Protein AF-0000000067864141 (afdb_homodimer)

Radius of gyration: 25.54 Å; Cα contacts (8 Å, |Δi|>4): 585; chains: 2; bounding box: 69×70×51 Å

pLDDT: mean 91.95, std 7.21, range [36.87, 97.5]

Structure (mmCIF, N/CA/C/O backbone):
data_AF-0000000067864141-model_v1
#
loop_
_entity.id
_entity.type
_entity.pdbx_description
1 polymer 'Transcriptional regulator'
#
loop_
_atom_site.group_PDB
_atom_site.id
_atom_site.type_symbol
_atom_site.label_atom_id
_atom_site.label_alt_id
_atom_site.label_comp_id
_atom_site.label_asym_id
_atom_site.label_entity_id
_atom_site.label_seq_id
_atom_site.pdbx_PDB_ins_code
_atom_site.Cartn_x
_atom_site.Cartn_y
_atom_site.Cartn_z
_atom_site.occupancy
_atom_site.B_iso_or_equiv
_atom_site.auth_seq_id
_atom_site.auth_comp_id
_atom_site.auth_asym_id
_atom_site.auth_atom_id
_atom_site.pdbx_PDB_model_num
ATOM 1 N N . MET A 1 1 ? -22.601 12.638 -3.749 1 38.71 1 MET A N 1
ATOM 2 C CA . MET A 1 1 ? -23.491 11.561 -3.324 1 38.71 1 MET A CA 1
ATOM 3 C C . MET A 1 1 ? -23.445 10.397 -4.309 1 38.71 1 MET A C 1
ATOM 5 O O . MET A 1 1 ? -23.486 10.603 -5.523 1 38.71 1 MET A O 1
ATOM 9 N N . ILE A 1 2 ? -22.704 9.333 -4.087 1 49.33 2 ILE A N 1
ATOM 10 C CA . ILE A 1 2 ? -22.825 8.188 -4.983 1 49.33 2 ILE A CA 1
ATOM 11 C C . ILE A 1 2 ? -24.277 8.032 -5.428 1 49.33 2 ILE A C 1
ATOM 13 O O . ILE A 1 2 ? -25.166 7.808 -4.603 1 49.33 2 ILE A O 1
ATOM 17 N N . GLU A 1 3 ? -24.736 8.878 -6.159 1 47.17 3 GLU A N 1
ATOM 18 C CA . GLU A 1 3 ? -26.092 8.505 -6.552 1 47.17 3 GLU A CA 1
ATOM 19 C C . GLU A 1 3 ? -26.287 6.993 -6.495 1 47.17 3 GLU A C 1
ATOM 21 O O . GLU A 1 3 ? -25.386 6.231 -6.853 1 47.17 3 GLU A O 1
ATOM 26 N N . LYS A 1 4 ? -27.144 6.444 -5.425 1 48.17 4 LYS A N 1
ATOM 27 C CA . LYS A 1 4 ? -27.688 5.119 -5.141 1 48.17 4 LYS A CA 1
ATOM 28 C C . LYS A 1 4 ? -27.603 4.216 -6.368 1 48.17 4 LYS A C 1
ATOM 30 O O . LYS A 1 4 ? -27.31 3.024 -6.249 1 48.17 4 LYS A O 1
ATOM 35 N N . MET A 1 5 ? -28.077 4.921 -7.458 1 53.7 5 MET A N 1
ATOM 36 C CA . MET A 1 5 ? -28.591 4.186 -8.61 1 53.7 5 MET A CA 1
ATOM 37 C C . MET A 1 5 ? -27.475 3.413 -9.305 1 53.7 5 MET A C 1
ATOM 39 O O . MET A 1 5 ? -27.725 2.384 -9.935 1 53.7 5 MET A O 1
ATOM 43 N N . GLU A 1 6 ? -26.044 3.659 -8.731 1 83.62 6 GLU A N 1
ATOM 44 C CA . GLU A 1 6 ? -25.127 2.974 -9.638 1 83.62 6 GLU A CA 1
ATOM 45 C C . GLU A 1 6 ? -24.267 1.96 -8.89 1 83.62 6 GLU A C 1
ATOM 47 O O . GLU A 1 6 ? -23.38 1.337 -9.478 1 83.62 6 GLU A O 1
ATOM 52 N N . LEU A 1 7 ? -24.836 1.722 -7.592 1 92.95 7 LEU A N 1
ATOM 53 C CA . LEU A 1 7 ? -24.023 0.782 -6.827 1 92.95 7 LEU A CA 1
ATOM 54 C C . LEU A 1 7 ? -24.214 -0.642 -7.337 1 92.95 7 LEU A C 1
ATOM 56 O O . LEU A 1 7 ? -23.245 -1.391 -7.477 1 92.95 7 LEU A O 1
ATOM 60 N N . GLY A 1 8 ? -25.467 -0.916 -7.547 1 94.63 8 GLY A N 1
ATOM 61 C CA . GLY A 1 8 ? -25.758 -2.233 -8.09 1 94.63 8 GLY A CA 1
ATOM 62 C C . GLY A 1 8 ? -25.067 -2.498 -9.415 1 94.63 8 GLY A C 1
ATOM 63 O O . GLY A 1 8 ? -24.555 -3.595 -9.645 1 94.63 8 GLY A O 1
ATOM 64 N N . GLU A 1 9 ? -25.129 -1.482 -10.209 1 93.21 9 GLU A N 1
ATOM 65 C CA . GLU A 1 9 ? -24.482 -1.597 -11.513 1 93.21 9 GLU A CA 1
ATOM 66 C C . GLU A 1 9 ? -22.971 -1.752 -11.367 1 93.21 9 GLU A C 1
ATOM 68 O O . GLU A 1 9 ? -22.354 -2.559 -12.066 1 93.21 9 GLU A O 1
ATOM 73 N N . PHE A 1 10 ? -22.471 -1.002 -10.493 1 91.97 10 PHE A N 1
ATOM 74 C CA . PHE A 1 10 ? -21.041 -1.068 -10.217 1 91.97 10 PHE A CA 1
ATOM 75 C C . PHE A 1 10 ? -20.647 -2.458 -9.732 1 91.97 10 PHE A C 1
ATOM 77 O O . PHE A 1 10 ? -19.649 -3.02 -10.188 1 91.97 10 PHE A O 1
ATOM 84 N N . TYR A 1 11 ? -21.415 -2.93 -8.879 1 94.89 11 TYR A N 1
ATOM 85 C CA . TYR A 1 11 ? -21.136 -4.256 -8.339 1 94.89 11 TYR A CA 1
ATOM 86 C C . TYR A 1 11 ? -21.224 -5.318 -9.429 1 94.89 11 TYR A C 1
ATOM 88 O O . TYR A 1 11 ? -20.381 -6.215 -9.499 1 94.89 11 TYR A O 1
ATOM 96 N N . LYS A 1 12 ? -22.254 -5.163 -10.191 1 94.86 12 LYS A N 1
ATOM 97 C CA . LYS A 1 12 ? -22.449 -6.107 -11.288 1 94.86 12 LYS A CA 1
ATOM 98 C C . LYS A 1 12 ? -21.228 -6.15 -12.201 1 94.86 12 LYS A C 1
ATOM 100 O O . LYS A 1 12 ? -20.781 -7.228 -12.599 1 94.86 12 LYS A O 1
ATOM 105 N N . GLU A 1 13 ? -20.719 -5.045 -12.466 1 93.2 13 GLU A N 1
ATOM 106 C CA . GLU A 1 13 ? -19.538 -4.961 -13.319 1 93.2 13 GLU A CA 1
ATOM 107 C C . GLU A 1 13 ? -18.356 -5.702 -12.7 1 93.2 13 GLU A C 1
ATOM 109 O O . GLU A 1 13 ? -17.646 -6.436 -13.39 1 93.2 13 GLU A O 1
ATOM 114 N N . LEU A 1 14 ? -18.17 -5.524 -11.446 1 93.21 14 LEU A N 1
ATOM 115 C CA . LEU A 1 14 ? -17.083 -6.202 -10.748 1 93.21 14 LEU A CA 1
ATOM 116 C C . LEU A 1 14 ? -17.281 -7.714 -10.771 1 93.21 14 LEU A C 1
ATOM 118 O O . LEU A 1 14 ? -16.335 -8.464 -11.02 1 93.21 14 LEU A O 1
ATOM 122 N N . ARG A 1 15 ? -18.511 -8.111 -10.507 1 93.54 15 ARG A N 1
ATOM 123 C CA . ARG A 1 15 ? -18.81 -9.539 -10.465 1 93.54 15 ARG A CA 1
ATOM 124 C C . ARG A 1 15 ? -18.593 -10.183 -11.83 1 93.54 15 ARG A C 1
ATOM 126 O O . ARG A 1 15 ? -17.937 -11.222 -11.935 1 93.54 15 ARG A O 1
ATOM 133 N N . LEU A 1 16 ? -19.077 -9.49 -12.875 1 93.77 16 LEU A N 1
ATOM 134 C CA . LEU A 1 16 ? -18.99 -10.025 -14.23 1 93.77 16 LEU A CA 1
ATOM 135 C C . LEU A 1 16 ? -17.545 -10.036 -14.718 1 93.77 16 LEU A C 1
ATOM 137 O O . LEU A 1 16 ? -17.146 -10.929 -15.47 1 93.77 16 LEU A O 1
ATOM 141 N N . ALA A 1 17 ? -16.826 -9.073 -14.318 1 90.99 17 ALA A N 1
ATOM 142 C CA . ALA A 1 17 ? -15.412 -9.024 -14.683 1 90.99 17 ALA A CA 1
ATOM 143 C C . ALA A 1 17 ? -14.663 -10.236 -14.139 1 90.99 17 ALA A C 1
ATOM 145 O O . ALA A 1 17 ? -13.599 -10.597 -14.649 1 90.99 17 ALA A O 1
ATOM 146 N N . ARG A 1 18 ? -15.242 -10.891 -13.176 1 90.54 18 ARG A N 1
ATOM 147 C CA . ARG A 1 18 ? -14.629 -12.059 -12.552 1 90.54 18 ARG A CA 1
ATOM 148 C C . ARG A 1 18 ? -15.326 -13.343 -12.99 1 90.54 18 ARG A C 1
ATOM 150 O O . ARG A 1 18 ? -15.072 -14.413 -12.435 1 90.54 18 ARG A O 1
ATOM 157 N N . LYS A 1 19 ? -16.244 -13.171 -13.863 1 90.36 19 LYS A N 1
ATOM 158 C CA . LYS A 1 19 ? -16.941 -14.282 -14.504 1 90.36 19 LYS A CA 1
ATOM 159 C C . LYS A 1 19 ? -17.739 -15.091 -13.485 1 90.36 19 LYS A C 1
ATOM 161 O O . LYS A 1 19 ? -17.783 -16.321 -13.558 1 90.36 19 LYS A O 1
ATOM 166 N N . LEU A 1 20 ? -18.265 -14.402 -12.581 1 91.72 20 LEU A N 1
ATOM 167 C CA . LEU A 1 20 ? -19.092 -15.068 -11.58 1 91.72 20 LEU A CA 1
ATOM 168 C C . LEU A 1 20 ? -20.574 -14.849 -11.867 1 91.72 20 LEU A C 1
ATOM 170 O O . LEU A 1 20 ? -20.977 -13.759 -12.277 1 91.72 20 LEU A O 1
ATOM 174 N N . LYS A 1 21 ? -21.226 -15.945 -11.706 1 93.18 21 LYS A N 1
ATOM 175 C CA . LYS A 1 21 ? -22.682 -15.837 -11.728 1 93.18 21 LYS A CA 1
ATOM 176 C C . LYS A 1 21 ? -23.223 -15.41 -10.367 1 93.18 21 LYS A C 1
ATOM 178 O O . LYS A 1 21 ? -22.506 -15.459 -9.365 1 93.18 21 LYS A O 1
ATOM 183 N N . GLN A 1 22 ? -24.389 -14.922 -10.364 1 95.43 22 GLN A N 1
ATOM 184 C CA . GLN A 1 22 ? -25.014 -14.527 -9.106 1 95.43 22 GLN A CA 1
ATOM 185 C C . GLN A 1 22 ? -25.107 -15.708 -8.144 1 95.43 22 GLN A C 1
ATOM 187 O O . GLN A 1 22 ? -24.936 -15.545 -6.934 1 95.43 22 GLN A O 1
ATOM 192 N N . THR A 1 23 ? -25.298 -16.912 -8.677 1 93.71 23 THR A N 1
ATOM 193 C CA . THR A 1 23 ? -25.439 -18.118 -7.869 1 93.71 23 THR A CA 1
ATOM 194 C C . THR A 1 23 ? -24.108 -18.497 -7.226 1 93.71 23 THR A C 1
ATOM 196 O O . THR A 1 23 ? -24.081 -19.147 -6.179 1 93.71 23 THR A O 1
ATOM 199 N N . ASP A 1 24 ? -23.024 -18.06 -7.883 1 90.59 24 ASP A N 1
ATOM 200 C CA . ASP A 1 24 ? -21.7 -18.346 -7.338 1 90.59 24 ASP A CA 1
ATOM 201 C C . ASP A 1 24 ? -21.442 -17.537 -6.069 1 90.59 24 ASP A C 1
ATOM 203 O O . ASP A 1 24 ? -20.626 -17.928 -5.233 1 90.59 24 ASP A O 1
ATOM 207 N N . VAL A 1 25 ? -22.162 -16.427 -5.958 1 92.52 25 VAL A N 1
ATOM 208 C CA . VAL A 1 25 ? -21.933 -15.495 -4.858 1 92.52 25 VAL A CA 1
ATOM 209 C C . VAL A 1 25 ? -22.953 -15.743 -3.75 1 92.52 25 VAL A C 1
ATOM 211 O O . VAL A 1 25 ? -22.707 -15.416 -2.586 1 92.52 25 VAL A O 1
ATOM 214 N N . ALA A 1 26 ? -24.057 -16.329 -4.109 1 93.45 26 ALA A N 1
ATOM 215 C CA . ALA A 1 26 ? -25.13 -16.581 -3.15 1 93.45 26 ALA A CA 1
ATOM 216 C C . ALA A 1 26 ? -24.635 -17.432 -1.984 1 93.45 26 ALA A C 1
ATOM 218 O O . ALA A 1 26 ? -23.854 -18.367 -2.177 1 93.45 26 ALA A O 1
ATOM 219 N N . CYS A 1 27 ? -25 -17.076 -0.822 1 89.97 27 CYS A N 1
ATOM 220 C CA . CYS A 1 27 ? -24.645 -17.762 0.415 1 89.97 27 CYS A CA 1
ATOM 221 C C . CYS A 1 27 ? -25.698 -17.525 1.492 1 89.97 27 CYS A C 1
ATOM 223 O O . CYS A 1 27 ? -26.789 -17.032 1.201 1 89.97 27 CYS A O 1
ATOM 225 N N . GLU A 1 28 ? -25.321 -18.041 2.646 1 89.22 28 GLU 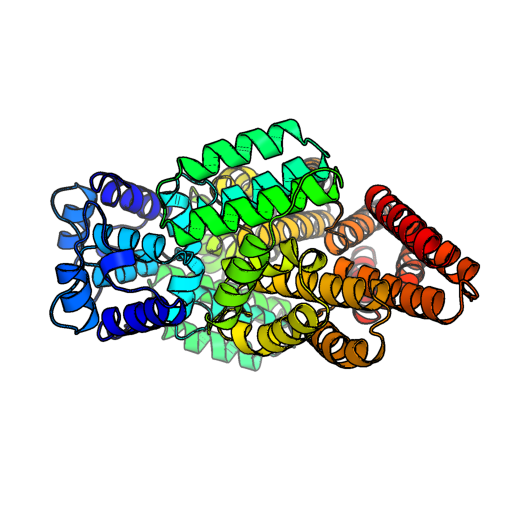A N 1
ATOM 226 C CA . GLU A 1 28 ? -26.231 -17.769 3.754 1 89.22 28 GLU A CA 1
ATOM 227 C C . GLU A 1 28 ? -26.308 -16.274 4.051 1 89.22 28 GLU A C 1
ATOM 229 O O . GLU A 1 28 ? -25.29 -15.64 4.338 1 89.22 28 GLU A O 1
ATOM 234 N N . GLY A 1 29 ? -27.421 -15.64 3.782 1 91.36 29 GLY A N 1
ATOM 235 C CA . GLY A 1 29 ? -27.616 -14.232 4.088 1 91.36 29 GLY A CA 1
ATOM 236 C C . GLY A 1 29 ? -27.748 -13.365 2.85 1 91.36 29 GLY A C 1
ATOM 237 O O . GLY A 1 29 ? -28.076 -12.181 2.947 1 91.36 29 GLY A O 1
ATOM 238 N N . LEU A 1 30 ? -27.507 -13.987 1.778 1 95.4 30 LEU A N 1
ATOM 239 C CA . LEU A 1 30 ? -27.591 -13.267 0.512 1 95.4 30 LEU A CA 1
ATOM 240 C C . LEU A 1 30 ? -27.995 -14.204 -0.621 1 95.4 30 LEU A C 1
ATOM 242 O O . LEU A 1 30 ? -27.183 -15.005 -1.089 1 95.4 30 LEU A O 1
ATOM 246 N N . THR A 1 31 ? -29.191 -14.042 -1.064 1 96.24 31 THR A N 1
ATOM 247 C CA . THR A 1 31 ? -29.69 -14.933 -2.105 1 96.24 31 THR A CA 1
ATOM 248 C C . THR A 1 31 ? -29.377 -14.375 -3.491 1 96.24 31 THR A C 1
ATOM 250 O O . THR A 1 31 ? -29.155 -13.173 -3.646 1 96.24 31 THR A O 1
ATOM 253 N N . ALA A 1 32 ? -29.437 -15.26 -4.452 1 96.52 32 ALA A N 1
ATOM 254 C CA . ALA A 1 32 ? -29.229 -14.838 -5.835 1 96.52 32 ALA A CA 1
ATOM 255 C C . ALA A 1 32 ? -30.31 -13.856 -6.277 1 96.52 32 ALA A C 1
ATOM 257 O O . ALA A 1 32 ? -30.039 -12.93 -7.046 1 96.52 32 ALA A O 1
ATOM 258 N N . SER A 1 33 ? -31.429 -14.041 -5.81 1 96.89 33 SER A N 1
ATOM 259 C CA . SER A 1 33 ? -32.544 -13.166 -6.158 1 96.89 33 SER A CA 1
ATOM 260 C C . SER A 1 33 ? -32.329 -11.756 -5.619 1 96.89 33 SER A C 1
ATOM 262 O O . SER A 1 33 ? -32.571 -10.773 -6.323 1 96.89 33 SER A O 1
ATOM 264 N N . GLN A 1 34 ? -31.955 -11.657 -4.379 1 96.49 34 GLN A N 1
ATOM 265 C CA . GLN A 1 34 ? -31.65 -10.359 -3.787 1 96.49 34 GLN A CA 1
ATOM 266 C C . GLN A 1 34 ? -30.554 -9.642 -4.57 1 96.49 34 GLN A C 1
ATOM 268 O O . GLN A 1 34 ? -30.641 -8.435 -4.805 1 96.49 34 GLN A O 1
ATOM 273 N N . LEU A 1 35 ? -29.616 -10.383 -4.915 1 96.35 35 LEU A N 1
ATOM 274 C CA . LEU A 1 35 ? -28.49 -9.835 -5.664 1 96.35 35 LEU A CA 1
ATOM 275 C C . LEU A 1 35 ? -28.938 -9.338 -7.034 1 96.35 35 LEU A C 1
ATOM 277 O O . LEU A 1 35 ? -28.51 -8.273 -7.483 1 96.35 35 LEU A O 1
ATOM 281 N N . SER A 1 36 ? -29.753 -10.1 -7.692 1 96.21 36 SER A N 1
ATOM 282 C CA . SER A 1 36 ? -30.269 -9.724 -9.004 1 96.21 36 SER A CA 1
ATOM 283 C C . SER A 1 36 ? -31.049 -8.415 -8.936 1 96.21 36 SER A C 1
ATOM 285 O O . SER A 1 36 ? -30.837 -7.517 -9.755 1 96.21 36 SER A O 1
ATOM 287 N N . LYS A 1 37 ? -31.914 -8.281 -7.966 1 96.44 37 LYS A N 1
ATOM 288 C CA . LYS A 1 37 ? -32.706 -7.067 -7.791 1 96.44 37 LYS A CA 1
ATOM 289 C C . LYS A 1 37 ? -31.812 -5.865 -7.499 1 96.44 37 LYS A C 1
ATOM 291 O O . LYS A 1 37 ? -32.073 -4.76 -7.979 1 96.44 37 LYS A O 1
ATOM 296 N N . PHE A 1 38 ? -30.826 -6.101 -6.721 1 96.27 38 PHE A N 1
ATOM 297 C CA . PHE A 1 38 ? -29.849 -5.069 -6.392 1 96.27 38 PHE A CA 1
ATOM 298 C C . PHE A 1 38 ? -29.108 -4.607 -7.641 1 96.27 38 PHE A C 1
ATOM 300 O O . PHE A 1 38 ? -29.005 -3.406 -7.899 1 96.27 38 PHE A O 1
ATOM 307 N N . GLU A 1 39 ? -28.698 -5.536 -8.463 1 96.06 39 GLU A N 1
ATOM 308 C CA . GLU A 1 39 ? -27.898 -5.233 -9.645 1 96.06 39 GLU A CA 1
ATOM 309 C C . GLU A 1 39 ? -28.728 -4.511 -10.703 1 96.06 39 GLU A C 1
ATOM 311 O O . GLU A 1 39 ? -28.189 -3.75 -11.51 1 96.06 39 GLU A O 1
ATOM 316 N N . LEU A 1 40 ? -30.036 -4.732 -10.646 1 93.45 40 LEU A N 1
ATOM 317 C CA . LEU A 1 40 ? -30.937 -4.119 -11.616 1 93.45 40 LEU A CA 1
ATOM 318 C C . LEU A 1 40 ? -31.462 -2.783 -11.103 1 93.45 40 LEU A C 1
ATOM 320 O O . LEU A 1 40 ? -32.226 -2.104 -11.793 1 93.45 40 LEU A O 1
ATOM 324 N N . GLY A 1 41 ? -31.096 -2.442 -9.961 1 92.27 41 GLY A N 1
ATOM 325 C CA . GLY A 1 41 ? -31.515 -1.172 -9.391 1 92.27 41 GLY A CA 1
ATOM 326 C C . GLY A 1 41 ? -32.915 -1.213 -8.808 1 92.27 41 GLY A C 1
ATOM 327 O O . GLY A 1 41 ? -33.5 -0.169 -8.512 1 92.27 41 GLY A O 1
ATOM 328 N N . GLN A 1 42 ? -33.462 -2.358 -8.55 1 93.96 42 GLN A N 1
ATOM 329 C CA . GLN A 1 42 ? -34.832 -2.496 -8.068 1 93.96 42 GLN A CA 1
ATOM 330 C C . GLN A 1 42 ? -34.89 -2.413 -6.545 1 93.96 42 GLN A C 1
ATOM 332 O O . GLN A 1 42 ? -35.912 -2.021 -5.978 1 93.96 42 GLN A O 1
ATOM 337 N N . SER A 1 43 ? -33.853 -2.864 -5.92 1 93.97 43 SER A N 1
ATOM 338 C CA . SER A 1 43 ? -33.763 -2.783 -4.465 1 93.97 43 SER A CA 1
ATOM 339 C C . SER A 1 43 ? -32.328 -2.533 -4.013 1 93.97 43 SER A C 1
ATOM 341 O O . SER A 1 43 ? -31.383 -2.785 -4.763 1 93.97 43 SER A O 1
ATOM 343 N N . MET A 1 44 ? -32.288 -2.015 -2.888 1 94.73 44 MET A N 1
ATOM 344 C CA . MET A 1 44 ? -30.975 -1.823 -2.278 1 94.73 44 MET A CA 1
ATOM 345 C C . MET A 1 44 ? -30.667 -2.94 -1.287 1 94.73 44 MET A C 1
ATOM 347 O O . MET A 1 44 ? -31.548 -3.38 -0.546 1 94.73 44 MET A O 1
ATOM 351 N N . LEU A 1 45 ? -29.408 -3.335 -1.293 1 95.29 45 LEU A N 1
ATOM 352 C CA . LEU A 1 45 ? -28.988 -4.311 -0.292 1 95.29 45 LEU A CA 1
ATOM 353 C C . LEU A 1 45 ? -28.799 -3.647 1.068 1 95.29 45 LEU A C 1
ATOM 355 O O . LEU A 1 45 ? -28.504 -2.452 1.144 1 95.29 45 LEU A O 1
ATOM 359 N N . SER A 1 46 ? -29.011 -4.45 2.028 1 94.99 46 SER A N 1
ATOM 360 C CA . SER A 1 46 ? -28.572 -3.989 3.341 1 94.99 46 SER A CA 1
ATOM 361 C C . SER A 1 46 ? -27.051 -4.015 3.455 1 94.99 46 SER A C 1
ATOM 363 O O . SER A 1 46 ? -26.375 -4.672 2.661 1 94.99 46 SER A O 1
ATOM 365 N N . ALA A 1 47 ? -26.564 -3.339 4.383 1 94.86 47 ALA A N 1
ATOM 366 C CA . ALA A 1 47 ? -25.123 -3.184 4.561 1 94.86 47 ALA A CA 1
ATOM 367 C C . ALA A 1 47 ? -24.445 -4.537 4.758 1 94.86 47 ALA A C 1
ATOM 369 O O . ALA A 1 47 ? -23.409 -4.814 4.149 1 94.86 47 ALA A O 1
ATOM 370 N N . ASP A 1 48 ? -25.009 -5.336 5.576 1 94.09 48 ASP A N 1
ATOM 371 C CA . ASP A 1 48 ? -24.416 -6.64 5.857 1 94.09 48 ASP A CA 1
ATOM 372 C C . ASP A 1 48 ? -24.39 -7.513 4.605 1 94.09 48 ASP A C 1
ATOM 374 O O . ASP A 1 48 ? -23.427 -8.246 4.373 1 94.09 48 ASP A O 1
ATOM 378 N N . LYS A 1 49 ? -25.374 -7.375 3.804 1 95.04 49 LYS A N 1
ATOM 379 C CA . LYS A 1 49 ? -25.449 -8.16 2.575 1 95.04 49 LYS A CA 1
ATOM 380 C C . LYS A 1 49 ? -24.438 -7.666 1.544 1 95.04 49 LYS A C 1
ATOM 382 O O . LYS A 1 49 ? -23.886 -8.459 0.779 1 95.04 49 LYS A O 1
ATOM 387 N N . LEU A 1 50 ? -24.223 -6.353 1.529 1 94.9 50 LEU A N 1
ATOM 388 C CA . LEU A 1 50 ? -23.198 -5.831 0.631 1 94.9 50 LEU A CA 1
ATOM 389 C C . LEU A 1 50 ? -21.825 -6.391 0.99 1 94.9 50 LEU A C 1
ATOM 391 O O . LEU A 1 50 ? -21.04 -6.736 0.103 1 94.9 50 LEU A O 1
ATOM 395 N N . ILE A 1 51 ? -21.57 -6.463 2.245 1 93.36 51 ILE A N 1
ATOM 396 C CA . ILE A 1 51 ? -20.289 -6.974 2.718 1 93.36 51 ILE A CA 1
ATOM 397 C C . ILE A 1 51 ? -20.113 -8.423 2.267 1 93.36 51 ILE A C 1
ATOM 399 O O . ILE A 1 51 ? -19.055 -8.795 1.755 1 93.36 51 ILE A O 1
ATOM 403 N N . LEU A 1 52 ? -21.164 -9.181 2.361 1 92.19 52 LEU A N 1
ATOM 404 C CA . LEU A 1 52 ? -21.13 -10.563 1.894 1 92.19 52 LEU A CA 1
ATOM 405 C C . LEU A 1 52 ? -20.884 -10.622 0.39 1 92.19 52 LEU A C 1
ATOM 407 O O . LEU A 1 52 ? -20.119 -11.464 -0.085 1 92.19 52 LEU A O 1
ATOM 411 N N . ALA A 1 53 ? -21.517 -9.736 -0.256 1 94.31 53 ALA A N 1
ATOM 412 C CA . ALA A 1 53 ? -21.388 -9.709 -1.711 1 94.31 53 ALA A CA 1
ATOM 413 C C . ALA A 1 53 ? -19.955 -9.391 -2.129 1 94.31 53 ALA A C 1
ATOM 415 O O . ALA A 1 53 ? -19.415 -10.02 -3.042 1 94.31 53 ALA A O 1
ATOM 416 N N . ILE A 1 54 ? -19.393 -8.415 -1.489 1 92.75 54 ILE A N 1
ATOM 417 C CA . ILE A 1 54 ? -18.03 -8.006 -1.808 1 92.75 54 ILE A CA 1
ATOM 418 C C . ILE A 1 54 ? -17.069 -9.165 -1.553 1 92.75 54 ILE A C 1
ATOM 420 O O . ILE A 1 54 ? -16.231 -9.482 -2.4 1 92.75 54 ILE A O 1
ATOM 424 N N . GLN A 1 55 ? -17.251 -9.787 -0.481 1 89.15 55 GLN A N 1
ATOM 425 C CA . GLN A 1 55 ? -16.396 -10.914 -0.126 1 89.15 55 GLN A CA 1
ATOM 426 C C . GLN A 1 55 ? -16.583 -12.075 -1.099 1 89.15 55 GLN A C 1
ATOM 428 O O . GLN A 1 55 ? -15.628 -12.788 -1.414 1 89.15 55 GLN A O 1
ATOM 433 N N . GLY A 1 56 ? -17.76 -12.189 -1.562 1 90.17 56 GLY A N 1
ATOM 434 C CA . GLY A 1 56 ? -18.114 -13.311 -2.418 1 90.17 56 GLY A CA 1
ATOM 435 C C . GLY A 1 56 ? -17.466 -13.243 -3.788 1 90.17 56 GLY A C 1
ATOM 436 O O . GLY A 1 56 ? -17.369 -14.255 -4.485 1 90.17 56 GLY A O 1
ATOM 437 N N . ILE A 1 57 ? -17.019 -12.074 -4.155 1 91.28 57 ILE A N 1
ATOM 438 C CA . ILE A 1 57 ? -16.421 -11.963 -5.481 1 91.28 57 ILE A CA 1
ATOM 439 C C . ILE A 1 57 ? -14.914 -11.758 -5.351 1 91.28 57 ILE A C 1
ATOM 441 O O . ILE A 1 57 ? -14.249 -11.366 -6.314 1 91.28 57 ILE A O 1
ATOM 445 N N . ASN A 1 58 ? -14.399 -11.917 -4.208 1 89.32 58 ASN A N 1
ATOM 446 C CA . ASN A 1 58 ? -12.971 -11.912 -3.911 1 89.32 58 ASN A CA 1
ATOM 447 C C . ASN A 1 58 ? -12.327 -10.577 -4.273 1 89.32 58 ASN A C 1
ATOM 449 O O . ASN A 1 58 ? -11.268 -10.544 -4.901 1 89.32 58 ASN A O 1
ATOM 453 N N . VAL A 1 59 ? -13.01 -9.534 -3.914 1 90.95 59 VAL A N 1
ATOM 454 C CA . VAL A 1 59 ? -12.505 -8.171 -4.039 1 90.95 59 VAL A CA 1
ATOM 455 C C . VAL A 1 59 ? -12.281 -7.574 -2.651 1 90.95 59 VAL A C 1
ATOM 457 O O . VAL A 1 59 ? -13.073 -7.803 -1.734 1 90.95 59 VAL A O 1
ATOM 460 N N . THR A 1 60 ? -11.174 -6.884 -2.504 1 90.62 60 THR A N 1
ATOM 461 C CA . THR A 1 60 ? -10.915 -6.249 -1.217 1 90.62 60 THR A CA 1
ATOM 462 C C . THR A 1 60 ? -11.771 -4.997 -1.049 1 90.62 60 THR A C 1
ATOM 464 O O . THR A 1 60 ? -12.285 -4.454 -2.029 1 90.62 60 THR A O 1
ATOM 467 N N . PHE A 1 61 ? -11.904 -4.578 0.128 1 91.64 61 PHE A N 1
ATOM 468 C CA . PHE A 1 61 ? -12.639 -3.345 0.387 1 91.64 61 PHE A CA 1
ATOM 469 C C . PHE A 1 61 ? -11.953 -2.157 -0.276 1 91.64 61 PHE A C 1
ATOM 471 O O . PHE A 1 61 ? -12.617 -1.219 -0.722 1 91.64 61 PHE A O 1
ATOM 478 N N . ASP A 1 62 ? -10.728 -2.248 -0.317 1 91.5 62 ASP A N 1
ATOM 479 C CA . ASP A 1 62 ? -9.971 -1.19 -0.978 1 91.5 62 ASP A CA 1
ATOM 480 C C . ASP A 1 62 ? -10.285 -1.141 -2.472 1 91.5 62 ASP A C 1
ATOM 482 O O . ASP A 1 62 ? -10.537 -0.068 -3.024 1 91.5 62 ASP A O 1
ATOM 486 N N . GLU A 1 63 ? -10.296 -2.222 -3.058 1 93.13 63 GLU A N 1
ATOM 487 C CA . GLU A 1 63 ? -10.603 -2.32 -4.482 1 93.13 63 GLU A CA 1
ATOM 488 C C . GLU A 1 63 ? -12.045 -1.91 -4.766 1 93.13 63 GLU A C 1
ATOM 490 O O . GLU A 1 63 ? -12.318 -1.229 -5.757 1 93.13 63 GLU A O 1
ATOM 495 N N . PHE A 1 64 ? -12.925 -2.32 -3.896 1 93.82 64 PHE A N 1
ATOM 496 C CA . PHE A 1 64 ? -14.326 -1.943 -4.041 1 93.82 64 PHE A CA 1
ATOM 497 C C . PHE A 1 64 ? -14.492 -0.431 -3.95 1 93.82 64 PHE A C 1
ATOM 499 O O . PHE A 1 64 ? -15.169 0.176 -4.783 1 93.82 64 PHE A O 1
ATOM 506 N N . GLY A 1 65 ? -13.827 0.121 -2.923 1 91.95 65 GLY A N 1
ATOM 507 C CA . GLY A 1 65 ? -13.87 1.567 -2.777 1 91.95 65 GLY A CA 1
ATOM 508 C C . GLY A 1 65 ? -13.277 2.305 -3.963 1 91.95 65 GLY A C 1
ATOM 509 O O . GLY A 1 65 ? -13.783 3.356 -4.363 1 91.95 65 GLY A O 1
ATOM 510 N N . HIS A 1 66 ? -12.257 1.735 -4.483 1 92.09 66 HIS A N 1
ATOM 511 C CA . HIS A 1 66 ? -11.611 2.326 -5.649 1 92.09 66 HIS A CA 1
ATOM 512 C C . HIS A 1 66 ? -12.561 2.374 -6.841 1 92.09 66 HIS A C 1
ATOM 514 O O . HIS A 1 66 ? -12.614 3.376 -7.558 1 92.09 66 HIS A O 1
ATOM 520 N N . LYS A 1 67 ? -13.252 1.305 -7.054 1 92.01 67 LYS A N 1
ATOM 521 C CA . LYS A 1 67 ? -14.248 1.278 -8.122 1 92.01 67 LYS A CA 1
ATOM 522 C C . LYS A 1 67 ? -15.356 2.295 -7.865 1 92.01 67 LYS A C 1
ATOM 524 O O . LYS A 1 67 ? -15.803 2.98 -8.787 1 92.01 67 LYS A O 1
ATOM 529 N N . LEU A 1 68 ? -15.748 2.353 -6.657 1 90.29 68 LEU A N 1
ATOM 530 C CA . LEU A 1 68 ? -16.796 3.295 -6.281 1 90.29 68 LEU A CA 1
ATOM 531 C C . LEU A 1 68 ? -16.38 4.727 -6.603 1 90.29 68 LEU A C 1
ATOM 533 O O . LEU A 1 68 ? -17.222 5.56 -6.946 1 90.29 68 LEU A O 1
ATOM 537 N N . ASN A 1 69 ? -15.146 4.942 -6.463 1 88.43 69 ASN A N 1
ATOM 538 C CA . ASN A 1 69 ? -14.623 6.279 -6.724 1 88.43 69 ASN A CA 1
ATOM 539 C C . ASN A 1 69 ? -14.175 6.432 -8.175 1 88.43 69 ASN A C 1
ATOM 541 O O . ASN A 1 69 ? -13.295 7.24 -8.475 1 88.43 69 ASN A O 1
ATOM 545 N N . ASN A 1 70 ? -14.65 5.531 -9.066 1 88.65 70 ASN A N 1
ATOM 546 C CA . ASN A 1 70 ? -14.359 5.563 -10.496 1 88.65 70 ASN A CA 1
ATOM 547 C C . ASN A 1 70 ? -12.868 5.388 -10.769 1 88.65 70 ASN A C 1
ATOM 549 O O . ASN A 1 70 ? -12.299 6.093 -11.604 1 88.65 70 ASN A O 1
ATOM 553 N N . TYR A 1 71 ? -12.297 4.583 -9.9 1 89.24 71 TYR A N 1
ATOM 554 C CA . TYR A 1 71 ? -10.897 4.196 -10.034 1 89.24 71 TYR A CA 1
ATOM 555 C C . TYR A 1 71 ? -9.977 5.388 -9.799 1 89.24 71 TYR A C 1
ATOM 557 O O . TYR A 1 71 ? -8.896 5.471 -10.386 1 89.24 71 TYR A O 1
ATOM 565 N N . GLN A 1 72 ? -10.502 6.282 -8.981 1 85.61 72 GLN A N 1
ATOM 566 C CA . GLN A 1 72 ? -9.711 7.427 -8.543 1 85.61 72 GLN A CA 1
ATOM 567 C C . GLN A 1 72 ? -9.396 7.34 -7.052 1 85.61 72 GLN A C 1
ATOM 569 O O . GLN A 1 72 ? -10.016 6.56 -6.326 1 85.61 72 GLN A O 1
ATOM 574 N N . GLU A 1 73 ? -8.469 8.083 -6.714 1 82.97 73 GLU A N 1
ATOM 575 C CA . GLU A 1 73 ? -8.139 8.154 -5.294 1 82.97 73 GLU A CA 1
ATOM 576 C C . GLU A 1 73 ? -9.298 8.729 -4.486 1 82.97 73 GLU A C 1
ATOM 578 O O . GLU A 1 73 ? -10.048 9.574 -4.98 1 82.97 73 GLU A O 1
ATOM 583 N N . SER A 1 74 ? -9.448 8.242 -3.283 1 80.03 74 SER A N 1
ATOM 584 C CA . SER A 1 74 ? -10.501 8.775 -2.425 1 80.03 74 SER A CA 1
ATOM 585 C C . SER A 1 74 ? -10.346 10.279 -2.228 1 80.03 74 SER A C 1
ATOM 587 O O . SER A 1 74 ? -9.228 10.798 -2.234 1 80.03 74 SER A O 1
ATOM 589 N N . PRO A 1 75 ? -11.395 10.987 -2.063 1 73.49 75 PRO A N 1
ATOM 590 C CA . PRO A 1 75 ? -11.334 12.443 -1.916 1 73.49 75 PRO A CA 1
ATOM 591 C C . PRO A 1 75 ? -10.398 12.884 -0.793 1 73.49 75 PRO A C 1
ATOM 593 O O . PRO A 1 75 ? -9.667 13.866 -0.943 1 73.49 75 PRO A O 1
ATOM 596 N N . HIS A 1 76 ? -10.424 12.198 0.223 1 74.36 76 HIS A N 1
ATOM 597 C CA . HIS A 1 76 ? -9.609 12.61 1.36 1 74.36 76 HIS A CA 1
ATOM 598 C C . HIS A 1 76 ? -8.124 12.408 1.075 1 74.36 76 HIS A C 1
ATOM 600 O O . HIS A 1 76 ? -7.294 13.228 1.474 1 74.36 76 HIS A O 1
ATOM 606 N N . MET A 1 77 ? -7.854 11.397 0.279 1 82.07 77 MET A N 1
ATOM 607 C CA . MET A 1 77 ? -6.456 11.113 -0.032 1 82.07 77 MET A CA 1
ATOM 608 C C . MET A 1 77 ? -5.97 11.98 -1.19 1 82.07 77 MET A C 1
ATOM 610 O O . MET A 1 77 ? -4.784 12.302 -1.273 1 82.07 77 MET A O 1
ATOM 614 N N . ARG A 1 78 ? -6.92 12.385 -1.946 1 86.01 78 ARG A N 1
ATOM 615 C CA . ARG A 1 78 ? -6.606 13.195 -3.119 1 86.01 78 ARG A CA 1
ATOM 616 C C . ARG A 1 78 ? -6.062 14.56 -2.712 1 86.01 78 ARG A C 1
ATOM 618 O O . ARG A 1 78 ? -5.165 15.096 -3.366 1 86.01 78 ARG A O 1
ATOM 625 N N . ILE A 1 79 ? -6.643 15.092 -1.696 1 89.87 79 ILE A N 1
ATOM 626 C CA . ILE A 1 79 ? -6.187 16.39 -1.211 1 89.87 79 ILE A CA 1
ATOM 627 C C . ILE A 1 79 ? -4.737 16.287 -0.745 1 89.87 79 ILE A C 1
ATOM 629 O O . ILE A 1 79 ? -3.9 17.116 -1.111 1 89.87 79 ILE A O 1
ATOM 633 N N . GLY A 1 80 ? -4.466 15.252 -0.002 1 89.07 80 GLY A N 1
ATOM 634 C CA . GLY A 1 80 ? -3.105 15.041 0.464 1 89.07 80 GLY A CA 1
ATOM 635 C C . GLY A 1 80 ? -2.101 14.907 -0.665 1 89.07 80 GLY A C 1
ATOM 636 O O . GLY A 1 80 ? -1.031 15.518 -0.627 1 89.07 80 GLY A O 1
ATOM 637 N N . ARG A 1 81 ? -2.474 14.212 -1.593 1 87.99 81 ARG A N 1
ATOM 638 C CA . ARG A 1 81 ? -1.595 14.018 -2.742 1 87.99 81 ARG A CA 1
ATOM 639 C C . ARG A 1 81 ? -1.369 15.33 -3.486 1 87.99 81 ARG A C 1
ATOM 641 O O . ARG A 1 81 ? -0.25 15.622 -3.913 1 87.99 81 ARG A O 1
ATOM 648 N N . LYS A 1 82 ? -2.395 16.07 -3.668 1 92.1 82 LYS A N 1
ATOM 649 C CA . LYS A 1 82 ? -2.277 17.368 -4.327 1 92.1 82 LYS A CA 1
ATOM 650 C C . LYS A 1 82 ? -1.341 18.293 -3.556 1 92.1 82 LYS A C 1
ATOM 652 O O . LYS A 1 82 ? -0.529 19.002 -4.154 1 92.1 82 LYS A O 1
ATOM 657 N N . VAL A 1 83 ? -1.46 18.246 -2.296 1 92.81 83 VAL A N 1
ATOM 658 C CA . VAL A 1 83 ? -0.613 19.088 -1.457 1 92.81 83 VAL A CA 1
ATOM 659 C C . VAL A 1 83 ? 0.852 18.705 -1.652 1 92.81 83 VAL A C 1
ATOM 661 O O . VAL A 1 83 ? 1.698 19.567 -1.902 1 92.81 83 VAL A O 1
ATOM 664 N N . VAL A 1 84 ? 1.136 17.438 -1.605 1 86.68 84 VAL A N 1
ATOM 665 C CA . VAL A 1 84 ? 2.504 16.943 -1.712 1 86.68 84 VAL A CA 1
ATOM 666 C C . VAL A 1 84 ? 3.077 17.301 -3.082 1 86.68 84 VAL A C 1
ATOM 668 O O . VAL A 1 84 ? 4.21 17.778 -3.183 1 86.68 84 VAL A O 1
ATOM 671 N N . ASN A 1 85 ? 2.226 17.091 -4.039 1 89.45 85 ASN A N 1
ATOM 672 C CA . ASN A 1 85 ? 2.671 17.358 -5.403 1 89.45 85 ASN A CA 1
ATOM 673 C C . ASN A 1 85 ? 2.95 18.842 -5.621 1 89.45 85 ASN A C 1
ATOM 675 O O . ASN A 1 85 ? 3.981 19.208 -6.187 1 89.45 85 ASN A O 1
ATOM 679 N N . ARG A 1 86 ? 2.085 19.653 -5.223 1 92.77 86 ARG A N 1
ATOM 680 C CA . ARG A 1 86 ? 2.24 21.093 -5.405 1 92.77 86 ARG A CA 1
ATOM 681 C C . ARG A 1 86 ? 3.379 21.634 -4.548 1 92.77 86 ARG A C 1
ATOM 683 O O . ARG A 1 86 ? 4.092 22.552 -4.961 1 92.77 86 ARG A O 1
ATOM 690 N N . PHE A 1 87 ? 3.603 21.069 -3.418 1 91.1 87 PHE A N 1
ATOM 691 C CA . PHE A 1 87 ? 4.701 21.453 -2.54 1 91.1 87 PHE A CA 1
ATOM 692 C C . PHE A 1 87 ? 6.044 21.086 -3.16 1 91.1 87 PHE A C 1
ATOM 694 O O . PHE A 1 87 ? 6.972 21.897 -3.169 1 91.1 87 PHE A O 1
ATOM 701 N N . ALA A 1 88 ? 6.066 19.898 -3.645 1 84.71 88 ALA A N 1
ATOM 702 C CA . ALA A 1 88 ? 7.298 19.41 -4.259 1 84.71 88 ALA A CA 1
ATOM 703 C C . ALA A 1 88 ? 7.719 20.299 -5.426 1 84.71 88 ALA A C 1
ATOM 705 O O . ALA A 1 88 ? 8.913 20.487 -5.672 1 84.71 88 ALA A O 1
ATOM 706 N N . HIS A 1 89 ? 6.768 20.872 -6.062 1 90.7 89 HIS A N 1
ATOM 707 C CA . HIS A 1 89 ? 7.056 21.733 -7.203 1 90.7 89 HIS A CA 1
ATOM 708 C C . HIS A 1 89 ? 7.145 23.196 -6.781 1 90.7 89 HIS A C 1
ATOM 710 O O . HIS A 1 89 ? 7.252 24.085 -7.628 1 90.7 89 HIS A O 1
ATOM 716 N N . GLN A 1 90 ? 6.956 23.356 -5.516 1 92.39 90 GLN A N 1
ATOM 717 C CA . GLN A 1 90 ? 7.044 24.686 -4.923 1 92.39 90 GLN A CA 1
ATOM 718 C C . GLN A 1 90 ? 6.026 25.636 -5.549 1 92.39 90 GLN A C 1
ATOM 720 O O . GLN A 1 90 ? 6.339 26.796 -5.825 1 92.39 90 GLN A O 1
ATOM 725 N N . ASP A 1 91 ? 4.931 25.152 -5.906 1 95.03 91 ASP A N 1
ATOM 726 C CA . ASP A 1 91 ? 3.882 25.905 -6.588 1 95.03 91 ASP A CA 1
ATOM 727 C C . ASP A 1 91 ? 2.932 26.555 -5.584 1 95.03 91 ASP A C 1
ATOM 729 O O . ASP A 1 91 ? 1.818 26.072 -5.373 1 95.03 91 ASP A O 1
ATOM 733 N N . ILE A 1 92 ? 3.3 27.651 -5.107 1 95.75 92 ILE A N 1
ATOM 734 C CA . ILE A 1 92 ? 2.559 28.352 -4.065 1 95.75 92 ILE A CA 1
ATOM 735 C C . ILE A 1 92 ? 1.175 28.735 -4.584 1 95.75 92 ILE A C 1
ATOM 737 O O . ILE A 1 92 ? 0.179 28.6 -3.869 1 95.75 92 ILE A O 1
ATOM 741 N N . ALA A 1 93 ? 1.103 29.15 -5.817 1 96.19 93 ALA A N 1
ATOM 742 C CA . ALA A 1 93 ? -0.168 29.546 -6.418 1 96.19 93 ALA A CA 1
ATOM 743 C C . ALA A 1 93 ? -1.154 28.381 -6.433 1 96.19 93 ALA A C 1
ATOM 745 O O . ALA A 1 93 ? -2.332 28.553 -6.112 1 96.19 93 ALA A O 1
ATOM 746 N N . ALA A 1 94 ? -0.633 27.269 -6.776 1 96.55 94 ALA A N 1
ATOM 747 C CA . ALA A 1 94 ? -1.49 26.087 -6.826 1 96.55 94 ALA A CA 1
ATOM 748 C C . ALA A 1 94 ? -1.942 25.677 -5.427 1 96.55 94 ALA A C 1
ATOM 750 O O . ALA A 1 94 ? -3.058 25.185 -5.248 1 96.55 94 ALA A O 1
ATOM 751 N N . LEU A 1 95 ? -1.138 25.829 -4.452 1 96.67 95 LEU A N 1
ATOM 752 C CA . LEU A 1 95 ? -1.51 25.545 -3.07 1 96.67 95 LEU A CA 1
ATOM 753 C C . LEU A 1 95 ? -2.6 26.499 -2.593 1 96.67 95 LEU A C 1
ATOM 755 O O . LEU A 1 95 ? -3.539 26.084 -1.91 1 96.67 95 LEU A O 1
ATOM 759 N N . GLU A 1 96 ? -2.459 27.732 -3.005 1 95.89 96 GLU A N 1
ATOM 760 C CA . GLU A 1 96 ? -3.478 28.714 -2.646 1 95.89 96 GLU A CA 1
ATOM 761 C C . GLU A 1 96 ? -4.817 28.384 -3.299 1 95.89 96 GLU A C 1
ATOM 763 O O . GLU A 1 96 ? -5.871 28.54 -2.679 1 95.89 96 GLU A O 1
ATOM 768 N N . GLN A 1 97 ? -4.734 27.984 -4.497 1 96.41 97 GLN A N 1
ATOM 769 C CA . GLN A 1 97 ? -5.949 27.547 -5.178 1 96.41 97 GLN A CA 1
ATOM 770 C C . GLN A 1 97 ? -6.574 26.347 -4.473 1 96.41 97 GLN A C 1
ATOM 772 O O . GLN A 1 97 ? -7.798 26.249 -4.369 1 96.41 97 GLN A O 1
ATOM 777 N N . LEU A 1 98 ? -5.733 25.443 -4.038 1 95.33 98 LEU A N 1
ATOM 778 C CA . LEU A 1 98 ? -6.197 24.257 -3.326 1 95.33 98 LEU A CA 1
ATOM 779 C C . LEU A 1 98 ? -6.909 24.643 -2.033 1 95.33 98 LEU A C 1
ATOM 781 O O . LEU A 1 98 ? -7.855 23.972 -1.617 1 95.33 98 LEU A O 1
ATOM 785 N N . LEU A 1 99 ? -6.481 25.706 -1.405 1 94.63 99 LEU A N 1
ATOM 786 C CA . LEU A 1 99 ? -7.112 26.208 -0.188 1 94.63 99 LEU A CA 1
ATOM 787 C C . LEU A 1 99 ? -8.562 26.602 -0.45 1 94.63 99 LEU A C 1
ATOM 789 O O . LEU A 1 99 ? -9.44 26.338 0.375 1 94.63 99 LEU A O 1
ATOM 793 N N . GLU A 1 100 ? -8.814 27.12 -1.602 1 94.33 100 GLU A N 1
ATOM 794 C CA . GLU A 1 100 ? -10.171 27.491 -1.993 1 94.33 100 GLU A CA 1
ATOM 795 C C . GLU A 1 100 ? -11.008 26.258 -2.32 1 94.33 100 GLU A C 1
ATOM 797 O O . GLU A 1 100 ? -12.2 26.21 -2.006 1 94.33 100 GLU A O 1
ATOM 802 N N . GLU A 1 101 ? -10.418 25.332 -2.933 1 92.77 101 GLU A N 1
ATOM 803 C CA . GLU A 1 101 ? -11.105 24.103 -3.316 1 92.77 101 GLU A CA 1
ATOM 804 C C . GLU A 1 101 ? -11.568 23.324 -2.087 1 92.77 101 GLU A C 1
ATOM 806 O O . GLU A 1 101 ? -12.674 22.781 -2.071 1 92.77 101 GLU A O 1
ATOM 811 N N . VAL A 1 102 ? -10.66 23.268 -1.114 1 92.06 102 VAL A N 1
ATOM 812 C CA . VAL A 1 102 ? -10.95 22.485 0.083 1 92.06 102 VAL A CA 1
ATOM 813 C C . VAL A 1 102 ? -12.156 23.077 0.808 1 92.06 102 VAL A C 1
ATOM 815 O O . VAL A 1 102 ? -12.959 22.344 1.39 1 92.06 102 VAL A O 1
ATOM 818 N N . ASP A 1 103 ? -12.277 24.378 0.685 1 88.56 103 ASP A N 1
ATOM 819 C CA . ASP A 1 103 ? -13.389 25.064 1.336 1 88.56 103 ASP A CA 1
ATOM 820 C C . ASP A 1 103 ? -14.723 24.667 0.708 1 88.56 103 ASP A C 1
ATOM 822 O O . ASP A 1 103 ? -15.771 24.766 1.349 1 88.56 103 ASP A O 1
ATOM 826 N N . GLN A 1 104 ? -14.662 24.158 -0.449 1 86.35 104 GLN A N 1
ATOM 827 C CA . GLN A 1 104 ? -15.874 23.824 -1.189 1 86.35 104 GLN A CA 1
ATOM 828 C C . GLN A 1 104 ? -16.148 22.323 -1.146 1 86.35 104 GLN A C 1
ATOM 830 O O . GLN A 1 104 ? -17.202 21.866 -1.594 1 86.35 104 GLN A O 1
ATOM 835 N N . GLU A 1 105 ? -15.297 21.581 -0.549 1 82.11 105 GLU A N 1
ATOM 836 C CA . GLU A 1 105 ? -15.454 20.13 -0.504 1 82.11 105 GLU A CA 1
ATOM 837 C C . GLU A 1 105 ? -16.616 19.728 0.401 1 82.11 105 GLU A C 1
ATOM 839 O O . GLU A 1 105 ? -16.873 20.379 1.416 1 82.11 105 GLU A O 1
ATOM 844 N N . GLN A 1 106 ? -17.256 18.721 0.034 1 77.25 106 GLN A N 1
ATOM 845 C CA . GLN A 1 106 ? -18.358 18.181 0.822 1 77.25 106 GLN A CA 1
ATOM 846 C C . GLN A 1 106 ? -17.848 17.233 1.904 1 77.25 106 GLN A C 1
ATOM 848 O O . GLN A 1 106 ? -17.926 16.012 1.753 1 77.25 106 GLN A O 1
ATOM 853 N N . MET A 1 107 ? -17.394 17.749 2.97 1 80.79 107 MET A N 1
ATOM 854 C CA . MET A 1 107 ? -16.928 17.014 4.143 1 80.79 107 MET A CA 1
ATOM 855 C C . MET A 1 107 ? -17.21 17.796 5.422 1 80.79 107 MET A C 1
ATOM 857 O O . MET A 1 107 ? -17.62 18.957 5.367 1 80.79 107 MET A O 1
ATOM 861 N N . ALA A 1 108 ? -17.057 17.142 6.493 1 81.71 108 ALA A N 1
ATOM 862 C CA . ALA A 1 108 ? -17.256 17.797 7.783 1 81.71 108 ALA A CA 1
ATOM 863 C C . ALA A 1 108 ? -16.352 19.018 7.924 1 81.71 108 ALA A C 1
ATOM 865 O O . ALA A 1 108 ? -15.22 19.02 7.434 1 81.71 108 ALA A O 1
ATOM 866 N N . GLN A 1 109 ? -16.83 19.988 8.6 1 86.45 109 GLN A N 1
ATOM 867 C CA . GLN A 1 109 ? -16.107 21.244 8.772 1 86.45 109 GLN A CA 1
ATOM 868 C C . GLN A 1 109 ? -14.749 21.012 9.427 1 86.45 109 GLN A C 1
ATOM 870 O O . GLN A 1 109 ? -13.769 21.681 9.092 1 86.45 109 GLN A O 1
ATOM 875 N N . THR A 1 110 ? -14.711 20.115 10.323 1 89.86 110 THR A N 1
ATOM 876 C CA . THR A 1 110 ? -13.472 19.783 11.019 1 89.86 110 THR A CA 1
ATOM 877 C C . THR A 1 110 ? -12.398 19.343 10.028 1 89.86 110 THR A C 1
ATOM 879 O O . THR A 1 110 ? -11.256 19.801 10.099 1 89.86 110 THR A O 1
ATOM 882 N N . TYR A 1 111 ? -12.74 18.559 9.112 1 90.79 111 TYR A N 1
ATOM 883 C CA . TYR A 1 111 ? -11.78 18.023 8.154 1 90.79 111 TYR A CA 1
ATOM 884 C C . TYR A 1 111 ? -11.371 19.084 7.139 1 90.79 111 TYR A C 1
ATOM 886 O O . TYR A 1 111 ? -10.215 19.13 6.711 1 90.79 111 TYR A O 1
ATOM 894 N N . ARG A 1 112 ? -12.274 19.938 6.788 1 91.21 112 ARG A N 1
ATOM 895 C CA . ARG A 1 112 ? -11.943 21.045 5.897 1 91.21 112 ARG A CA 1
ATOM 896 C C . ARG A 1 112 ? -10.904 21.965 6.53 1 91.21 112 ARG A C 1
ATOM 898 O O . ARG A 1 112 ? -9.93 22.35 5.879 1 91.21 112 ARG A O 1
ATOM 905 N N . ARG A 1 113 ? -11.16 22.223 7.763 1 93.77 113 ARG A N 1
ATOM 906 C CA . ARG A 1 113 ? -10.256 23.117 8.479 1 93.77 113 ARG A CA 1
ATOM 907 C C . ARG A 1 113 ? -8.876 22.488 8.639 1 93.77 113 ARG A C 1
ATOM 909 O O . ARG A 1 113 ? -7.858 23.164 8.476 1 93.77 113 ARG A O 1
ATOM 916 N N . LEU A 1 114 ? -8.831 21.263 8.946 1 94.54 114 LEU A N 1
ATOM 917 C CA . LEU A 1 114 ? -7.562 20.568 9.131 1 94.54 114 LEU A CA 1
ATOM 918 C C . LEU A 1 114 ? -6.775 20.516 7.825 1 94.54 114 LEU A C 1
ATOM 920 O O . LEU A 1 114 ? -5.568 20.767 7.813 1 94.54 114 LEU A O 1
ATOM 924 N N . ASN A 1 115 ? -7.449 20.24 6.769 1 94.71 115 ASN A N 1
ATOM 925 C CA . ASN A 1 115 ? -6.791 20.261 5.467 1 94.71 115 ASN A CA 1
ATOM 926 C C . ASN A 1 115 ? -6.273 21.654 5.123 1 94.71 115 ASN A C 1
ATOM 928 O O . ASN A 1 115 ? -5.19 21.794 4.552 1 94.71 115 ASN A O 1
ATOM 932 N N . ALA A 1 116 ? -7.047 22.616 5.461 1 95.29 116 ALA A N 1
ATOM 933 C CA . ALA A 1 116 ? -6.62 23.994 5.232 1 95.29 116 ALA A CA 1
ATOM 934 C C . ALA A 1 116 ? -5.338 24.306 5.998 1 95.29 116 ALA A C 1
ATOM 936 O O . ALA A 1 116 ? -4.446 24.983 5.48 1 95.29 116 ALA A O 1
ATOM 937 N N . ILE A 1 117 ? -5.243 23.81 7.178 1 95.68 117 ILE A N 1
ATOM 938 C CA . ILE A 1 117 ? -4.073 24.035 8.019 1 95.68 117 ILE A CA 1
ATOM 939 C C . ILE A 1 117 ? -2.844 23.399 7.374 1 95.68 117 ILE A C 1
ATOM 941 O O . ILE A 1 117 ? -1.772 24.009 7.331 1 95.68 117 ILE A O 1
ATOM 945 N N . VAL A 1 118 ? -2.978 22.199 6.816 1 95.27 118 VAL A N 1
ATOM 946 C CA . VAL A 1 118 ? -1.869 21.515 6.158 1 95.27 118 VAL A CA 1
ATOM 947 C C . VAL A 1 118 ? -1.395 22.335 4.959 1 95.27 118 VAL A C 1
ATOM 949 O O . VAL A 1 118 ? -0.192 22.516 4.761 1 95.27 118 VAL A O 1
ATOM 952 N N . ILE A 1 119 ? 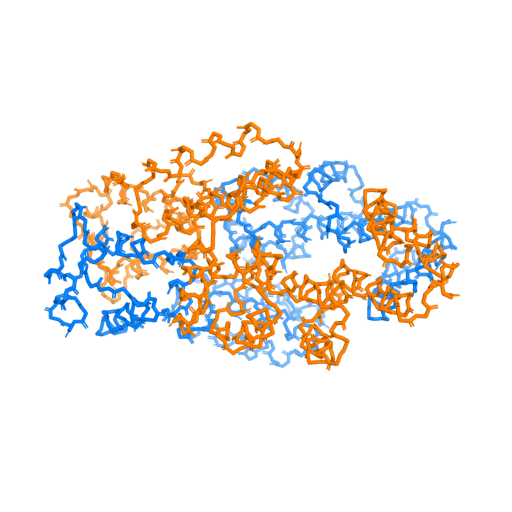-2.36 22.844 4.25 1 95.68 119 ILE A N 1
ATOM 953 C CA . ILE A 1 119 ? -2.037 23.622 3.058 1 95.68 119 ILE A CA 1
ATOM 954 C C . ILE A 1 119 ? -1.335 24.917 3.462 1 95.68 119 ILE A C 1
ATOM 956 O O . ILE A 1 119 ? -0.318 25.289 2.872 1 95.68 119 ILE A O 1
ATOM 960 N N . LYS A 1 120 ? -1.821 25.561 4.486 1 95.34 120 LYS A N 1
ATOM 961 C CA . LYS A 1 120 ? -1.213 26.792 4.982 1 95.34 120 LYS A CA 1
ATOM 962 C C . LYS A 1 120 ? 0.213 26.544 5.466 1 95.34 120 LYS A C 1
ATOM 964 O O . LYS A 1 120 ? 1.109 27.353 5.216 1 95.34 120 LYS A O 1
ATOM 969 N N . ASP A 1 121 ? 0.36 25.486 6.135 1 93.92 121 ASP A N 1
ATOM 970 C CA . ASP A 1 121 ? 1.688 25.111 6.608 1 93.92 121 ASP A CA 1
ATOM 971 C C . ASP A 1 121 ? 2.644 24.882 5.439 1 93.92 121 ASP A C 1
ATOM 973 O O . ASP A 1 121 ? 3.809 25.279 5.496 1 93.92 121 ASP A O 1
ATOM 977 N N . ALA A 1 122 ? 2.188 24.208 4.418 1 93.87 122 ALA A N 1
ATOM 978 C CA . ALA A 1 122 ? 2.992 23.975 3.221 1 93.87 122 ALA A CA 1
ATOM 979 C C . ALA A 1 122 ? 3.394 25.293 2.566 1 93.87 122 ALA A C 1
ATOM 981 O O . ALA A 1 122 ? 4.548 25.47 2.168 1 93.87 122 ALA A O 1
ATOM 982 N N . ILE A 1 123 ? 2.448 26.224 2.518 1 94.87 123 ILE A N 1
ATOM 983 C CA . ILE A 1 123 ? 2.714 27.536 1.937 1 94.87 123 ILE A CA 1
ATOM 984 C C . ILE A 1 123 ? 3.755 28.27 2.779 1 94.87 123 ILE A C 1
ATOM 986 O O . ILE A 1 123 ? 4.715 28.828 2.241 1 94.87 123 ILE A O 1
ATOM 990 N N . HIS A 1 124 ? 3.618 28.191 4.05 1 93.9 124 HIS A N 1
ATOM 991 C CA . HIS A 1 124 ? 4.533 28.861 4.967 1 93.9 124 HIS A CA 1
ATOM 992 C C . HIS A 1 124 ? 5.944 28.293 4.852 1 93.9 124 HIS A C 1
ATOM 994 O O . HIS A 1 124 ? 6.925 29.03 4.966 1 93.9 124 HIS A O 1
ATOM 1000 N N . SER A 1 125 ? 6.021 27.014 4.691 1 88.95 125 SER A N 1
ATOM 1001 C CA . SER A 1 125 ? 7.319 26.36 4.555 1 88.95 125 SER A CA 1
ATOM 1002 C C . SER A 1 125 ? 8.054 26.844 3.31 1 88.95 125 SER A C 1
ATOM 1004 O O . SER A 1 125 ? 9.286 26.89 3.289 1 88.95 125 SER A O 1
ATOM 1006 N N . LEU A 1 126 ? 7.284 27.246 2.319 1 90.01 126 LEU A N 1
ATOM 1007 C CA . LEU A 1 126 ? 7.87 27.724 1.071 1 90.01 126 LEU A CA 1
ATOM 1008 C C . LEU A 1 126 ? 8.088 29.233 1.115 1 90.01 126 LEU A C 1
ATOM 1010 O O . LEU A 1 126 ? 8.994 29.753 0.461 1 90.01 126 LEU A O 1
ATOM 1014 N N . ASN A 1 127 ? 7.192 29.891 1.818 1 93.08 127 ASN A N 1
ATOM 1015 C CA . ASN A 1 127 ? 7.222 31.337 2.016 1 93.08 127 ASN A CA 1
ATOM 1016 C C . ASN A 1 127 ? 6.986 31.708 3.477 1 93.08 127 ASN A C 1
ATOM 1018 O O . ASN A 1 127 ? 5.841 31.853 3.908 1 93.08 127 ASN A O 1
ATOM 1022 N N . LYS A 1 128 ? 7.971 32.009 4.165 1 89.57 128 LYS A N 1
ATOM 1023 C CA . LYS A 1 128 ? 7.945 32.24 5.606 1 89.57 128 LYS A CA 1
ATOM 1024 C C . LYS A 1 128 ? 7.102 33.464 5.952 1 89.57 128 LYS A C 1
ATOM 1026 O O . LYS A 1 128 ? 6.683 33.632 7.099 1 89.57 128 LYS A O 1
ATOM 1031 N N . SER A 1 129 ? 6.845 34.263 4.991 1 91.88 129 SER A N 1
ATOM 1032 C CA . SER A 1 129 ? 6.054 35.464 5.239 1 91.88 129 SER A CA 1
ATOM 1033 C C . SER A 1 129 ? 4.566 35.141 5.313 1 91.88 129 SER A C 1
ATOM 1035 O O . SER A 1 129 ? 3.768 35.965 5.764 1 91.88 129 SER A O 1
ATOM 1037 N N . TYR A 1 130 ? 4.243 33.943 4.857 1 91.7 130 TYR A N 1
ATOM 1038 C CA . TYR A 1 130 ? 2.85 33.525 4.962 1 91.7 130 TYR A CA 1
ATOM 1039 C C . TYR A 1 130 ? 2.46 33.288 6.417 1 91.7 130 TYR A C 1
ATOM 1041 O O . TYR A 1 130 ? 3.11 32.511 7.121 1 91.7 130 TYR A O 1
ATOM 1049 N N . PRO A 1 131 ? 1.449 33.964 6.872 1 88.73 131 PRO A N 1
ATOM 1050 C CA . PRO A 1 131 ? 1.12 33.891 8.297 1 88.73 131 PRO A CA 1
ATOM 1051 C C . PRO A 1 131 ? 0.489 32.557 8.69 1 88.73 131 PRO A C 1
ATOM 1053 O O . PRO A 1 131 ? -0.303 31.996 7.928 1 88.73 131 PRO A O 1
ATOM 1056 N N . LEU A 1 132 ? 0.918 32.061 9.789 1 88.67 132 LEU A N 1
ATOM 1057 C CA . LEU A 1 132 ? 0.275 30.926 10.441 1 88.67 132 LEU A CA 1
ATOM 1058 C C . LEU A 1 132 ? -0.37 31.349 11.756 1 88.67 132 LEU A C 1
ATOM 1060 O O . LEU A 1 132 ? 0.293 31.924 12.622 1 88.67 132 LEU A O 1
ATOM 1064 N N . ALA A 1 133 ? -1.607 31.16 11.861 1 90.5 133 ALA A N 1
ATOM 1065 C CA . ALA A 1 133 ? -2.339 31.576 13.055 1 90.5 133 ALA A CA 1
ATOM 1066 C C . ALA A 1 133 ? -2.115 30.596 14.204 1 90.5 133 ALA A C 1
ATOM 1068 O O . ALA A 1 133 ? -2.096 29.381 13.997 1 90.5 133 ALA A O 1
ATOM 1069 N N . GLU A 1 134 ? -1.941 31.083 15.34 1 90.94 134 GLU A N 1
ATOM 1070 C CA . GLU A 1 134 ? -1.79 30.267 16.541 1 90.94 134 GLU A CA 1
ATOM 1071 C C . GLU A 1 134 ? -3.032 29.415 16.789 1 90.94 134 GLU A C 1
ATOM 1073 O O . GLU A 1 134 ? -2.929 28.282 17.264 1 90.94 134 GLU A O 1
ATOM 1078 N N . GLU A 1 135 ? -4.101 29.916 16.44 1 94.08 135 GLU A N 1
ATOM 1079 C CA . GLU A 1 135 ? -5.366 29.207 16.606 1 94.08 135 GLU A CA 1
ATOM 10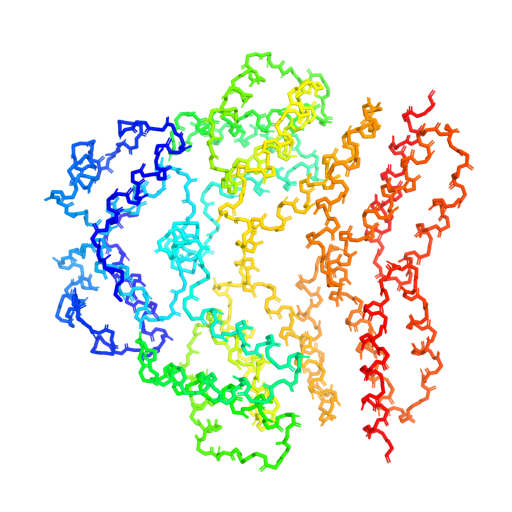80 C C . GLU A 1 135 ? -5.396 27.927 15.775 1 94.08 135 GLU A C 1
ATOM 1082 O O . GLU A 1 135 ? -6.017 26.939 16.17 1 94.08 135 GLU A O 1
ATOM 1087 N N . ASP A 1 136 ? -4.74 27.974 14.68 1 94.1 136 ASP A N 1
ATOM 1088 C CA . ASP A 1 136 ? -4.677 26.802 13.812 1 94.1 136 ASP A CA 1
ATOM 1089 C C . ASP A 1 136 ? -3.848 25.69 14.451 1 94.1 136 ASP A C 1
ATOM 1091 O O . ASP A 1 136 ? -4.24 24.522 14.422 1 94.1 136 ASP A O 1
ATOM 1095 N N . SER A 1 137 ? -2.748 26.06 15.001 1 93.19 137 SER A N 1
ATOM 1096 C CA . SER A 1 137 ? -1.902 25.09 15.689 1 93.19 137 SER A CA 1
ATOM 1097 C C . SER A 1 137 ? -2.634 24.454 16.866 1 93.19 137 SER A C 1
ATOM 1099 O O . SER A 1 137 ? -2.549 23.243 17.076 1 93.19 137 SER A O 1
ATOM 1101 N N . GLU A 1 138 ? -3.326 25.288 17.558 1 95.14 138 GLU A N 1
ATOM 1102 C CA . GLU A 1 138 ? -4.081 24.804 18.71 1 95.14 138 GLU A CA 1
ATOM 1103 C C . GLU A 1 138 ? -5.186 23.843 18.282 1 95.14 138 GLU A C 1
ATOM 1105 O O . GLU A 1 138 ? -5.407 22.817 18.928 1 95.14 138 GLU A O 1
ATOM 1110 N N . PHE A 1 139 ? -5.858 24.24 17.261 1 95.92 139 PHE A N 1
ATOM 1111 C CA . PHE A 1 139 ? -6.929 23.394 16.748 1 95.92 139 PHE A CA 1
ATOM 1112 C C . PHE A 1 139 ? -6.384 22.042 16.304 1 95.92 139 PHE A C 1
ATOM 1114 O O . PHE A 1 139 ? -6.956 20.999 16.629 1 95.92 139 PHE A O 1
ATOM 1121 N N . LEU A 1 140 ? -5.306 22.075 15.607 1 96.26 140 LEU A N 1
ATOM 1122 C CA . LEU A 1 140 ? -4.662 20.866 15.107 1 96.26 140 LEU A CA 1
ATOM 1123 C C . LEU A 1 140 ? -4.229 19.964 16.258 1 96.26 140 LEU A C 1
ATOM 1125 O O . LEU A 1 140 ? -4.535 18.77 16.266 1 96.26 140 LEU A O 1
ATOM 1129 N N . THR A 1 141 ? -3.558 20.501 17.215 1 96.04 141 THR A N 1
ATOM 1130 C CA . THR A 1 141 ? -3.042 19.717 18.332 1 96.04 141 THR A CA 1
ATOM 1131 C C . THR A 1 141 ? -4.185 19.158 19.174 1 96.04 141 THR A C 1
ATOM 1133 O O . THR A 1 141 ? -4.139 18.004 19.605 1 96.04 141 THR A O 1
ATOM 1136 N N . THR A 1 142 ? -5.173 20.018 19.358 1 95.85 142 THR A N 1
ATOM 1137 C CA . THR A 1 142 ? -6.336 19.565 20.112 1 95.85 142 THR A CA 1
ATOM 1138 C C . THR A 1 142 ? -6.988 18.365 19.431 1 95.85 142 THR A C 1
ATOM 1140 O O . THR A 1 142 ? -7.361 17.395 20.094 1 95.85 142 THR A O 1
ATOM 1143 N N . TYR A 1 143 ? -7.103 18.442 18.147 1 95.49 143 TYR A N 1
ATOM 1144 C CA . TYR A 1 143 ? -7.679 17.347 17.375 1 95.49 143 TYR A CA 1
ATOM 1145 C C . TYR A 1 143 ? -6.843 16.081 17.516 1 95.49 143 TYR A C 1
ATOM 1147 O O . TYR A 1 143 ? -7.367 15.018 17.856 1 95.49 143 TYR A O 1
ATOM 1155 N N . LEU A 1 144 ? -5.578 16.169 17.317 1 95.67 144 LEU A N 1
ATOM 1156 C CA . LEU A 1 144 ? -4.691 15.011 17.331 1 95.67 144 LEU A CA 1
ATOM 1157 C C . LEU A 1 144 ? -4.612 14.404 18.727 1 95.67 144 LEU A C 1
ATOM 1159 O O . LEU A 1 144 ? -4.508 13.184 18.873 1 95.67 144 LEU A O 1
ATOM 1163 N N . TYR A 1 145 ? -4.715 15.266 19.728 1 95.33 145 TYR A N 1
ATOM 1164 C CA . TYR A 1 145 ? -4.705 14.78 21.103 1 95.33 145 TYR A CA 1
ATOM 1165 C C . TYR A 1 145 ? -5.96 13.969 21.404 1 95.33 145 TYR A C 1
ATOM 1167 O O . TYR A 1 145 ? -5.908 12.985 22.145 1 95.33 145 TYR A O 1
ATOM 1175 N N . ALA A 1 146 ? -6.99 14.357 20.79 1 94.02 146 ALA A N 1
ATOM 1176 C CA . ALA A 1 146 ? -8.297 13.804 21.136 1 94.02 146 ALA A CA 1
ATOM 11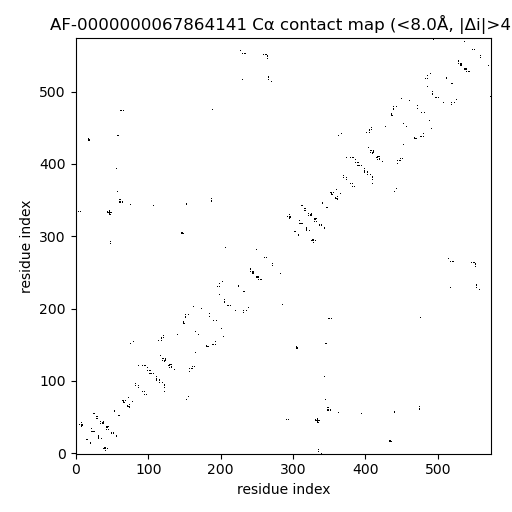77 C C . ALA A 1 146 ? -8.527 12.465 20.442 1 94.02 146 ALA A C 1
ATOM 1179 O O . ALA A 1 146 ? -9.242 11.604 20.961 1 94.02 146 ALA A O 1
ATOM 1180 N N . ILE A 1 147 ? -7.937 12.236 19.348 1 94.08 147 ILE A N 1
ATOM 1181 C CA . ILE A 1 147 ? -8.203 11.04 18.556 1 94.08 147 ILE A CA 1
ATOM 1182 C C . ILE A 1 147 ? -7.452 9.85 19.148 1 94.08 147 ILE A C 1
ATOM 1184 O O . ILE A 1 147 ? -6.232 9.902 19.322 1 94.08 147 ILE A O 1
ATOM 1188 N N . GLU A 1 148 ? -8.129 8.805 19.321 1 88.84 148 GLU A N 1
ATOM 1189 C CA . GLU A 1 148 ? -7.561 7.669 20.039 1 88.84 148 GLU A CA 1
ATOM 1190 C C . GLU A 1 148 ? -6.95 6.656 19.075 1 88.84 148 GLU A C 1
ATOM 1192 O O . GLU A 1 148 ? -6.028 5.923 19.438 1 88.84 148 GLU A O 1
ATOM 1197 N N . SER A 1 149 ? -7.475 6.585 17.953 1 91.84 149 SER A N 1
ATOM 1198 C CA . SER A 1 149 ? -7.012 5.637 16.944 1 91.84 149 SER A CA 1
ATOM 1199 C C . SER A 1 149 ? -6.706 6.339 15.625 1 91.84 149 SER A C 1
ATOM 1201 O O . SER A 1 149 ? -7.62 6.764 14.915 1 91.84 149 SER A O 1
ATOM 1203 N N . TRP A 1 150 ? -5.429 6.341 15.378 1 92.8 150 TRP A N 1
ATOM 1204 C CA . TRP A 1 150 ? -5.012 7.072 14.186 1 92.8 150 TRP A CA 1
ATOM 1205 C C . TRP A 1 150 ? -5.163 6.21 12.937 1 92.8 150 TRP A C 1
ATOM 1207 O O . TRP A 1 150 ? -4.697 5.068 12.904 1 92.8 150 TRP A O 1
ATOM 1217 N N . THR A 1 151 ? -5.852 6.738 12.042 1 91.83 151 THR A N 1
ATOM 1218 C CA . THR A 1 151 ? -5.904 6.195 10.689 1 91.83 151 THR A CA 1
ATOM 1219 C C . THR A 1 151 ? -4.939 6.94 9.771 1 91.83 151 THR A C 1
ATOM 1221 O O . THR A 1 151 ? -4.083 7.692 10.24 1 91.83 151 THR A O 1
ATOM 1224 N N . TRP A 1 152 ? -5.072 6.674 8.558 1 90.41 152 TRP A N 1
ATOM 1225 C CA . TRP A 1 152 ? -4.206 7.328 7.583 1 90.41 152 TRP A CA 1
ATOM 1226 C C . TRP A 1 152 ? -4.31 8.846 7.695 1 90.41 152 TRP A C 1
ATOM 1228 O O . TRP A 1 152 ? -3.313 9.555 7.544 1 90.41 152 TRP A O 1
ATOM 1238 N N . PHE A 1 153 ? -5.456 9.354 7.984 1 92.56 153 PHE A N 1
ATOM 1239 C CA . PHE A 1 153 ? -5.687 10.794 7.974 1 92.56 153 PHE A CA 1
ATOM 1240 C C . PHE A 1 153 ? -4.881 11.479 9.071 1 92.56 153 PHE A C 1
ATOM 1242 O O . PHE A 1 153 ? -4.279 12.53 8.843 1 92.56 153 PHE A O 1
ATOM 1249 N N . GLU A 1 154 ? -4.901 10.928 10.23 1 94.15 154 GLU A N 1
ATOM 1250 C CA . GLU A 1 154 ? -4.133 11.515 11.324 1 94.15 154 GLU A CA 1
ATOM 1251 C C . GLU A 1 154 ? -2.633 11.408 11.064 1 94.15 154 GLU A C 1
ATOM 1253 O O . GLU A 1 154 ? -1.871 12.311 11.415 1 94.15 154 GLU A O 1
ATOM 1258 N N . LEU A 1 155 ? -2.259 10.28 10.462 1 92.77 155 LEU A N 1
ATOM 1259 C CA . LEU A 1 155 ? -0.858 10.137 10.081 1 92.77 155 LEU A CA 1
ATOM 1260 C C . LEU A 1 155 ? -0.454 11.213 9.079 1 92.77 155 LEU A C 1
ATOM 1262 O O . LEU A 1 155 ? 0.593 11.847 9.231 1 92.77 155 LEU A O 1
ATOM 1266 N N . TYR A 1 156 ? -1.332 11.364 8.159 1 92.29 156 TYR A N 1
ATOM 1267 C CA . TYR A 1 156 ? -1.142 12.39 7.14 1 92.29 156 TYR A CA 1
ATOM 1268 C C . TYR A 1 156 ? -1.043 13.774 7.77 1 92.29 156 TYR A C 1
ATOM 1270 O O . TYR A 1 156 ? -0.129 14.542 7.457 1 92.29 156 TYR A O 1
ATOM 1278 N N . LEU A 1 157 ? -1.941 14.092 8.662 1 93.76 157 LEU A N 1
ATOM 1279 C CA . LEU A 1 157 ? -1.926 15.384 9.339 1 93.76 157 LEU A CA 1
ATOM 1280 C C . LEU A 1 157 ? -0.612 15.592 10.084 1 93.76 157 LEU A C 1
ATOM 1282 O O . LEU A 1 157 ? 0.074 16.595 9.873 1 93.76 157 LEU A O 1
ATOM 1286 N N . PHE A 1 158 ? -0.284 14.685 10.857 1 95.03 158 PHE A N 1
ATOM 1287 C CA . PHE A 1 158 ? 0.876 14.797 11.732 1 95.03 158 PHE A CA 1
ATOM 1288 C C . PHE A 1 158 ? 2.159 14.912 10.918 1 95.03 158 PHE A C 1
ATOM 1290 O O . PHE A 1 158 ? 2.984 15.792 11.171 1 95.03 158 PHE A O 1
ATOM 1297 N N . CYS A 1 159 ? 2.314 14.059 9.94 1 90.02 159 CYS A N 1
ATOM 1298 C CA . CYS A 1 159 ? 3.549 13.993 9.167 1 90.02 159 CYS A CA 1
ATOM 1299 C C . CYS A 1 159 ? 3.759 15.272 8.365 1 90.02 159 CYS A C 1
ATOM 1301 O O . CYS A 1 159 ? 4.896 15.653 8.083 1 90.02 159 CYS A O 1
ATOM 1303 N N . ASN A 1 160 ? 2.694 15.945 8.126 1 90.09 160 ASN A N 1
ATOM 1304 C CA . ASN A 1 160 ? 2.823 17.118 7.269 1 90.09 160 ASN A CA 1
ATOM 1305 C C . ASN A 1 160 ? 2.788 18.411 8.079 1 90.09 160 ASN A C 1
ATOM 1307 O O . ASN A 1 160 ? 3.008 19.495 7.535 1 90.09 160 ASN A O 1
ATOM 1311 N N . THR A 1 161 ? 2.601 18.295 9.358 1 93.25 161 THR A N 1
ATOM 1312 C CA . THR A 1 161 ? 2.472 19.521 10.138 1 93.25 161 THR A CA 1
ATOM 1313 C C . THR A 1 161 ? 3.508 19.561 11.258 1 93.25 161 THR A C 1
ATOM 1315 O O . THR A 1 161 ? 3.491 20.467 12.094 1 93.25 161 THR A O 1
ATOM 1318 N N . MET A 1 162 ? 4.431 18.679 11.332 1 91.77 162 MET A N 1
ATOM 1319 C CA . MET A 1 162 ? 5.436 18.557 12.384 1 91.77 162 MET A CA 1
ATOM 1320 C C . MET A 1 162 ? 6.182 19.873 12.578 1 91.77 162 MET A C 1
ATOM 1322 O O . MET A 1 162 ? 6.391 20.312 13.71 1 91.77 162 MET A O 1
ATOM 1326 N N . PRO A 1 163 ? 6.515 20.524 11.516 1 85.22 163 PRO A N 1
ATOM 1327 C CA . PRO A 1 163 ? 7.269 21.767 11.696 1 85.22 163 PRO A CA 1
ATOM 1328 C C . PRO A 1 163 ? 6.46 22.85 12.406 1 85.22 163 PRO A C 1
ATOM 1330 O O . PRO A 1 163 ? 7.035 23.773 12.988 1 85.22 163 PRO A O 1
ATOM 1333 N N . PHE A 1 164 ? 5.174 22.668 12.368 1 88.86 164 PHE A N 1
ATOM 1334 C CA . PHE A 1 164 ? 4.255 23.657 12.919 1 88.86 164 PHE A CA 1
ATOM 1335 C C . PHE A 1 164 ? 4.039 23.424 14.409 1 88.86 164 PHE A C 1
ATOM 1337 O O . PHE A 1 164 ? 3.509 24.29 15.108 1 88.86 164 PHE A O 1
ATOM 1344 N N . LEU A 1 165 ? 4.515 22.389 14.93 1 93.17 165 LEU A N 1
ATOM 1345 C CA . LEU A 1 165 ? 4.242 21.994 16.308 1 93.17 165 LEU A CA 1
ATOM 1346 C C . LEU A 1 165 ? 5.326 22.511 17.247 1 93.17 165 LEU A C 1
ATOM 1348 O O . LEU A 1 165 ? 6.492 22.617 16.858 1 93.17 165 LEU A O 1
ATOM 1352 N N . SER A 1 166 ? 4.923 22.851 18.494 1 94.52 166 SER A N 1
ATOM 1353 C CA . SER A 1 166 ? 5.903 23.133 19.538 1 94.52 166 SER A CA 1
ATOM 1354 C C . SER A 1 166 ? 6.74 21.899 19.858 1 94.52 166 SER A C 1
ATOM 1356 O O . SER A 1 166 ? 6.378 20.782 19.481 1 94.52 166 SER A O 1
ATOM 1358 N N . ASN A 1 167 ? 7.862 22.04 20.522 1 96.39 167 ASN A N 1
ATOM 1359 C CA . ASN A 1 167 ? 8.686 20.909 20.937 1 96.39 167 ASN A CA 1
ATOM 1360 C C . ASN A 1 167 ? 7.894 19.921 21.789 1 96.39 167 ASN A C 1
ATOM 1362 O O . ASN A 1 167 ? 7.985 18.709 21.588 1 96.39 167 ASN A O 1
ATOM 1366 N N . GLN A 1 168 ? 7.114 20.47 22.646 1 96.03 168 GLN A N 1
ATOM 1367 C CA . GLN A 1 168 ? 6.323 19.638 23.546 1 96.03 168 GLN A CA 1
ATOM 1368 C C . GLN A 1 168 ? 5.275 18.838 22.777 1 96.03 168 GLN A C 1
ATOM 1370 O O . GLN A 1 168 ? 5.126 17.633 22.991 1 96.03 168 GLN A O 1
ATOM 1375 N N . ASP A 1 169 ? 4.619 19.499 21.898 1 96.46 169 ASP A N 1
ATOM 1376 C CA . ASP A 1 169 ? 3.584 18.837 21.109 1 96.46 169 ASP A CA 1
ATOM 1377 C C . ASP A 1 169 ? 4.189 17.785 20.181 1 96.46 169 ASP A C 1
ATOM 1379 O O . ASP A 1 169 ? 3.615 16.71 19.996 1 96.46 169 ASP A O 1
ATOM 1383 N N . LEU A 1 170 ? 5.298 18.126 19.608 1 96.26 170 LEU A N 1
ATOM 1384 C CA . LEU A 1 170 ? 5.984 17.183 18.731 1 96.26 170 LEU A CA 1
ATOM 1385 C C . LEU A 1 170 ? 6.336 15.902 19.479 1 96.26 170 LEU A C 1
ATOM 1387 O O . LEU A 1 170 ? 6.031 14.802 19.012 1 96.26 170 LEU A O 1
ATOM 1391 N N . ILE A 1 171 ? 6.924 16.09 20.655 1 95.81 171 ILE A N 1
ATOM 1392 C CA . ILE A 1 171 ? 7.357 14.944 21.447 1 95.81 171 ILE A CA 1
ATOM 1393 C C . ILE A 1 171 ? 6.141 14.127 21.879 1 95.81 171 ILE A C 1
ATOM 1395 O O . ILE A 1 171 ? 6.121 12.903 21.724 1 95.81 171 ILE A O 1
ATOM 1399 N N . PHE A 1 172 ? 5.163 14.797 22.333 1 95.82 172 PHE A N 1
ATOM 1400 C CA . PHE A 1 172 ? 3.972 14.121 22.832 1 95.82 172 PHE A CA 1
ATOM 1401 C C . PHE A 1 172 ? 3.269 13.365 21.71 1 95.82 172 PHE A C 1
ATOM 1403 O O . PHE A 1 172 ? 2.943 12.185 21.859 1 95.82 172 PHE A O 1
ATOM 1410 N N . LEU A 1 173 ? 3.044 13.999 20.644 1 96.02 173 LEU A N 1
ATOM 1411 C CA . LEU A 1 173 ? 2.302 13.403 19.539 1 96.02 173 LEU A CA 1
ATOM 1412 C C . LEU A 1 173 ? 3.111 12.294 18.876 1 96.02 173 LEU A C 1
ATOM 1414 O O . LEU A 1 173 ? 2.546 11.301 18.411 1 96.02 173 LEU A O 1
ATOM 1418 N N . SER A 1 174 ? 4.415 12.436 18.814 1 95.86 174 SER A N 1
ATOM 1419 C CA . SER A 1 174 ? 5.266 11.375 18.287 1 95.86 174 SER A CA 1
ATOM 1420 C C . SER A 1 174 ? 5.174 10.116 19.142 1 95.86 174 SER A C 1
ATOM 1422 O O . SER A 1 174 ? 5.095 9.005 18.614 1 95.86 174 SER A O 1
ATOM 1424 N N . THR A 1 175 ? 5.184 10.323 20.368 1 93.96 175 THR A N 1
ATOM 1425 C CA . THR A 1 175 ? 5.067 9.191 21.282 1 93.96 175 THR A CA 1
ATOM 1426 C C . THR A 1 175 ? 3.68 8.562 21.19 1 93.96 175 THR A C 1
ATOM 1428 O O . THR A 1 175 ? 3.546 7.337 21.201 1 93.96 175 THR A O 1
ATOM 1431 N N . SER A 1 176 ? 2.677 9.414 21.066 1 92.75 176 SER A N 1
ATOM 1432 C CA . SER A 1 176 ? 1.3 8.944 20.958 1 92.75 176 SER A CA 1
ATOM 1433 C C . SER A 1 176 ? 1.082 8.165 19.665 1 92.75 176 SER A C 1
ATOM 1435 O O . SER A 1 176 ? 0.268 7.24 19.622 1 92.75 176 SER A O 1
ATOM 1437 N N . LEU A 1 177 ? 1.748 8.581 18.659 1 91.85 177 LEU A N 1
ATOM 1438 C CA . LEU A 1 177 ? 1.66 7.917 17.363 1 91.85 177 LEU A CA 1
ATOM 1439 C C . LEU A 1 177 ? 1.929 6.422 17.5 1 91.85 177 LEU A C 1
ATOM 1441 O O . LEU A 1 177 ? 1.23 5.604 16.897 1 91.85 177 LEU A O 1
ATOM 1445 N N . LEU A 1 178 ? 2.881 6.034 18.273 1 90.85 178 LEU A N 1
ATOM 1446 C CA . LEU A 1 178 ? 3.294 4.645 18.446 1 90.85 178 LEU A CA 1
ATOM 1447 C C . LEU A 1 178 ? 2.165 3.814 19.047 1 90.85 178 LEU A C 1
ATOM 1449 O O . LEU A 1 178 ? 1.952 2.667 18.647 1 90.85 178 LEU A O 1
ATOM 1453 N N . GLU A 1 179 ? 1.401 4.42 19.837 1 91.71 179 GLU A N 1
ATOM 1454 C CA . GLU A 1 179 ? 0.302 3.727 20.502 1 91.71 179 GLU A CA 1
ATOM 1455 C C . GLU A 1 179 ? -0.991 3.848 19.702 1 91.71 179 GLU A C 1
ATOM 1457 O O . GLU A 1 179 ? -1.708 2.862 19.516 1 91.71 179 GLU A O 1
ATOM 1462 N N . LYS A 1 180 ? -1.254 4.991 19.184 1 93.62 180 LYS A N 1
ATOM 1463 C CA . LYS A 1 180 ? -2.534 5.31 18.558 1 93.62 180 LYS A CA 1
ATOM 1464 C C . LYS A 1 180 ? -2.645 4.671 17.176 1 93.62 180 LYS A C 1
ATOM 1466 O O . LYS A 1 180 ? -3.743 4.544 16.632 1 93.62 180 LYS A O 1
ATOM 1471 N N . SER A 1 181 ? -1.541 4.204 16.632 1 91.57 181 SER A N 1
ATOM 1472 C CA . SER A 1 181 ? -1.58 3.674 15.273 1 91.57 181 SER A CA 1
ATOM 1473 C C . SER A 1 181 ? -1.574 2.149 15.274 1 91.57 181 SER A C 1
ATOM 1475 O O . SER A 1 181 ? -1.55 1.522 14.213 1 91.57 181 SER A O 1
ATOM 1477 N N . LYS A 1 182 ? -1.627 1.513 16.332 1 90.88 182 LYS A N 1
ATOM 1478 C CA . LYS A 1 182 ? -1.437 0.073 16.483 1 90.88 182 LYS A CA 1
ATOM 1479 C C . LYS A 1 182 ? -2.5 -0.705 15.713 1 90.88 182 LYS A C 1
ATOM 1481 O O . LYS A 1 182 ? -2.208 -1.748 15.124 1 90.88 182 LYS A O 1
ATOM 1486 N N . GLU A 1 183 ? -3.633 -0.173 15.64 1 90.18 183 GLU A N 1
ATOM 1487 C CA . GLU A 1 183 ? -4.761 -0.905 15.072 1 90.18 183 GLU A CA 1
ATOM 1488 C C . GLU A 1 183 ? -4.659 -0.983 13.551 1 90.18 183 GLU A C 1
ATOM 1490 O O . GLU A 1 183 ? -5.095 -1.964 12.944 1 90.18 183 GLU A O 1
ATOM 1495 N N . PHE A 1 184 ? -4.071 0.004 12.987 1 90.64 184 PHE A N 1
ATOM 1496 C CA . PHE A 1 184 ? -4.122 0.073 11.532 1 90.64 184 PHE A CA 1
ATOM 1497 C C . PHE A 1 184 ? -2.722 -0.016 10.937 1 90.64 184 PHE A C 1
ATOM 1499 O O . PHE A 1 184 ? -2.551 0.09 9.72 1 90.64 184 PHE A O 1
ATOM 1506 N N . LYS A 1 185 ? -1.739 -0.26 11.706 1 87.22 185 LYS A N 1
ATOM 1507 C CA . LYS A 1 185 ? -0.344 -0.192 11.281 1 87.22 185 LYS A CA 1
ATOM 1508 C C . LYS A 1 185 ? -0.009 -1.325 10.314 1 87.22 185 LYS A C 1
ATOM 1510 O O . LYS A 1 185 ? 0.988 -1.256 9.592 1 87.22 185 LYS A O 1
ATOM 1515 N N . GLU A 1 186 ? -0.868 -2.34 10.227 1 85.39 186 GLU A N 1
ATOM 1516 C CA . GLU A 1 186 ? -0.559 -3.486 9.378 1 85.39 186 GLU A CA 1
ATOM 1517 C C . GLU A 1 186 ? -1.043 -3.261 7.948 1 85.39 186 GLU A C 1
ATOM 1519 O O . GLU A 1 186 ? -0.65 -3.987 7.032 1 85.39 186 GLU A O 1
ATOM 1524 N N . LEU A 1 187 ? -1.89 -2.281 7.805 1 90.02 187 LEU A N 1
ATOM 1525 C CA . LEU A 1 187 ? -2.283 -1.925 6.446 1 90.02 187 LEU A CA 1
ATOM 1526 C C . LEU A 1 187 ? -1.096 -1.375 5.663 1 90.02 187 LEU A C 1
ATOM 1528 O O . LEU A 1 187 ? -0.301 -0.598 6.197 1 90.02 187 LEU A O 1
ATOM 1532 N N . VAL A 1 188 ? -1.002 -1.72 4.521 1 87.98 188 VAL A N 1
ATOM 1533 C CA . VAL A 1 188 ? 0.174 -1.43 3.708 1 87.98 188 VAL A CA 1
ATOM 1534 C C . VAL A 1 188 ? 0.378 0.081 3.616 1 87.98 188 VAL A C 1
ATOM 1536 O O . VAL A 1 188 ? 1.481 0.58 3.853 1 87.98 188 VAL A O 1
ATOM 1539 N N . HIS A 1 189 ? -0.632 0.727 3.291 1 88.47 189 HIS A N 1
ATOM 1540 C CA . HIS A 1 189 ? -0.547 2.174 3.135 1 88.47 189 HIS A CA 1
ATOM 1541 C C . HIS A 1 189 ? -0.139 2.846 4.441 1 88.47 189 HIS A C 1
ATOM 1543 O O . HIS A 1 189 ? 0.705 3.746 4.444 1 88.47 189 HIS A O 1
ATOM 1549 N N . ASN A 1 190 ? -0.72 2.428 5.529 1 91.77 190 ASN A N 1
ATOM 1550 C CA . ASN A 1 190 ? -0.421 2.999 6.838 1 91.77 190 ASN A CA 1
ATOM 1551 C C . ASN A 1 190 ? 1.013 2.7 7.265 1 91.77 190 ASN A C 1
ATOM 1553 O O . ASN A 1 190 ? 1.684 3.556 7.845 1 91.77 190 ASN A O 1
ATOM 1557 N N . ARG A 1 191 ? 1.433 1.571 6.919 1 91.5 191 ARG A N 1
ATOM 1558 C CA . ARG A 1 191 ? 2.79 1.168 7.27 1 91.5 191 ARG A CA 1
ATOM 1559 C C . ARG A 1 191 ? 3.822 2.022 6.54 1 91.5 191 ARG A C 1
ATOM 1561 O O . ARG A 1 191 ? 4.833 2.417 7.124 1 91.5 191 ARG A O 1
ATOM 1568 N N . LEU A 1 192 ? 3.571 2.289 5.372 1 90.56 192 LEU A N 1
ATOM 1569 C CA . LEU A 1 192 ? 4.457 3.141 4.586 1 90.56 192 LEU A CA 1
ATOM 1570 C C . LEU A 1 192 ? 4.54 4.54 5.187 1 90.56 192 LEU A C 1
ATOM 1572 O O . LEU A 1 192 ? 5.634 5.086 5.352 1 90.56 192 LEU A O 1
ATOM 1576 N N . TYR A 1 193 ? 3.445 5.001 5.597 1 89.69 193 TYR A N 1
ATOM 1577 C CA . TYR A 1 193 ? 3.402 6.341 6.17 1 89.69 193 TYR A CA 1
ATOM 1578 C C . TYR A 1 193 ? 4.065 6.369 7.542 1 89.69 193 TYR A C 1
ATOM 1580 O O . TYR A 1 193 ? 4.673 7.372 7.924 1 89.69 193 TYR A O 1
ATOM 1588 N N . MET A 1 194 ? 3.914 5.289 8.188 1 93.22 194 MET A N 1
ATOM 1589 C CA . MET A 1 194 ? 4.532 5.205 9.508 1 93.22 194 MET A CA 1
ATOM 1590 C C . MET A 1 194 ? 6.053 5.223 9.4 1 93.22 194 MET A C 1
ATOM 1592 O O . MET A 1 194 ? 6.727 5.9 10.178 1 93.22 194 MET A O 1
ATOM 1596 N N . LYS A 1 195 ? 6.595 4.522 8.493 1 94.64 195 LYS A N 1
ATOM 1597 C CA . LYS A 1 195 ? 8.042 4.517 8.298 1 94.64 195 LYS A CA 1
ATOM 1598 C C . LYS A 1 195 ? 8.552 5.906 7.925 1 94.64 195 LYS A C 1
ATOM 1600 O O . LYS A 1 195 ? 9.528 6.39 8.502 1 94.64 195 LYS A O 1
ATOM 1605 N N . GLN A 1 196 ? 7.819 6.521 7.059 1 92.55 196 GLN A N 1
ATOM 1606 C CA . GLN A 1 196 ? 8.178 7.875 6.649 1 92.55 196 GLN A CA 1
ATOM 1607 C C . GLN A 1 196 ? 8.009 8.862 7.801 1 92.55 196 GLN A C 1
ATOM 1609 O O . GLN A 1 196 ? 8.826 9.769 7.974 1 92.55 196 GLN A O 1
ATOM 1614 N N . GLY A 1 197 ? 6.935 8.64 8.473 1 93.91 197 GLY A N 1
ATOM 1615 C CA . GLY A 1 197 ? 6.701 9.485 9.634 1 93.91 197 GLY A CA 1
ATOM 1616 C C . GLY A 1 197 ? 7.804 9.394 10.67 1 93.91 197 GLY A C 1
ATOM 1617 O O . GLY A 1 197 ? 8.245 10.413 11.206 1 93.91 197 GLY A O 1
ATOM 1618 N N . LEU A 1 198 ? 8.25 8.187 10.933 1 96.44 198 LEU A N 1
ATOM 1619 C CA . LEU A 1 198 ? 9.311 7.989 11.914 1 96.44 198 LEU A CA 1
ATOM 1620 C C . LEU A 1 198 ? 10.611 8.634 11.445 1 96.44 198 LEU A C 1
ATOM 1622 O O . LEU A 1 198 ? 11.327 9.247 12.241 1 96.44 198 LEU A O 1
ATOM 1626 N N . LEU A 1 199 ? 10.886 8.545 10.196 1 96.65 199 LEU A N 1
ATOM 1627 C CA . LEU A 1 199 ? 12.063 9.205 9.642 1 96.65 199 LEU A CA 1
ATOM 1628 C C . LEU A 1 199 ? 11.952 10.72 9.782 1 96.65 199 LEU A C 1
ATOM 1630 O O . LEU A 1 199 ? 12.925 11.387 10.142 1 96.65 199 LEU A O 1
ATOM 1634 N N . ASN A 1 200 ? 10.813 11.227 9.554 1 94.79 200 ASN A N 1
ATOM 1635 C CA . ASN A 1 200 ? 10.576 12.662 9.676 1 94.79 200 ASN A CA 1
ATOM 1636 C C . ASN A 1 200 ? 10.699 13.13 11.123 1 94.79 200 ASN A C 1
ATOM 1638 O O . ASN A 1 200 ? 11.217 14.216 11.386 1 94.79 200 ASN A O 1
ATOM 1642 N N . ILE A 1 201 ? 10.147 12.314 11.984 1 97 201 ILE A N 1
ATOM 1643 C CA . ILE A 1 201 ? 10.25 12.629 13.405 1 97 201 ILE A CA 1
ATOM 1644 C C . ILE A 1 201 ? 11.72 12.728 13.805 1 97 201 ILE A C 1
ATOM 1646 O O . ILE A 1 201 ? 12.134 13.704 14.436 1 97 201 ILE A O 1
ATOM 1650 N N . LEU A 1 202 ? 12.496 11.776 13.44 1 97.49 202 LEU A N 1
ATOM 1651 C CA . LEU A 1 202 ? 13.917 11.744 13.767 1 97.49 202 LEU A CA 1
ATOM 1652 C C . LEU A 1 202 ? 14.635 12.958 13.187 1 97.49 202 LEU A C 1
ATOM 1654 O O . LEU A 1 202 ? 15.434 13.6 13.875 1 97.49 202 LEU A O 1
ATOM 1658 N N . SER A 1 203 ? 14.3 13.266 11.979 1 96.16 20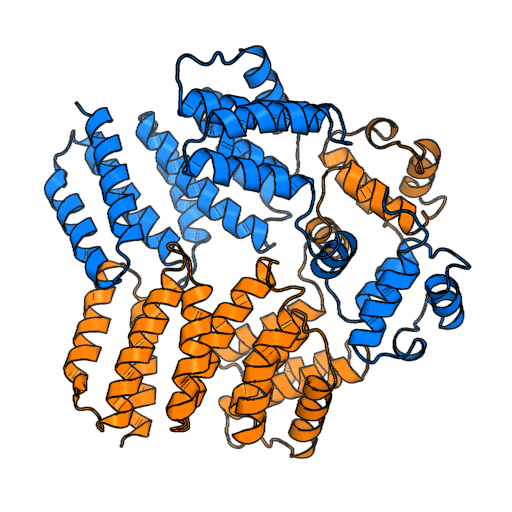3 SER A N 1
ATOM 1659 C CA . SER A 1 203 ? 14.876 14.444 11.34 1 96.16 203 SER A CA 1
ATOM 1660 C C . SER A 1 203 ? 14.514 15.717 12.098 1 96.16 203 SER A C 1
ATOM 1662 O O . SER A 1 203 ? 15.378 16.554 12.364 1 96.16 203 SER A O 1
ATOM 1664 N N . GLU A 1 204 ? 13.274 15.804 12.448 1 95.29 204 GLU A N 1
ATOM 1665 C CA . GLU A 1 204 ? 12.79 16.981 13.163 1 95.29 204 GLU A CA 1
ATOM 1666 C C . GLU A 1 204 ? 13.456 17.108 14.53 1 95.29 204 GLU A C 1
ATOM 1668 O O . GLU A 1 204 ? 13.835 18.207 14.943 1 95.29 204 GLU A O 1
ATOM 1673 N N . LEU A 1 205 ? 13.547 16.016 15.19 1 96.44 205 LEU A N 1
ATOM 1674 C CA . LEU A 1 205 ? 14.179 16.021 16.505 1 96.44 205 LEU A CA 1
ATOM 1675 C C . LEU A 1 205 ? 15.636 16.462 16.407 1 96.44 205 LEU A C 1
ATOM 1677 O O . LEU A 1 205 ? 16.112 17.236 17.24 1 96.44 205 LEU A O 1
ATOM 1681 N N . MET A 1 206 ? 16.322 16.046 15.417 1 95.87 206 MET A N 1
ATOM 1682 C CA . MET A 1 206 ? 17.718 16.421 15.211 1 95.87 206 MET A CA 1
ATOM 1683 C C . MET A 1 206 ? 17.841 17.908 14.896 1 95.87 206 MET A C 1
ATOM 1685 O O . MET A 1 206 ? 18.702 18.594 15.448 1 95.87 206 MET A O 1
ATOM 1689 N N . GLU A 1 207 ? 16.981 18.351 14.072 1 93.13 207 GLU A N 1
ATOM 1690 C CA . GLU A 1 207 ? 17.012 19.753 13.666 1 93.13 207 GLU A CA 1
ATOM 1691 C C . GLU A 1 207 ? 16.726 20.676 14.847 1 93.13 207 GLU A C 1
ATOM 1693 O O . GLU A 1 207 ? 17.254 21.788 14.915 1 93.13 207 GLU A O 1
ATOM 1698 N N . ARG A 1 208 ? 15.98 20.205 15.763 1 94.53 208 ARG A N 1
ATOM 1699 C CA . ARG A 1 208 ? 15.614 20.989 16.937 1 94.53 208 ARG A CA 1
ATOM 1700 C C . ARG A 1 208 ? 16.551 20.697 18.105 1 94.53 208 ARG A C 1
ATOM 1702 O O . ARG A 1 208 ? 16.334 21.18 19.218 1 94.53 208 ARG A O 1
ATOM 1709 N N . LYS A 1 209 ? 17.529 19.801 17.91 1 94.16 209 LYS A N 1
ATOM 1710 C CA . LYS A 1 209 ? 18.558 19.448 18.883 1 94.16 209 LYS A CA 1
ATOM 1711 C C . LYS A 1 209 ? 17.953 18.737 20.09 1 94.16 209 LYS A C 1
ATOM 1713 O O . LYS A 1 209 ? 18.377 18.96 21.226 1 94.16 209 LYS A O 1
ATOM 1718 N N . LEU A 1 210 ? 16.899 17.986 19.89 1 95.73 210 LEU A N 1
ATOM 1719 C CA . LEU A 1 210 ? 16.272 17.154 20.911 1 95.73 210 LEU A CA 1
ATOM 1720 C C . LEU A 1 210 ? 16.796 15.723 20.844 1 95.73 210 LEU A C 1
ATOM 1722 O O . LEU A 1 210 ? 16.013 14.774 20.773 1 95.73 210 LEU A O 1
ATOM 1726 N N . PHE A 1 211 ? 18.059 15.545 21.067 1 95.83 211 PHE A N 1
ATOM 1727 C CA . PHE A 1 211 ? 18.774 14.303 20.801 1 95.83 211 PHE A CA 1
ATOM 1728 C C . PHE A 1 211 ? 18.393 13.231 21.815 1 95.83 211 PHE A C 1
ATOM 1730 O O . PHE A 1 211 ? 18.43 12.038 21.508 1 95.83 211 PHE A O 1
ATOM 1737 N N . SER A 1 212 ? 17.941 13.62 22.991 1 95.52 212 SER A N 1
ATOM 1738 C CA . SER A 1 212 ? 17.643 12.679 24.067 1 95.52 212 SER A CA 1
ATOM 1739 C C . SER A 1 212 ? 16.446 11.802 23.718 1 95.52 212 SER A C 1
ATOM 1741 O O . SER A 1 212 ? 16.272 10.724 24.29 1 95.52 212 SER A O 1
ATOM 1743 N N . TYR A 1 213 ? 15.6 12.174 22.75 1 95.69 213 TYR A N 1
ATOM 1744 C CA . TYR A 1 213 ? 14.379 11.448 22.42 1 95.69 213 TYR A CA 1
ATOM 1745 C C . TYR A 1 213 ? 14.589 10.549 21.208 1 95.69 213 TYR A C 1
ATOM 1747 O O . TYR A 1 213 ? 13.726 9.734 20.874 1 95.69 213 TYR A O 1
ATOM 1755 N N . ILE A 1 214 ? 15.694 10.647 20.568 1 96.18 214 ILE A N 1
ATOM 1756 C CA . ILE A 1 214 ? 15.967 9.967 19.307 1 96.18 214 ILE A CA 1
ATOM 1757 C C . ILE A 1 214 ? 15.946 8.455 19.52 1 96.18 214 ILE A C 1
ATOM 1759 O O . ILE A 1 214 ? 15.359 7.718 18.724 1 96.18 214 ILE A O 1
ATOM 1763 N N . PRO A 1 215 ? 16.454 7.952 20.641 1 96.14 215 PRO A N 1
ATOM 1764 C CA . PRO A 1 215 ? 16.537 6.5 20.819 1 96.14 215 PRO A CA 1
ATOM 1765 C C . PRO A 1 215 ? 15.167 5.825 20.811 1 96.14 215 PRO A C 1
ATOM 1767 O O . PRO A 1 215 ? 15.037 4.69 20.346 1 96.14 215 PRO A O 1
ATOM 1770 N N . ILE A 1 216 ? 14.169 6.493 21.296 1 95.1 216 ILE A N 1
ATOM 1771 C CA . ILE A 1 216 ? 12.822 5.937 21.361 1 95.1 216 ILE A CA 1
ATOM 1772 C C . ILE A 1 216 ? 12.324 5.623 19.952 1 95.1 216 ILE A C 1
ATOM 1774 O O . ILE A 1 216 ? 11.875 4.507 19.68 1 95.1 216 ILE A O 1
ATOM 1778 N N . PHE A 1 217 ? 12.474 6.488 19.091 1 96.41 217 PHE A N 1
ATOM 1779 C CA . PHE A 1 217 ? 11.916 6.369 17.749 1 96.41 217 PHE A CA 1
ATOM 1780 C C . PHE A 1 217 ? 12.852 5.578 16.843 1 96.41 217 PHE A C 1
ATOM 1782 O O . PHE A 1 217 ? 12.404 4.928 15.896 1 96.41 217 PHE A O 1
ATOM 1789 N N . GLU A 1 218 ? 14.138 5.666 17.161 1 96.68 218 GLU A N 1
ATOM 1790 C CA . GLU A 1 218 ? 15.107 4.821 16.468 1 96.68 218 GLU A CA 1
ATOM 1791 C C . GLU A 1 218 ? 14.767 3.342 16.633 1 96.68 218 GLU A C 1
ATOM 1793 O O . GLU A 1 218 ? 14.749 2.592 15.655 1 96.68 218 GLU A O 1
ATOM 1798 N N . ALA A 1 219 ? 14.501 2.975 17.802 1 96.11 219 ALA A N 1
ATOM 1799 C CA . ALA A 1 219 ? 14.177 1.581 18.095 1 96.11 219 ALA A CA 1
ATOM 1800 C C . ALA A 1 219 ? 12.923 1.14 17.345 1 96.11 219 ALA A C 1
ATOM 1802 O O . ALA A 1 219 ? 12.869 0.029 16.814 1 96.11 219 ALA A O 1
ATOM 1803 N N . GLU A 1 220 ? 11.974 2.004 17.288 1 95.16 220 GLU A N 1
ATOM 1804 C CA . GLU A 1 220 ? 10.722 1.681 16.61 1 95.16 220 GLU A CA 1
ATOM 1805 C C . GLU A 1 220 ? 10.926 1.558 15.102 1 95.16 220 GLU A C 1
ATOM 1807 O O . GLU A 1 220 ? 10.39 0.646 14.47 1 95.16 220 GLU A O 1
ATOM 1812 N N . LEU A 1 221 ? 11.621 2.454 14.542 1 96.67 221 LEU A N 1
ATOM 1813 C CA . LEU A 1 221 ? 11.912 2.419 13.113 1 96.67 221 LEU A CA 1
ATOM 1814 C C . LEU A 1 221 ? 12.644 1.135 12.737 1 96.67 221 LEU A C 1
ATOM 1816 O O . LEU A 1 221 ? 12.266 0.458 11.779 1 96.67 221 LEU A O 1
ATOM 1820 N N . GLU A 1 222 ? 13.643 0.794 13.509 1 95.28 222 GLU A N 1
ATOM 1821 C CA . GLU A 1 222 ? 14.456 -0.382 13.213 1 95.28 222 GLU A CA 1
ATOM 1822 C C . GLU A 1 222 ? 13.634 -1.663 13.32 1 95.28 222 GLU A C 1
ATOM 1824 O O . GLU A 1 222 ? 13.841 -2.606 12.554 1 95.28 222 GLU A O 1
ATOM 1829 N N . ARG A 1 223 ? 12.708 -1.624 14.198 1 93.54 223 ARG A N 1
ATOM 1830 C CA . ARG A 1 223 ? 11.827 -2.776 14.36 1 93.54 223 ARG A CA 1
ATOM 1831 C C . ARG A 1 223 ? 10.891 -2.923 13.165 1 93.54 223 ARG A C 1
ATOM 1833 O O . ARG A 1 223 ? 10.552 -4.039 12.768 1 93.54 223 ARG A O 1
ATOM 1840 N N . MET A 1 224 ? 10.563 -1.866 12.576 1 93.35 224 MET A N 1
ATOM 1841 C CA . MET A 1 224 ? 9.579 -1.872 11.496 1 93.35 224 MET A CA 1
ATOM 1842 C C . MET A 1 224 ? 10.243 -2.178 10.158 1 93.35 224 MET A C 1
ATOM 1844 O O . MET A 1 224 ? 9.585 -2.649 9.228 1 93.35 224 MET A O 1
ATOM 1848 N N . LEU A 1 225 ? 11.463 -1.932 10.003 1 94.52 225 LEU A N 1
ATOM 1849 C CA . LEU A 1 225 ? 12.149 -2.022 8.719 1 94.52 225 LEU A CA 1
ATOM 1850 C C . LEU A 1 225 ? 12.434 -3.475 8.355 1 94.52 225 LEU A C 1
ATOM 1852 O O . LEU A 1 225 ? 12.827 -4.268 9.213 1 94.52 225 LEU A O 1
ATOM 1856 N N . ARG A 1 226 ? 12.158 -3.793 7.092 1 90.8 226 ARG A N 1
ATOM 1857 C CA . ARG A 1 226 ? 12.435 -5.087 6.477 1 90.8 226 ARG A CA 1
ATOM 1858 C C . ARG A 1 226 ? 13.597 -4.989 5.495 1 90.8 226 ARG A C 1
ATOM 1860 O O . ARG A 1 226 ? 14.017 -3.889 5.13 1 90.8 226 ARG A O 1
ATOM 1867 N N . PRO A 1 227 ? 14.091 -6.076 5.063 1 89.85 227 PRO A N 1
ATOM 1868 C CA . PRO A 1 227 ? 15.249 -6.058 4.166 1 89.85 227 PRO A CA 1
ATOM 1869 C C . PRO A 1 227 ? 14.962 -5.344 2.847 1 89.85 227 PRO A C 1
ATOM 1871 O O . PRO A 1 227 ? 15.86 -4.727 2.267 1 89.85 227 PRO A O 1
ATOM 1874 N N . TYR A 1 228 ? 13.749 -5.302 2.556 1 91.25 228 TYR A N 1
ATOM 1875 C CA . TYR A 1 228 ? 13.407 -4.749 1.25 1 91.25 228 TYR A CA 1
ATOM 1876 C C . TYR A 1 228 ? 13.077 -3.264 1.356 1 91.25 228 TYR A C 1
ATOM 1878 O O . TYR A 1 228 ? 12.828 -2.604 0.345 1 91.25 228 TYR A O 1
ATOM 1886 N N . ASP A 1 229 ? 13.153 -2.759 2.572 1 94.75 229 ASP A N 1
ATOM 1887 C CA . ASP A 1 229 ? 12.962 -1.327 2.781 1 94.75 229 ASP A CA 1
ATOM 1888 C C . ASP A 1 229 ? 14.271 -0.564 2.59 1 94.75 229 ASP A C 1
ATOM 1890 O O . ASP A 1 229 ? 14.729 0.131 3.5 1 94.75 229 ASP A O 1
ATOM 1894 N N . VAL A 1 230 ? 14.779 -0.584 1.418 1 95.93 230 VAL A N 1
ATOM 1895 C CA . VAL A 1 230 ? 16.133 -0.107 1.16 1 95.93 230 VAL A CA 1
ATOM 1896 C C . VAL A 1 230 ? 16.171 1.417 1.254 1 95.93 230 VAL A C 1
ATOM 1898 O O . VAL A 1 230 ? 17.103 1.987 1.827 1 95.93 230 VAL A O 1
ATOM 1901 N N . PHE A 1 231 ? 15.211 2.062 0.781 1 95.87 231 PHE A N 1
ATOM 1902 C CA . PHE A 1 231 ? 15.18 3.518 0.865 1 95.87 231 PHE A CA 1
ATOM 1903 C C . PHE A 1 231 ? 15.174 3.977 2.318 1 95.87 231 PHE A C 1
ATOM 1905 O O . PHE A 1 231 ? 15.92 4.884 2.691 1 95.87 231 PHE A O 1
ATOM 1912 N N . GLU A 1 232 ? 14.315 3.405 3.052 1 96.32 232 GLU A N 1
ATOM 1913 C CA . GLU A 1 232 ? 14.189 3.783 4.456 1 96.32 232 GLU A CA 1
ATOM 1914 C C . GLU A 1 232 ? 15.484 3.518 5.218 1 96.32 232 GLU A C 1
ATOM 1916 O O . GLU A 1 232 ? 15.891 4.322 6.059 1 96.32 232 GLU A O 1
ATOM 1921 N N . LYS A 1 233 ? 16.088 2.398 4.877 1 95.81 233 LYS A N 1
ATOM 1922 C CA . LYS A 1 233 ? 17.331 2.047 5.556 1 95.81 233 LYS A CA 1
ATOM 1923 C C . LYS A 1 233 ? 18.452 3.013 5.186 1 95.81 233 LYS A C 1
ATOM 1925 O O . LYS A 1 233 ? 19.217 3.446 6.051 1 95.81 233 LYS A O 1
ATOM 1930 N N . VAL A 1 234 ? 18.532 3.374 3.965 1 95.98 234 VAL A N 1
ATOM 1931 C CA . VAL A 1 234 ? 19.538 4.327 3.507 1 95.98 234 VAL A CA 1
ATOM 1932 C C . VAL A 1 234 ? 19.266 5.699 4.119 1 95.98 234 VAL A C 1
ATOM 1934 O O . VAL A 1 234 ? 20.193 6.382 4.563 1 95.98 234 VAL A O 1
ATOM 1937 N N . SER A 1 235 ? 18.036 6.085 4.152 1 96.78 235 SER A N 1
ATOM 1938 C CA . SER A 1 235 ? 17.645 7.35 4.764 1 96.78 235 SER A CA 1
ATOM 1939 C C . SER A 1 235 ? 18.012 7.385 6.244 1 96.78 235 SER A C 1
ATOM 1941 O O . SER A 1 235 ? 18.486 8.405 6.747 1 96.78 235 SER A O 1
ATOM 1943 N N . TRP A 1 236 ? 17.761 6.272 6.846 1 96.89 236 TRP A N 1
ATOM 1944 C CA . TRP A 1 236 ? 18.071 6.197 8.27 1 96.89 236 TRP A CA 1
ATOM 1945 C C . TRP A 1 236 ? 19.576 6.273 8.503 1 96.89 236 TRP A C 1
ATOM 1947 O O . TRP A 1 236 ? 20.034 6.945 9.43 1 96.89 236 TRP A O 1
ATOM 1957 N N . GLN A 1 237 ? 20.401 5.634 7.672 1 96.23 237 GLN A N 1
ATOM 1958 C CA . GLN A 1 237 ? 21.854 5.731 7.757 1 96.23 237 GLN A CA 1
ATOM 1959 C C . GLN A 1 237 ? 22.321 7.172 7.579 1 96.23 237 GLN A C 1
ATOM 1961 O O . GLN A 1 237 ? 23.202 7.639 8.305 1 96.23 237 GLN A O 1
ATOM 1966 N N . PHE A 1 238 ? 21.747 7.776 6.695 1 96.9 238 PHE A N 1
ATOM 1967 C CA . PHE A 1 238 ? 22.049 9.181 6.446 1 96.9 238 PHE A CA 1
ATOM 1968 C C . PHE A 1 238 ? 21.747 10.026 7.677 1 96.9 238 PHE A C 1
ATOM 1970 O O . PHE A 1 238 ? 22.577 10.833 8.101 1 96.9 238 PHE A O 1
ATOM 1977 N N . LEU A 1 239 ? 20.6 9.784 8.236 1 97.12 239 LEU A N 1
ATOM 1978 C CA . LEU A 1 239 ? 20.193 10.567 9.398 1 97.12 239 LEU A CA 1
ATOM 1979 C C . LEU A 1 239 ? 21.119 10.306 10.581 1 97.12 239 LEU A C 1
ATOM 1981 O O . LEU A 1 239 ? 21.41 11.217 11.36 1 97.12 239 LEU A O 1
ATOM 1985 N N . LYS A 1 240 ? 21.575 9.08 10.712 1 96.27 240 LYS A N 1
ATOM 1986 C CA . LYS A 1 240 ? 22.526 8.771 11.777 1 96.27 240 LYS A CA 1
ATOM 1987 C C . LYS A 1 240 ? 23.812 9.576 11.616 1 96.27 240 LYS A C 1
ATOM 1989 O O . LYS A 1 240 ? 24.345 10.107 12.593 1 96.27 240 LYS A O 1
ATOM 1994 N N . LYS A 1 241 ? 24.283 9.64 10.442 1 96.51 241 LYS A N 1
ATOM 1995 C CA . LYS A 1 241 ? 25.485 10.42 10.16 1 96.51 241 LYS A CA 1
ATOM 1996 C C . LYS A 1 241 ? 25.237 11.91 10.381 1 96.51 241 LYS A C 1
ATOM 1998 O O . LYS A 1 241 ? 26.119 12.627 10.857 1 96.51 241 LYS A O 1
ATOM 2003 N N . MET A 1 242 ? 24.059 12.358 10.091 1 96.27 242 MET A N 1
ATOM 2004 C CA . MET A 1 242 ? 23.7 13.757 10.304 1 96.27 242 MET A CA 1
ATOM 2005 C C . MET A 1 242 ? 23.619 14.077 11.793 1 96.27 242 MET A C 1
ATOM 2007 O O . MET A 1 242 ? 23.948 15.188 12.212 1 96.27 242 MET A O 1
ATOM 2011 N N . SER A 1 243 ? 23.099 13.102 12.522 1 95.98 243 SER A N 1
ATOM 2012 C CA . SER A 1 243 ? 23.061 13.29 13.969 1 95.98 243 SER A CA 1
ATOM 2013 C C . SER A 1 243 ? 24.448 13.596 14.523 1 95.98 243 SER A C 1
ATOM 2015 O O . SER A 1 243 ? 24.616 14.529 15.311 1 95.98 243 SER A O 1
ATOM 2017 N N . VAL A 1 244 ? 25.466 12.865 14.144 1 95.55 244 VAL A N 1
ATOM 2018 C CA . VAL A 1 244 ? 26.849 13.09 14.552 1 95.55 244 VAL A CA 1
ATOM 2019 C C . VAL A 1 244 ? 27.324 14.449 14.044 1 95.55 244 VAL A C 1
ATOM 2021 O O . VAL A 1 244 ? 27.974 15.199 14.775 1 95.55 244 VAL A O 1
ATOM 2024 N N . PHE A 1 245 ? 26.947 14.72 12.867 1 96.54 245 PHE A N 1
ATOM 2025 C CA . PHE A 1 245 ? 27.323 15.975 12.227 1 96.54 245 PHE A CA 1
ATOM 2026 C C . PHE A 1 245 ? 26.845 17.167 13.049 1 96.54 245 PHE A C 1
ATOM 2028 O O . PHE A 1 245 ? 27.613 18.095 13.31 1 96.54 245 PHE A O 1
ATOM 2035 N N . LEU A 1 246 ? 25.642 17.123 13.484 1 95.96 246 LEU A N 1
ATOM 2036 C CA . LEU A 1 246 ? 25.048 18.226 14.23 1 95.96 246 LEU A CA 1
ATOM 2037 C C . LEU A 1 246 ? 25.632 18.309 15.636 1 95.96 246 LEU A C 1
ATOM 2039 O O . LEU A 1 246 ? 25.885 19.404 16.144 1 95.96 246 LEU A O 1
ATOM 2043 N N . GLN A 1 247 ? 25.854 17.205 16.206 1 94.77 247 GLN A N 1
ATOM 2044 C CA . GLN A 1 247 ? 26.334 17.168 17.583 1 94.77 247 GLN A CA 1
ATOM 2045 C C . GLN A 1 247 ? 27.81 17.546 17.662 1 94.77 247 GLN A C 1
ATOM 2047 O O . GLN A 1 247 ? 28.283 18.007 18.703 1 94.77 247 GLN A O 1
ATOM 2052 N N . THR A 1 248 ? 28.632 17.378 16.566 1 94.82 248 THR A N 1
ATOM 2053 C CA . THR A 1 248 ? 30.067 17.642 16.575 1 94.82 248 THR A CA 1
ATOM 2054 C C . THR A 1 248 ? 30.397 18.865 15.723 1 94.82 248 THR A C 1
ATOM 2056 O O . THR A 1 248 ? 31.567 19.14 15.449 1 94.82 248 THR A O 1
ATOM 2059 N N . LYS A 1 249 ? 29.44 19.568 15.302 1 93.34 249 LYS A N 1
ATOM 2060 C CA . LYS A 1 249 ? 29.576 20.782 14.502 1 93.34 249 LYS A CA 1
ATOM 2061 C C . LYS A 1 249 ? 30.374 20.515 13.229 1 93.34 249 LYS A C 1
ATOM 2063 O O . LYS A 1 249 ? 31.325 21.237 12.922 1 93.34 249 LYS A O 1
ATOM 2068 N N . GLY A 1 250 ? 30.118 19.308 12.596 1 93.29 250 GLY A N 1
ATOM 2069 C CA . GLY A 1 250 ? 30.602 19.049 11.249 1 93.29 250 GLY A CA 1
ATOM 2070 C C . GLY A 1 250 ? 31.869 18.216 11.221 1 93.29 250 GLY A C 1
ATOM 2071 O O . GLY A 1 250 ? 32.559 18.16 10.201 1 93.29 250 GLY A O 1
ATOM 2072 N N . SER A 1 251 ? 32.241 17.525 12.241 1 94.39 251 SER A N 1
ATOM 2073 C CA . SER A 1 251 ? 33.492 16.778 12.331 1 94.39 251 SER A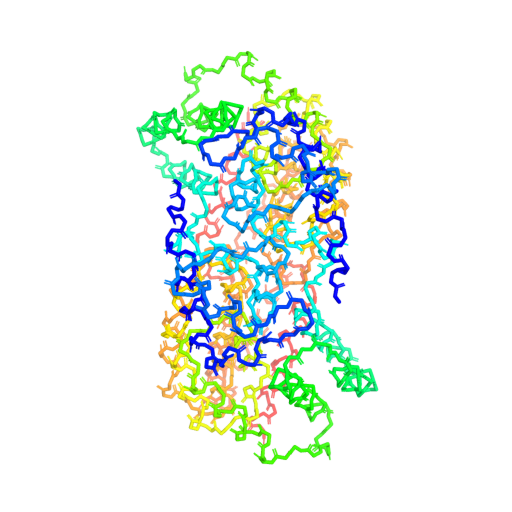 CA 1
ATOM 2074 C C . SER A 1 251 ? 33.513 15.615 11.345 1 94.39 251 SER A C 1
ATOM 2076 O O . SER A 1 251 ? 34.583 15.18 10.913 1 94.39 251 SER A O 1
ATOM 2078 N N . ASN A 1 252 ? 32.334 15.119 11.02 1 95.77 252 ASN A N 1
ATOM 2079 C CA . ASN A 1 252 ? 32.277 13.954 10.143 1 95.77 252 ASN A CA 1
ATOM 2080 C C . ASN A 1 252 ? 31.801 14.33 8.743 1 95.77 252 ASN A C 1
ATOM 2082 O O . ASN A 1 252 ? 31.197 13.511 8.047 1 95.77 252 ASN A O 1
ATOM 2086 N N . GLN A 1 253 ? 31.993 15.521 8.344 1 96.6 253 GLN A N 1
ATOM 2087 C CA . GLN A 1 253 ? 31.529 16.011 7.05 1 96.6 253 GLN A CA 1
ATOM 2088 C C . GLN A 1 253 ? 32.046 15.134 5.912 1 96.6 253 GLN A C 1
ATOM 2090 O O . GLN A 1 253 ? 31.289 14.768 5.011 1 96.6 253 GLN A O 1
ATOM 2095 N N . LYS A 1 254 ? 33.308 14.751 5.891 1 97.05 254 LYS A N 1
ATOM 2096 C CA . LYS A 1 254 ? 33.915 13.937 4.841 1 97.05 254 LYS A CA 1
ATOM 2097 C C . LYS A 1 254 ? 33.263 12.56 4.767 1 97.05 254 LYS A C 1
ATOM 2099 O O . LYS A 1 254 ? 33.116 11.994 3.682 1 97.05 254 LYS A O 1
ATOM 2104 N N . GLU A 1 255 ? 32.964 12.087 5.927 1 96.3 255 GLU A N 1
ATOM 2105 C CA . GLU A 1 255 ? 32.296 10.79 5.982 1 96.3 255 GLU A CA 1
ATOM 2106 C C . GLU A 1 255 ? 30.939 10.838 5.286 1 96.3 255 GLU A C 1
ATOM 2108 O O . GLU A 1 255 ? 30.561 9.897 4.585 1 96.3 255 GLU A O 1
ATOM 2113 N N . ILE A 1 256 ? 30.216 11.905 5.476 1 96.95 256 ILE A N 1
ATOM 2114 C CA . ILE A 1 256 ? 28.898 12.079 4.874 1 96.95 256 ILE A CA 1
ATOM 2115 C C . ILE A 1 256 ? 29.034 12.201 3.358 1 96.95 256 ILE A C 1
ATOM 2117 O O . ILE A 1 256 ? 28.283 11.573 2.609 1 96.95 256 ILE A O 1
ATOM 2121 N N . GLU A 1 257 ? 29.991 12.958 2.95 1 97 257 GLU A N 1
ATOM 2122 C CA . GLU A 1 257 ? 30.233 13.135 1.521 1 97 257 GLU A CA 1
ATOM 2123 C C . GLU A 1 257 ? 30.602 11.812 0.855 1 97 257 GLU A C 1
ATOM 2125 O O . GLU A 1 257 ? 30.106 11.497 -0.229 1 97 257 GLU A O 1
ATOM 2130 N N . ARG A 1 258 ? 31.409 11.038 1.508 1 95.79 258 ARG A N 1
ATOM 2131 C CA . ARG A 1 258 ? 31.782 9.722 0.999 1 95.79 258 ARG A CA 1
ATOM 2132 C C . ARG A 1 258 ? 30.57 8.801 0.919 1 95.79 258 ARG A C 1
ATOM 2134 O O . ARG A 1 258 ? 30.436 8.023 -0.027 1 95.79 258 ARG A O 1
ATOM 2141 N N . PHE A 1 259 ? 29.766 8.918 1.898 1 96.03 259 PHE A N 1
ATOM 2142 C CA . PHE A 1 259 ? 28.556 8.104 1.924 1 96.03 259 PHE A CA 1
ATOM 2143 C C . PHE A 1 259 ? 27.659 8.429 0.736 1 96.03 259 PHE A C 1
ATOM 2145 O O . PHE A 1 259 ? 27.225 7.529 0.014 1 96.03 259 PHE A O 1
ATOM 2152 N N . ILE A 1 260 ? 27.416 9.695 0.546 1 96.64 260 ILE A N 1
ATOM 2153 C CA . ILE A 1 260 ? 26.551 10.132 -0.545 1 96.64 260 ILE A CA 1
ATOM 2154 C C . ILE A 1 260 ? 27.15 9.702 -1.882 1 96.64 260 ILE A C 1
ATOM 2156 O O . ILE A 1 260 ? 26.436 9.207 -2.758 1 96.64 260 ILE A O 1
ATOM 2160 N N . GLN A 1 261 ? 28.443 9.804 -1.982 1 95.11 261 GLN A N 1
ATOM 2161 C CA . GLN A 1 261 ? 29.133 9.396 -3.201 1 95.11 261 GLN A CA 1
ATOM 2162 C C . GLN A 1 261 ? 29.001 7.893 -3.431 1 95.11 261 GLN A C 1
ATOM 2164 O O . GLN A 1 261 ? 28.861 7.444 -4.57 1 95.11 261 GLN A O 1
ATOM 2169 N N . SER A 1 262 ? 29.055 7.197 -2.359 1 94.78 262 SER A N 1
ATOM 2170 C CA . SER A 1 262 ? 28.981 5.744 -2.463 1 94.78 262 SER A CA 1
ATOM 2171 C C . SER A 1 262 ? 27.615 5.294 -2.968 1 94.78 262 SER A C 1
ATOM 2173 O O . SER A 1 262 ? 27.476 4.19 -3.499 1 94.78 262 SER A O 1
ATOM 2175 N N . LEU A 1 263 ? 26.589 6.113 -2.828 1 94.26 263 LEU A N 1
ATOM 2176 C CA . LEU A 1 263 ? 25.237 5.771 -3.256 1 94.26 263 LEU A CA 1
ATOM 2177 C C . LEU A 1 263 ? 25.124 5.803 -4.776 1 94.26 263 LEU A C 1
ATOM 2179 O O . LEU A 1 263 ? 24.124 5.35 -5.338 1 94.26 263 LEU A O 1
ATOM 2183 N N . GLN A 1 264 ? 26.142 6.25 -5.399 1 92.38 264 GLN A N 1
ATOM 2184 C CA . GLN A 1 264 ? 26.154 6.284 -6.858 1 92.38 264 GLN A CA 1
ATOM 2185 C C . GLN A 1 264 ? 26.042 4.878 -7.441 1 92.38 264 GLN A C 1
ATOM 2187 O O . GLN A 1 264 ? 25.601 4.707 -8.58 1 92.38 264 GLN A O 1
ATOM 2192 N N . VAL A 1 265 ? 26.418 3.946 -6.624 1 89.98 265 VAL A N 1
ATOM 2193 C CA . VAL A 1 265 ? 26.348 2.553 -7.052 1 89.98 265 VAL A CA 1
ATOM 2194 C C . VAL A 1 265 ? 24.902 2.183 -7.372 1 89.98 265 VAL A C 1
ATOM 2196 O O . VAL A 1 265 ? 24.648 1.28 -8.173 1 89.98 265 VAL A O 1
ATOM 2199 N N . LEU A 1 266 ? 23.932 2.888 -6.873 1 90.65 266 LEU A N 1
ATOM 2200 C CA . LEU A 1 266 ? 22.512 2.604 -7.053 1 90.65 266 LEU A CA 1
ATOM 2201 C C . LEU A 1 266 ? 22.018 3.132 -8.395 1 90.65 266 LEU A C 1
ATOM 2203 O O . LEU A 1 266 ? 20.893 2.838 -8.807 1 90.65 266 LEU A O 1
ATOM 2207 N N . GLU A 1 267 ? 22.849 3.886 -9.029 1 90.58 267 GLU A N 1
ATOM 2208 C CA . GLU A 1 267 ? 22.499 4.462 -10.323 1 90.58 267 GLU A CA 1
ATOM 2209 C C . GLU A 1 267 ? 21.156 5.183 -10.261 1 90.58 267 GLU A C 1
ATOM 2211 O O . GLU A 1 267 ? 20.278 4.944 -11.093 1 90.58 267 GLU A O 1
ATOM 2216 N N . ASN A 1 268 ? 20.953 5.879 -9.23 1 92.9 268 ASN A N 1
ATOM 2217 C CA . ASN A 1 268 ? 19.775 6.693 -8.951 1 92.9 268 ASN A CA 1
ATOM 2218 C C . ASN A 1 268 ? 20.152 8.144 -8.663 1 92.9 268 ASN A C 1
ATOM 2220 O O . ASN A 1 268 ? 20.196 8.56 -7.504 1 92.9 268 ASN A O 1
ATOM 2224 N N . PRO A 1 269 ? 20.354 8.904 -9.679 1 92.54 269 PRO A N 1
ATOM 2225 C CA . PRO A 1 269 ? 20.831 10.279 -9.508 1 92.54 269 PRO A CA 1
ATOM 2226 C C . PRO A 1 269 ? 19.855 11.148 -8.719 1 92.54 269 PRO A C 1
ATOM 2228 O O . PRO A 1 269 ? 20.276 12.05 -7.99 1 92.54 269 PRO A O 1
ATOM 2231 N N . GLN A 1 270 ? 18.616 10.869 -8.844 1 91.12 270 GLN A N 1
ATOM 2232 C CA . GLN A 1 270 ? 17.624 11.646 -8.108 1 91.12 270 GLN A CA 1
ATOM 2233 C C . GLN A 1 270 ? 17.762 11.43 -6.604 1 91.12 270 GLN A C 1
ATOM 2235 O O . GLN A 1 270 ? 17.647 12.376 -5.822 1 91.12 270 GLN A O 1
ATOM 2240 N N . LEU A 1 271 ? 17.982 10.24 -6.282 1 92.04 271 LEU A N 1
ATOM 2241 C CA . LEU A 1 271 ? 18.167 9.908 -4.874 1 92.04 271 LEU A CA 1
ATOM 2242 C C . LEU A 1 271 ? 19.414 10.585 -4.315 1 92.04 271 LEU A C 1
ATOM 2244 O O . LEU A 1 271 ? 19.376 11.162 -3.226 1 92.04 271 LEU A O 1
ATOM 2248 N N . THR A 1 272 ? 20.519 10.522 -5.039 1 94.17 272 THR A N 1
ATOM 2249 C CA . THR A 1 272 ? 21.767 11.142 -4.61 1 94.17 272 THR A CA 1
ATOM 2250 C C . THR A 1 272 ? 21.597 12.651 -4.456 1 94.17 272 THR A C 1
ATOM 2252 O O . THR A 1 272 ? 22.07 13.238 -3.481 1 94.17 272 THR A O 1
ATOM 2255 N N . SER A 1 273 ? 20.895 13.212 -5.364 1 93.82 273 SER A N 1
ATOM 2256 C CA . SER A 1 273 ? 20.638 14.647 -5.313 1 93.82 273 SER A CA 1
ATOM 2257 C C . SER A 1 273 ? 19.806 15.017 -4.09 1 93.82 273 SER A C 1
ATOM 2259 O O . SER A 1 273 ? 20.013 16.072 -3.487 1 93.82 273 SER A O 1
ATOM 2261 N N . LEU A 1 274 ? 18.931 14.202 -3.822 1 91.81 274 LEU A N 1
ATOM 2262 C CA . LEU A 1 274 ? 18.088 14.425 -2.652 1 91.81 274 LEU A CA 1
ATOM 2263 C C . LEU A 1 274 ? 18.927 14.478 -1.38 1 91.81 274 LEU A C 1
ATOM 2265 O O . LEU A 1 274 ? 18.755 15.379 -0.556 1 91.81 274 LEU A O 1
ATOM 2269 N N . PHE A 1 275 ? 19.848 13.566 -1.229 1 94.98 275 PHE A N 1
ATOM 2270 C CA . PHE A 1 275 ? 20.665 13.512 -0.022 1 94.98 275 PHE A CA 1
ATOM 2271 C C . PHE A 1 275 ? 21.658 14.667 0.013 1 94.98 275 PHE A C 1
ATOM 2273 O O . PHE A 1 275 ? 21.98 15.184 1.084 1 94.98 275 PHE A O 1
ATOM 2280 N N . GLU A 1 276 ? 22.13 15.08 -1.158 1 95.56 276 GLU A N 1
ATOM 2281 C CA . GLU A 1 276 ? 23 16.25 -1.233 1 95.56 276 GLU A CA 1
ATOM 2282 C C . GLU A 1 276 ? 22.267 17.512 -0.786 1 95.56 276 GLU A C 1
ATOM 2284 O O . GLU A 1 276 ? 22.815 18.321 -0.033 1 95.56 276 GLU A O 1
ATOM 2289 N N . LEU A 1 277 ? 21.11 17.586 -1.252 1 93.02 277 LEU A N 1
ATOM 2290 C CA . LEU A 1 277 ? 20.292 18.735 -0.879 1 93.02 277 LEU A CA 1
ATOM 2291 C C . LEU A 1 277 ? 20.02 18.745 0.621 1 93.02 277 LEU A C 1
ATOM 2293 O O . LEU A 1 277 ? 20.126 19.789 1.269 1 93.02 277 LEU A O 1
ATOM 2297 N N . ARG A 1 278 ? 19.674 17.666 1.127 1 93.47 278 ARG A N 1
ATOM 2298 C CA . ARG A 1 278 ? 19.414 17.561 2.559 1 93.47 278 ARG A CA 1
ATOM 2299 C C . ARG A 1 278 ? 20.667 17.88 3.369 1 93.47 278 ARG A C 1
ATOM 2301 O O . ARG A 1 278 ? 20.59 18.544 4.404 1 93.47 278 ARG A O 1
ATOM 2308 N N . PHE A 1 279 ? 21.763 17.371 2.891 1 96.11 279 PHE A N 1
ATOM 2309 C CA . PHE A 1 279 ? 23.03 17.638 3.562 1 96.11 279 PHE A CA 1
ATOM 2310 C C . PHE A 1 279 ? 23.308 19.136 3.617 1 96.11 279 PHE A C 1
ATOM 2312 O O . PHE A 1 279 ? 23.726 19.657 4.653 1 96.11 279 PHE A O 1
ATOM 2319 N N . GLN A 1 280 ? 23.012 19.795 2.552 1 94.61 280 GLN A N 1
ATOM 2320 C CA . GLN A 1 280 ? 23.21 21.24 2.505 1 94.61 280 GLN A CA 1
ATOM 2321 C C . GLN A 1 280 ? 22.31 21.952 3.51 1 94.61 280 GLN A C 1
ATOM 2323 O O . GLN A 1 280 ? 22.73 22.917 4.152 1 94.61 280 GLN A O 1
ATOM 2328 N N . GLN A 1 281 ? 21.164 21.494 3.656 1 91.23 281 GLN A N 1
ATOM 2329 C CA . GLN A 1 281 ? 20.223 22.073 4.609 1 91.23 281 GLN A CA 1
ATOM 2330 C C . GLN A 1 281 ? 20.73 21.923 6.041 1 91.23 281 GLN A C 1
ATOM 2332 O O . GLN A 1 281 ? 20.596 22.843 6.852 1 91.23 281 GLN A O 1
ATOM 2337 N N . TYR A 1 282 ? 21.291 20.785 6.281 1 93.89 282 TYR A N 1
ATOM 2338 C CA . TYR A 1 282 ? 21.808 20.544 7.623 1 93.89 282 TYR A CA 1
ATOM 2339 C C . TYR A 1 282 ? 23.054 21.381 7.886 1 93.89 282 TYR A C 1
ATOM 2341 O O . TYR A 1 282 ? 23.314 21.779 9.025 1 93.89 282 TYR A O 1
ATOM 2349 N N . LYS A 1 283 ? 23.845 21.606 6.877 1 94.44 283 LYS A N 1
ATOM 2350 C CA . LYS A 1 283 ? 25.022 22.459 7.011 1 94.44 283 LYS A CA 1
ATOM 2351 C C . LYS A 1 283 ? 24.635 23.864 7.465 1 94.44 283 LYS A C 1
ATOM 2353 O O . LYS A 1 283 ? 25.364 24.497 8.232 1 94.44 283 LYS A O 1
ATOM 2358 N N . GLU A 1 284 ? 23.476 24.259 7.08 1 91.31 284 GLU A N 1
ATOM 2359 C CA . GLU A 1 284 ? 22.994 25.589 7.44 1 91.31 284 GLU A CA 1
ATOM 2360 C C . GLU A 1 284 ? 22.628 25.661 8.92 1 91.31 284 GLU A C 1
ATOM 2362 O O . GLU A 1 284 ? 22.547 26.75 9.492 1 91.31 284 GLU A O 1
ATOM 2367 N N . LEU A 1 285 ? 22.429 24.562 9.47 1 90.12 285 LEU A N 1
ATOM 2368 C CA . LEU A 1 285 ? 22.018 24.529 10.869 1 90.12 285 LEU A CA 1
ATOM 2369 C C . LEU A 1 285 ? 23.225 24.646 11.793 1 90.12 285 LEU A C 1
ATOM 2371 O O . LEU A 1 285 ? 23.073 24.907 12.989 1 90.12 285 LEU A O 1
ATOM 2375 N N . ILE A 1 286 ? 24.368 24.27 11.395 1 88.27 286 ILE A N 1
ATOM 2376 C CA . ILE A 1 286 ? 25.554 24.383 12.237 1 88.27 286 ILE A CA 1
ATOM 2377 C C . ILE A 1 286 ? 26.238 25.725 11.986 1 88.27 286 ILE A C 1
ATOM 2379 O O . ILE A 1 286 ? 27 26.207 12.827 1 88.27 286 ILE A O 1
ATOM 2383 N N . ASP A 1 287 ? 26.175 26.321 10.77 1 74.76 287 ASP A N 1
ATOM 2384 C CA . ASP A 1 287 ? 26.745 27.638 10.505 1 74.76 287 ASP A CA 1
ATOM 2385 C C . ASP A 1 287 ? 25.955 28.732 11.22 1 74.76 287 ASP A C 1
ATOM 2387 O O . ASP A 1 287 ? 26.538 29.683 11.744 1 74.76 287 ASP A O 1
ATOM 2391 N N . MET B 1 1 ? -18.623 -16.234 8.641 1 36.87 1 MET B N 1
ATOM 2392 C CA . MET B 1 1 ? -19.741 -15.301 8.539 1 36.87 1 MET B CA 1
ATOM 2393 C C . MET B 1 1 ? -19.566 -14.135 9.506 1 36.87 1 MET B C 1
ATOM 2395 O O . MET B 1 1 ? -19.158 -14.329 10.653 1 36.87 1 MET B O 1
ATOM 2399 N N . ILE B 1 2 ? -19.055 -12.984 9.093 1 47.95 2 ILE B N 1
ATOM 2400 C CA . ILE B 1 2 ? -19.153 -11.865 10.024 1 47.95 2 ILE B CA 1
ATOM 2401 C C . ILE B 1 2 ? -20.362 -12.057 10.937 1 47.95 2 ILE B C 1
ATOM 2403 O O . ILE B 1 2 ? -21.501 -12.106 10.466 1 47.95 2 ILE B O 1
ATOM 2407 N N . GLU B 1 3 ? -20.326 -13.014 11.659 1 44.61 3 GLU B N 1
ATOM 2408 C CA . GLU B 1 3 ? -21.548 -12.78 12.424 1 44.61 3 GLU B CA 1
ATOM 2409 C C . GLU B 1 3 ? -21.976 -11.318 12.346 1 44.61 3 GLU B C 1
ATOM 2411 O O . GLU B 1 3 ? -21.154 -10.415 12.516 1 44.61 3 GLU B O 1
ATOM 2416 N N . LYS B 1 4 ? -22.83 -10.985 11.258 1 45.82 4 LYS B N 1
ATOM 2417 C CA . LYS B 1 4 ? -23.526 -9.742 10.938 1 45.82 4 LYS B CA 1
ATOM 2418 C C . LYS B 1 4 ? -23.441 -8.751 12.096 1 45.82 4 LYS B C 1
ATOM 2420 O O . LYS B 1 4 ? -23.623 -7.547 11.903 1 45.82 4 LYS B O 1
ATOM 2425 N N . MET B 1 5 ? -23.553 -9.479 13.274 1 51.88 5 MET B N 1
ATOM 2426 C CA . MET B 1 5 ? -24.189 -8.939 14.472 1 51.88 5 MET B CA 1
ATOM 2427 C C . MET B 1 5 ? -23.541 -7.622 14.885 1 51.88 5 MET B C 1
ATOM 2429 O O . MET B 1 5 ? -24.214 -6.732 15.41 1 51.88 5 MET B O 1
ATOM 2433 N N . GLU B 1 6 ? -22.173 -7.161 14.722 1 81.89 6 GLU B N 1
ATOM 2434 C CA . GLU B 1 6 ? -22.133 -5.899 15.455 1 81.89 6 GLU B CA 1
ATOM 2435 C C . GLU B 1 6 ? -21.54 -4.783 14.599 1 81.89 6 GLU B C 1
ATOM 2437 O O . GLU B 1 6 ? -20.733 -3.986 15.082 1 81.89 6 GLU B O 1
ATOM 2442 N N . LEU B 1 7 ? -22.092 -4.905 13.202 1 93.04 7 LEU B N 1
ATOM 2443 C CA . LEU B 1 7 ? -21.61 -3.872 12.292 1 93.04 7 LEU B CA 1
ATOM 2444 C C . LEU B 1 7 ? -21.861 -2.481 12.867 1 93.04 7 LEU B C 1
ATOM 2446 O O . LEU B 1 7 ? -20.992 -1.609 12.795 1 93.04 7 LEU B O 1
ATOM 2450 N N . GLY B 1 8 ? -23.035 -2.375 13.351 1 94.72 8 GLY B N 1
ATOM 2451 C CA . GLY B 1 8 ? -23.358 -1.101 13.975 1 94.72 8 GLY B CA 1
ATOM 2452 C C . GLY B 1 8 ? -22.425 -0.742 15.115 1 94.72 8 GLY B C 1
ATOM 2453 O O . GLY B 1 8 ? -22.015 0.414 15.248 1 94.72 8 GLY B O 1
ATOM 2454 N N . GLU B 1 9 ? -22.179 -1.747 15.879 1 93.35 9 GLU B N 1
ATOM 2455 C CA . GLU B 1 9 ? -21.273 -1.539 17.005 1 93.35 9 GLU B CA 1
ATOM 2456 C C . GLU B 1 9 ? -19.863 -1.208 16.525 1 93.35 9 GLU B C 1
ATOM 2458 O O . GLU B 1 9 ? -19.205 -0.325 17.079 1 93.35 9 GLU B O 1
ATOM 2463 N N . PHE B 1 10 ? -19.485 -1.908 15.548 1 92.13 10 PHE B N 1
ATOM 2464 C CA . PHE B 1 10 ? -18.171 -1.673 14.961 1 92.13 10 PHE B CA 1
ATOM 2465 C C . PHE B 1 10 ? -18.065 -0.252 14.421 1 92.13 10 PHE B C 1
ATOM 2467 O O . PHE B 1 10 ? -17.066 0.432 14.652 1 92.13 10 PHE B O 1
ATOM 2474 N N . TYR B 1 11 ? -19.048 0.102 13.769 1 94.93 11 TYR B N 1
ATOM 2475 C CA . TYR B 1 11 ? -19.061 1.445 13.201 1 94.93 11 TYR B CA 1
ATOM 2476 C C . TYR B 1 11 ? -19.031 2.502 14.299 1 94.93 11 TYR B C 1
ATOM 2478 O O . TYR B 1 11 ? -18.306 3.494 14.195 1 94.93 11 TYR B O 1
ATOM 2486 N N . LYS B 1 12 ? -19.838 2.239 15.273 1 94.98 12 LYS B N 1
ATOM 2487 C CA . LYS B 1 12 ? -19.897 3.166 16.4 1 94.98 12 LYS B CA 1
ATOM 2488 C C . LYS B 1 12 ? -18.517 3.368 17.019 1 94.98 12 LYS B C 1
ATOM 2490 O O . LYS B 1 12 ? -18.127 4.496 17.324 1 94.98 12 LYS B O 1
ATOM 2495 N N . GLU B 1 13 ? -17.835 2.335 17.147 1 93.23 13 GLU B N 1
ATOM 2496 C CA . GLU B 1 13 ? -16.492 2.405 17.714 1 93.23 13 GLU B CA 1
ATOM 2497 C C . GLU B 1 13 ? -15.576 3.275 16.857 1 93.23 13 GLU B C 1
ATOM 2499 O O . GLU B 1 13 ? -14.823 4.098 17.382 1 93.23 13 GLU B O 1
ATOM 2504 N N . LEU B 1 14 ? -15.655 3.106 15.59 1 93.22 14 LEU B N 1
ATOM 2505 C CA . LEU B 1 14 ? -14.842 3.902 14.677 1 93.22 14 LEU B CA 1
ATOM 2506 C C . LEU B 1 14 ? -15.212 5.379 14.766 1 93.22 14 LEU B C 1
ATOM 2508 O O . LEU B 1 14 ? -14.333 6.242 14.807 1 93.22 14 LEU B O 1
ATOM 2512 N N . ARG B 1 15 ? -16.506 5.612 14.785 1 93.58 15 ARG B N 1
ATOM 2513 C CA . ARG B 1 15 ? -16.98 6.991 14.834 1 93.58 15 ARG B CA 1
ATOM 2514 C C . ARG B 1 15 ? -16.545 7.673 16.127 1 93.58 15 ARG B C 1
ATOM 2516 O O . ARG B 1 15 ? -16.015 8.786 16.1 1 93.58 15 ARG B O 1
ATOM 2523 N N . LEU B 1 16 ? -16.693 6.941 17.247 1 94 16 LEU B N 1
ATOM 2524 C CA . LEU B 1 16 ? -16.374 7.501 18.556 1 94 16 LEU B CA 1
ATOM 2525 C C . LEU B 1 16 ? -14.87 7.695 18.713 1 94 16 LEU B C 1
ATOM 2527 O O . LEU B 1 16 ? -14.426 8.638 19.372 1 94 16 LEU B O 1
ATOM 2531 N N . ALA B 1 17 ? -14.148 6.824 18.148 1 91.23 17 ALA B N 1
ATOM 2532 C CA . ALA B 1 17 ? -12.693 6.951 18.191 1 91.23 17 ALA B CA 1
ATOM 2533 C C . ALA B 1 17 ? -12.235 8.239 17.512 1 91.23 17 ALA B C 1
ATOM 2535 O O . ALA B 1 17 ? -11.134 8.728 17.775 1 91.23 17 ALA B O 1
ATOM 2536 N N . ARG B 1 18 ? -13.085 8.815 16.718 1 90.63 18 ARG B N 1
ATOM 2537 C CA . ARG B 1 18 ? -12.771 10.041 15.99 1 90.63 18 ARG B CA 1
ATOM 2538 C C . ARG B 1 18 ? -13.509 11.235 16.585 1 90.63 18 ARG B C 1
ATOM 2540 O O . ARG B 1 18 ? -13.522 12.319 15.998 1 90.63 18 ARG B O 1
ATOM 2547 N N . LYS B 1 19 ? -14.18 10.959 17.647 1 90.59 19 LYS B N 1
ATOM 2548 C CA . LYS B 1 19 ? -14.851 11.984 18.442 1 90.59 19 LYS B CA 1
ATOM 2549 C C . LYS B 1 19 ? -15.946 12.676 17.636 1 90.59 19 LYS B C 1
ATOM 2551 O O . LYS B 1 19 ? -16.118 13.893 17.729 1 90.59 19 LYS B O 1
ATOM 2556 N N . LEU B 1 20 ? -16.574 11.911 16.857 1 91.76 20 LEU B N 1
ATOM 2557 C CA . LEU B 1 20 ? -17.678 12.454 16.073 1 91.76 20 LEU B CA 1
ATOM 2558 C C . LEU B 1 20 ? -19.021 12.057 16.678 1 91.76 20 LEU B C 1
ATOM 2560 O O . LEU B 1 20 ? -19.184 10.929 17.151 1 91.76 20 LEU B O 1
ATOM 2564 N N . LYS B 1 21 ? -19.824 13.061 16.688 1 93.25 21 LYS B N 1
ATOM 2565 C CA . LYS B 1 21 ? -21.213 12.773 17.031 1 93.25 21 LYS B CA 1
ATOM 2566 C C . LYS B 1 21 ? -21.984 12.26 15.818 1 93.25 21 LYS B C 1
ATOM 2568 O O . LYS B 1 21 ? -21.519 12.382 14.683 1 93.25 21 LYS B O 1
ATOM 2573 N N . GLN B 1 22 ? -23.059 11.64 16.069 1 95.4 22 GLN B N 1
ATOM 2574 C CA . GLN B 1 22 ? -23.893 11.153 14.976 1 95.4 22 GLN B CA 1
ATOM 2575 C C . GLN B 1 22 ? -24.341 12.299 14.073 1 95.4 22 GLN B C 1
ATOM 2577 O O . GLN B 1 22 ? -24.423 12.14 12.853 1 95.4 22 GLN B O 1
ATOM 2582 N N . THR B 1 23 ? -24.561 13.485 14.656 1 93.72 23 THR B N 1
ATOM 2583 C CA . THR B 1 23 ? -25.026 14.653 13.915 1 93.72 23 THR B CA 1
ATOM 2584 C C . THR B 1 23 ? -23.93 15.181 12.994 1 93.72 23 THR B C 1
ATOM 2586 O O . THR B 1 23 ? -24.218 15.815 11.977 1 93.72 23 THR B O 1
ATOM 2589 N N . ASP B 1 24 ? -22.68 14.887 13.386 1 90.54 24 ASP B N 1
ATOM 2590 C CA . ASP B 1 24 ? -21.557 15.327 12.564 1 90.54 24 ASP B CA 1
ATOM 2591 C C . ASP B 1 24 ? -21.489 14.538 11.259 1 90.54 24 ASP B C 1
ATOM 2593 O O . ASP B 1 24 ? -20.924 15.011 10.27 1 90.54 24 ASP B O 1
ATOM 2597 N N . VAL B 1 25 ? -22.072 13.349 11.297 1 92.54 25 VAL B N 1
ATOM 2598 C CA . VAL B 1 25 ? -21.981 12.438 10.16 1 92.54 25 VAL B CA 1
ATOM 2599 C C . VAL B 1 25 ? -23.245 12.544 9.31 1 92.54 25 VAL B C 1
ATOM 2601 O O . VAL B 1 25 ? -23.228 12.226 8.119 1 92.54 25 VAL B O 1
ATOM 2604 N N . ALA B 1 26 ? -24.312 13.002 9.906 1 93.42 26 ALA B N 1
ATOM 2605 C CA . ALA B 1 26 ? -25.594 13.111 9.214 1 93.42 26 ALA B CA 1
ATOM 2606 C C . ALA B 1 26 ? -25.476 13.997 7.977 1 93.42 26 ALA B C 1
ATOM 2608 O O . ALA B 1 26 ? -24.792 15.022 8.004 1 93.42 26 ALA B O 1
ATOM 2609 N N . CYS B 1 27 ? -26.041 13.576 6.919 1 89.88 27 CYS B N 1
ATOM 2610 C CA . CYS B 1 27 ? -26.054 14.283 5.643 1 89.88 27 CYS B CA 1
ATOM 2611 C C . CYS B 1 27 ? -27.283 13.908 4.824 1 89.88 27 CYS B C 1
ATOM 2613 O O . CYS B 1 27 ? -28.214 13.289 5.343 1 89.88 27 CYS B O 1
ATOM 2615 N N . GLU B 1 28 ? -27.235 14.458 3.63 1 89.18 28 GLU B N 1
ATOM 2616 C CA . GLU B 1 28 ? -28.329 14.065 2.748 1 89.18 28 GLU B CA 1
ATOM 2617 C C . GLU B 1 28 ? -28.291 12.567 2.455 1 89.18 28 GLU B C 1
ATOM 2619 O O . GLU B 1 28 ? -27.296 12.056 1.937 1 89.18 28 GLU B O 1
ATOM 2624 N N . GLY B 1 29 ? -29.233 11.815 2.96 1 91.34 29 GLY B N 1
ATOM 2625 C CA . GLY B 1 29 ? -29.319 10.389 2.687 1 91.34 29 GLY B CA 1
ATOM 2626 C C . GLY B 1 29 ? -29.063 9.531 3.911 1 91.34 29 GLY B C 1
ATOM 2627 O O . GLY B 1 29 ? -29.258 8.314 3.875 1 91.34 29 GLY B O 1
ATOM 2628 N N . LEU B 1 30 ? -28.663 10.18 4.908 1 95.32 30 LEU B N 1
ATOM 2629 C CA . LEU B 1 30 ? -28.373 9.474 6.151 1 95.32 30 LEU B CA 1
ATOM 2630 C C . LEU B 1 30 ? -28.626 10.371 7.358 1 95.32 30 LEU B C 1
ATOM 2632 O O . LEU B 1 30 ? -27.834 11.271 7.645 1 95.32 30 LEU B O 1
ATOM 2636 N N . THR B 1 31 ? -29.662 10.075 8.052 1 96.23 31 THR B N 1
ATOM 2637 C CA . THR B 1 31 ? -30.021 10.913 9.191 1 96.23 31 THR B CA 1
ATOM 2638 C C . THR B 1 31 ? -29.342 10.415 10.464 1 96.23 31 THR B C 1
ATOM 2640 O O . THR B 1 31 ? -28.946 9.251 10.548 1 96.23 31 THR B O 1
ATOM 2643 N N . ALA B 1 32 ? -29.286 11.292 11.427 1 96.52 32 ALA B N 1
ATOM 2644 C CA . ALA B 1 32 ? -28.725 10.916 12.721 1 96.52 32 ALA B CA 1
ATOM 2645 C C . ALA B 1 32 ? -29.552 9.815 13.379 1 96.52 32 ALA B C 1
ATOM 2647 O O . ALA B 1 32 ? -29.006 8.938 14.052 1 96.52 32 ALA B O 1
ATOM 2648 N N . SER B 1 33 ? -30.766 9.865 13.176 1 96.91 33 SER B N 1
ATOM 2649 C CA . SER B 1 33 ? -31.661 8.866 13.752 1 96.91 33 SER B CA 1
ATOM 2650 C C . SER B 1 33 ? -31.404 7.485 13.158 1 96.91 33 SER B C 1
ATOM 2652 O O . SER B 1 33 ? -31.363 6.489 13.883 1 96.91 33 SER B O 1
ATOM 2654 N N . GLN B 1 34 ? -31.307 7.416 11.871 1 96.53 34 GLN B N 1
ATOM 2655 C CA . GLN B 1 34 ? -30.989 6.157 11.207 1 96.53 34 GLN B CA 1
ATOM 2656 C C . GLN B 1 34 ? -29.667 5.587 11.712 1 96.53 34 GLN B C 1
ATOM 2658 O O . GLN B 1 34 ? -29.552 4.381 11.943 1 96.53 34 GLN B O 1
ATOM 2663 N N . LEU B 1 35 ? -28.776 6.434 11.845 1 96.45 35 LEU B N 1
ATOM 2664 C CA . LEU B 1 35 ? -27.454 6.034 12.314 1 96.45 35 LEU B CA 1
ATOM 2665 C C . LEU B 1 35 ? -27.522 5.502 13.741 1 96.45 35 LEU B C 1
ATOM 2667 O O . LEU B 1 35 ? -26.877 4.502 14.066 1 96.45 35 LEU B O 1
ATOM 2671 N N . SER B 1 36 ? -28.249 6.176 14.576 1 96.33 36 SER B N 1
ATOM 2672 C CA . SER B 1 36 ? -28.411 5.755 15.963 1 96.33 36 SER B CA 1
ATOM 2673 C C . SER B 1 36 ? -29.021 4.359 16.05 1 96.33 36 SER B C 1
ATOM 2675 O O . SER B 1 36 ? -28.525 3.505 16.787 1 96.33 36 SER B O 1
ATOM 2677 N N . LYS B 1 37 ? -30.06 4.111 15.296 1 96.5 37 LYS B N 1
ATOM 2678 C CA . LYS B 1 37 ? -30.717 2.808 15.282 1 96.5 37 LYS B CA 1
ATOM 2679 C C . LYS B 1 37 ? -29.771 1.719 14.784 1 96.5 37 LYS B C 1
ATOM 2681 O O . LYS B 1 37 ? -29.781 0.598 15.296 1 96.5 37 LYS B O 1
ATOM 2686 N N . PHE B 1 38 ? -29.022 2.054 13.809 1 96.34 38 PHE B N 1
ATOM 2687 C CA . PHE B 1 38 ? -28.025 1.144 13.258 1 96.34 38 PHE B CA 1
ATOM 2688 C C . PHE B 1 38 ? -26.976 0.791 14.306 1 96.34 38 PHE B C 1
ATOM 2690 O O . PHE B 1 38 ? -26.674 -0.386 14.517 1 96.34 38 PHE B O 1
ATOM 2697 N N . GLU B 1 39 ? -26.507 1.776 15.026 1 96.17 39 GLU B N 1
ATOM 2698 C CA . GLU B 1 39 ? -25.435 1.587 15.998 1 96.17 39 GLU B CA 1
ATOM 2699 C C . GLU B 1 39 ? -25.917 0.782 17.201 1 96.17 39 GLU B C 1
ATOM 2701 O O . GLU B 1 39 ? -25.125 0.099 17.856 1 96.17 39 GLU B O 1
ATOM 2706 N N . LEU B 1 40 ? -27.222 0.855 17.446 1 93.62 40 LEU B N 1
ATOM 2707 C CA . LEU B 1 40 ? -27.804 0.147 18.581 1 93.62 40 LEU B CA 1
ATOM 2708 C C . LEU B 1 40 ? -28.265 -1.248 18.174 1 93.62 40 LEU B C 1
ATOM 2710 O O . LEU B 1 40 ? -28.772 -2.006 19.003 1 93.62 40 LEU B O 1
ATOM 2714 N N . GLY B 1 41 ? -28.12 -1.556 16.984 1 92.39 41 GLY B N 1
ATOM 2715 C CA . GLY B 1 41 ? -28.498 -2.874 16.5 1 92.39 41 GLY B CA 1
ATOM 2716 C C . GLY B 1 41 ? -29.987 -3.01 16.242 1 92.39 41 GLY B C 1
ATOM 2717 O O . GLY B 1 41 ? -30.494 -4.121 16.073 1 92.39 41 GLY B O 1
ATOM 2718 N N . GLN B 1 42 ? -30.71 -1.93 16.125 1 94.19 42 GLN B N 1
ATOM 2719 C CA . GLN B 1 42 ? -32.16 -1.963 15.958 1 94.19 42 GLN B CA 1
ATOM 2720 C C . GLN B 1 42 ? -32.541 -2.077 14.485 1 94.19 42 GLN B C 1
ATOM 2722 O O . GLN B 1 42 ? -33.607 -2.601 14.153 1 94.19 42 GLN B O 1
ATOM 2727 N N . SER B 1 43 ? -31.736 -1.506 13.657 1 94.16 43 SER B N 1
ATOM 2728 C CA . SER B 1 43 ? -31.96 -1.597 12.218 1 94.16 43 SER B CA 1
ATOM 2729 C C . SER B 1 43 ? -30.641 -1.67 11.456 1 94.16 43 SER B C 1
ATOM 2731 O O . SER B 1 43 ? -29.599 -1.259 11.969 1 94.16 43 SER B O 1
ATOM 2733 N N . MET B 1 44 ? -30.778 -2.224 10.346 1 94.83 44 MET B N 1
ATOM 2734 C CA . MET B 1 44 ? -29.619 -2.257 9.459 1 94.83 44 MET B CA 1
ATOM 2735 C C . MET B 1 44 ? -29.681 -1.124 8.44 1 94.83 44 MET B C 1
ATOM 2737 O O . MET B 1 44 ? -30.753 -0.807 7.922 1 94.83 44 MET B O 1
ATOM 2741 N N . LEU B 1 45 ? -28.511 -0.573 8.164 1 95.34 45 LEU B N 1
ATOM 2742 C CA . LEU B 1 45 ? -28.447 0.433 7.109 1 95.34 45 LEU B CA 1
ATOM 2743 C C . LEU B 1 45 ? -28.488 -0.22 5.732 1 95.34 45 LEU B C 1
ATOM 2745 O O . LEU B 1 45 ? -28.08 -1.373 5.574 1 95.34 45 LEU B O 1
ATOM 2749 N N . SER B 1 46 ? -29.008 0.536 4.856 1 94.99 46 SER B N 1
ATOM 2750 C CA . SER B 1 46 ? -28.819 0.116 3.472 1 94.99 46 SER B CA 1
ATOM 2751 C C . SER B 1 46 ? -27.377 0.326 3.022 1 94.99 46 SER B C 1
ATOM 2753 O O . SER B 1 46 ? -26.627 1.073 3.654 1 94.99 46 SER B O 1
ATOM 2755 N N . ALA B 1 47 ? -27.025 -0.305 2.001 1 94.87 47 ALA B N 1
ATOM 2756 C CA . ALA B 1 47 ? -25.651 -0.286 1.506 1 94.87 47 ALA B CA 1
ATOM 2757 C C . ALA B 1 47 ? -25.204 1.136 1.181 1 94.87 47 ALA B C 1
ATOM 2759 O O . ALA B 1 47 ? -24.101 1.546 1.548 1 94.87 47 ALA B O 1
ATOM 2760 N N . ASP B 1 48 ? -26.025 1.849 0.522 1 94.11 48 ASP B N 1
ATOM 2761 C CA . ASP B 1 48 ? -25.673 3.211 0.135 1 94.11 48 ASP B CA 1
ATOM 2762 C C . ASP B 1 48 ? -25.475 4.097 1.362 1 94.11 48 ASP B C 1
ATOM 2764 O O . ASP B 1 48 ? -24.578 4.944 1.385 1 94.11 48 ASP B O 1
ATOM 2768 N N . LYS B 1 49 ? -26.232 3.854 2.363 1 95.07 49 LYS B N 1
ATOM 2769 C CA . LYS B 1 49 ? -26.126 4.64 3.589 1 95.07 49 LYS B CA 1
ATOM 2770 C C . LYS B 1 49 ? -24.861 4.283 4.364 1 95.07 49 LYS B C 1
ATOM 2772 O O . LYS B 1 49 ? -24.254 5.145 5.002 1 95.07 49 LYS B O 1
ATOM 2777 N N . LEU B 1 50 ? -24.491 3.013 4.305 1 94.95 50 LEU B N 1
ATOM 2778 C CA . LEU B 1 50 ? -23.238 2.629 4.946 1 94.95 50 LEU B CA 1
ATOM 2779 C C . LEU B 1 50 ? -22.056 3.345 4.301 1 94.95 50 LEU B C 1
ATOM 2781 O O . LEU B 1 50 ? -21.142 3.794 4.997 1 94.95 50 LEU B O 1
ATOM 2785 N N . ILE B 1 51 ? -22.099 3.428 3.024 1 93.39 51 ILE B N 1
ATOM 2786 C CA . ILE B 1 51 ? -21.026 4.084 2.285 1 93.39 51 ILE B CA 1
ATOM 2787 C C . ILE B 1 51 ? -20.931 5.549 2.706 1 93.39 51 ILE B C 1
ATOM 2789 O O . ILE B 1 51 ? -19.838 6.054 2.976 1 93.39 51 ILE B O 1
ATOM 2793 N N . LEU B 1 52 ? -22.061 6.174 2.86 1 92.26 52 LEU B N 1
ATOM 2794 C CA . LEU B 1 52 ? -22.093 7.555 3.327 1 92.26 52 LEU B CA 1
ATOM 2795 C C . LEU B 1 52 ? -21.527 7.665 4.739 1 92.26 52 LEU B C 1
ATOM 2797 O O . LEU B 1 52 ? -20.783 8.6 5.043 1 92.26 52 LEU B O 1
ATOM 2801 N N . ALA B 1 53 ? -21.893 6.72 5.498 1 94.35 53 ALA B N 1
ATOM 2802 C CA . ALA B 1 53 ? -21.442 6.729 6.887 1 94.35 53 ALA B CA 1
ATOM 2803 C C . ALA B 1 53 ? -19.925 6.594 6.972 1 94.35 53 ALA B C 1
ATOM 2805 O O . ALA B 1 53 ? -19.275 7.297 7.75 1 94.35 53 ALA B O 1
ATOM 2806 N N . ILE B 1 54 ? -19.4 5.683 6.209 1 92.73 54 ILE B N 1
ATOM 2807 C CA . ILE B 1 54 ? -17.96 5.447 6.21 1 92.73 54 ILE B CA 1
ATOM 2808 C C . ILE B 1 54 ? -17.23 6.711 5.762 1 92.73 54 ILE B C 1
ATOM 2810 O O . ILE B 1 54 ? -16.269 7.142 6.404 1 92.73 54 ILE B O 1
ATOM 2814 N N . GLN B 1 55 ? -17.717 7.293 4.758 1 89.11 55 GLN B N 1
ATOM 2815 C CA . GLN B 1 55 ? -17.109 8.512 4.235 1 89.11 55 GLN B CA 1
ATOM 2816 C C . GLN B 1 55 ? -17.214 9.655 5.241 1 89.11 55 GLN B C 1
ATOM 2818 O O . GLN B 1 55 ? -16.307 10.483 5.346 1 89.11 55 GLN B O 1
ATOM 2823 N N . GLY B 1 56 ? -18.271 9.635 5.96 1 90.09 56 GLY B N 1
ATOM 2824 C CA . GLY B 1 56 ? -18.557 10.716 6.89 1 90.09 56 GLY B CA 1
ATOM 2825 C C . GLY B 1 56 ? -17.616 10.745 8.079 1 90.09 56 GLY B C 1
ATOM 2826 O O . GLY B 1 56 ? -17.489 11.77 8.751 1 90.09 56 GLY B O 1
ATOM 2827 N N . ILE B 1 57 ? -16.962 9.641 8.325 1 91.33 57 ILE B N 1
ATOM 2828 C CA . ILE B 1 57 ? -16.074 9.62 9.481 1 91.33 57 ILE B CA 1
ATOM 2829 C C . ILE B 1 57 ? -14.62 9.597 9.015 1 91.33 57 ILE B C 1
ATOM 2831 O O . ILE B 1 57 ? -13.715 9.305 9.8 1 91.33 57 ILE B O 1
ATOM 2835 N N . ASN B 1 58 ? -14.401 9.801 7.783 1 89.4 58 ASN B N 1
ATOM 2836 C CA . ASN B 1 58 ? -13.086 9.964 7.172 1 89.4 58 ASN B CA 1
ATOM 2837 C C . ASN B 1 58 ? -12.222 8.721 7.364 1 89.4 58 ASN B C 1
ATOM 2839 O O . ASN B 1 58 ? -11.053 8.825 7.742 1 89.4 58 ASN B O 1
ATOM 2843 N N . VAL B 1 59 ? -12.836 7.6 7.158 1 91.01 59 VAL B N 1
ATOM 2844 C CA . VAL B 1 59 ? -12.157 6.309 7.15 1 91.01 59 VAL B CA 1
ATOM 2845 C C . VAL B 1 59 ? -12.178 5.722 5.74 1 91.01 59 VAL B C 1
ATOM 2847 O O . VAL B 1 59 ? -13.177 5.842 5.026 1 91.01 59 VAL B O 1
ATOM 2850 N N . THR B 1 60 ? -11.056 5.172 5.339 1 90.71 60 THR B N 1
ATOM 2851 C CA . THR B 1 60 ? -11.016 4.555 4.018 1 90.71 60 THR B CA 1
ATOM 2852 C C . THR B 1 60 ? -11.727 3.205 4.03 1 90.71 60 THR B C 1
ATOM 2854 O O . THR B 1 60 ? -11.936 2.617 5.093 1 90.71 60 THR B O 1
ATOM 2857 N N . PHE B 1 61 ? -12.067 2.763 2.904 1 91.65 61 PHE B N 1
ATOM 2858 C CA . PHE B 1 61 ? -12.685 1.446 2.801 1 91.65 61 PHE B CA 1
ATOM 2859 C C . PHE B 1 61 ? -11.727 0.36 3.275 1 91.65 61 PHE B C 1
ATOM 2861 O O . PHE B 1 61 ? -12.154 -0.646 3.847 1 91.65 61 PHE B O 1
ATOM 2868 N N . ASP B 1 62 ? -10.544 0.594 3.043 1 91.51 62 ASP B N 1
ATOM 2869 C CA . ASP B 1 62 ? -9.536 -0.355 3.505 1 91.51 62 ASP B CA 1
ATOM 2870 C C . ASP B 1 62 ? -9.501 -0.42 5.03 1 91.51 62 ASP B C 1
ATOM 2872 O O . ASP B 1 62 ? -9.489 -1.507 5.61 1 91.51 62 ASP B O 1
ATOM 2876 N N . GLU B 1 63 ? -9.505 0.665 5.619 1 93.15 63 GLU B N 1
ATOM 2877 C CA . GLU B 1 63 ? -9.495 0.745 7.076 1 93.15 63 GLU B CA 1
ATOM 2878 C C . GLU B 1 63 ? -10.776 0.165 7.67 1 93.15 63 GLU B C 1
ATOM 2880 O O . GLU B 1 63 ? -10.735 -0.531 8.687 1 93.15 63 GLU B O 1
ATOM 2885 N N . PHE B 1 64 ? -11.877 0.458 7.019 1 93.78 64 PHE B N 1
ATOM 2886 C CA . PHE B 1 64 ? -13.153 -0.086 7.468 1 93.78 64 PHE B CA 1
ATOM 2887 C C . PHE B 1 64 ? -13.147 -1.609 7.398 1 93.78 64 PHE B C 1
ATOM 2889 O O . PHE B 1 64 ? -13.545 -2.281 8.352 1 93.78 64 PHE B O 1
ATOM 2896 N N . GLY B 1 65 ? -12.662 -2.088 6.247 1 91.95 65 GLY B N 1
ATOM 2897 C CA . GLY B 1 65 ? -12.559 -3.53 6.097 1 91.95 65 GLY B CA 1
ATOM 2898 C C . GLY B 1 65 ? -11.631 -4.171 7.111 1 91.95 65 GLY B C 1
ATOM 2899 O O . GLY B 1 65 ? -11.902 -5.27 7.601 1 91.95 65 GLY B O 1
ATOM 2900 N N . HIS B 1 66 ? -10.602 -3.483 7.398 1 92.08 66 HIS B N 1
ATOM 2901 C CA . HIS B 1 66 ? -9.647 -3.974 8.386 1 92.08 66 HIS B CA 1
ATOM 2902 C C . HIS B 1 66 ? -10.297 -4.117 9.757 1 92.08 66 HIS B C 1
ATOM 2904 O O . HIS B 1 66 ? -10.073 -5.11 10.454 1 92.08 66 HIS B O 1
ATOM 2910 N N . LYS B 1 67 ? -11.045 -3.127 10.126 1 92.04 67 LYS B N 1
ATOM 2911 C CA . LYS B 1 67 ? -11.776 -3.203 11.388 1 92.04 67 LYS B CA 1
ATOM 2912 C C . LYS B 1 67 ? -12.779 -4.354 11.374 1 92.04 67 LYS B C 1
ATOM 2914 O O . LYS B 1 67 ? -12.921 -5.072 12.366 1 92.04 67 LYS B O 1
ATOM 2919 N N . LEU B 1 68 ? -13.423 -4.482 10.28 1 90.37 68 LEU B N 1
ATOM 2920 C CA . LEU B 1 68 ? -14.404 -5.552 10.136 1 90.37 68 LEU B CA 1
ATOM 2921 C C . LEU B 1 68 ? -13.755 -6.916 10.343 1 90.37 68 LEU B C 1
ATOM 2923 O O . LEU B 1 68 ? -14.392 -7.841 10.852 1 90.37 68 LEU B O 1
ATOM 2927 N N . ASN B 1 69 ? -12.56 -6.984 9.933 1 88.37 69 ASN B N 1
ATOM 2928 C CA . ASN B 1 69 ? -11.833 -8.243 10.057 1 88.37 69 ASN B CA 1
ATOM 2929 C C . ASN B 1 69 ? -11.061 -8.317 11.371 1 88.37 69 ASN B C 1
ATOM 2931 O O . ASN B 1 69 ? -10.047 -9.012 11.462 1 88.37 69 ASN B O 1
ATOM 2935 N N . ASN B 1 70 ? -11.431 -7.458 12.357 1 88.61 70 ASN B N 1
ATOM 2936 C CA . ASN B 1 70 ? -10.831 -7.429 13.686 1 88.61 70 ASN B CA 1
ATOM 2937 C C . ASN B 1 70 ? -9.347 -7.076 13.624 1 88.61 70 ASN B C 1
ATOM 2939 O O . ASN B 1 70 ? -8.529 -7.695 14.306 1 88.61 70 ASN B O 1
ATOM 2943 N N . TYR B 1 71 ? -9.09 -6.225 12.65 1 89.33 71 TYR B N 1
ATOM 2944 C CA . TYR B 1 71 ? -7.751 -5.674 12.474 1 89.33 71 TYR B CA 1
ATOM 2945 C C . TYR B 1 71 ? -6.771 -6.755 12.033 1 89.33 71 TYR B C 1
ATOM 2947 O O . TYR B 1 71 ? -5.586 -6.703 12.373 1 89.33 71 TYR B O 1
ATOM 2955 N N . GLN B 1 72 ? -7.347 -7.724 11.349 1 85.63 72 GLN B N 1
ATOM 2956 C CA . GLN B 1 72 ? -6.542 -8.776 10.737 1 85.63 72 GLN B CA 1
ATOM 2957 C C . GLN B 1 72 ? -6.577 -8.68 9.215 1 85.63 72 GLN B C 1
ATOM 2959 O O . GLN B 1 72 ? -7.428 -7.99 8.65 1 85.63 72 GLN B O 1
ATOM 2964 N N . GLU B 1 73 ? -5.674 -9.316 8.67 1 83.01 73 GLU B N 1
ATOM 2965 C CA . GLU B 1 73 ? -5.658 -9.369 7.211 1 83.01 73 GLU B CA 1
ATOM 2966 C C . GLU B 1 73 ? -6.891 -10.088 6.671 1 83.01 73 GLU B C 1
ATOM 2968 O O . GLU B 1 73 ? -7.407 -11.009 7.307 1 83.01 73 GLU B O 1
ATOM 2973 N N . SER B 1 74 ? -7.358 -9.636 5.54 1 80 74 SER B N 1
ATOM 2974 C CA . SER B 1 74 ? -8.505 -10.301 4.931 1 80 74 SER B CA 1
ATOM 2975 C C . SER B 1 74 ? -8.217 -11.776 4.674 1 80 74 SER B C 1
ATOM 2977 O O . SER B 1 74 ? -7.072 -12.154 4.415 1 80 74 SER B O 1
ATOM 2979 N N . PRO B 1 75 ? -9.175 -12.606 4.733 1 73.39 75 PRO B N 1
ATOM 2980 C CA . PRO B 1 75 ? -8.975 -14.045 4.549 1 73.39 75 PRO B CA 1
ATOM 2981 C C . PRO B 1 75 ? -8.271 -14.38 3.236 1 73.39 75 PRO B C 1
ATOM 2983 O O . PRO B 1 75 ? -7.415 -15.268 3.199 1 73.39 75 PRO B O 1
ATOM 2986 N N . HIS B 1 76 ? -8.61 -13.704 2.264 1 74.25 76 HIS B N 1
ATOM 2987 C CA . HIS B 1 76 ? -8.029 -14.026 0.966 1 74.25 76 HIS B CA 1
ATOM 2988 C C . HIS B 1 76 ? -6.554 -13.64 0.911 1 74.25 76 HIS B C 1
ATOM 2990 O O . HIS B 1 76 ? -5.743 -14.355 0.318 1 74.25 76 HIS B O 1
ATOM 2996 N N . MET B 1 77 ? -6.238 -12.6 1.65 1 82.17 77 MET B N 1
ATOM 2997 C CA . MET B 1 77 ? -4.85 -12.146 1.646 1 82.17 77 MET B CA 1
ATOM 2998 C C . MET B 1 77 ? -4.017 -12.932 2.652 1 82.17 77 MET B C 1
ATOM 3000 O O . MET B 1 77 ? -2.812 -13.109 2.464 1 82.17 77 MET B O 1
ATOM 3004 N N . ARG B 1 78 ? -4.72 -13.441 3.592 1 85.96 78 ARG B N 1
ATOM 3005 C CA . ARG B 1 78 ? -4.056 -14.192 4.653 1 85.96 78 ARG B CA 1
ATOM 3006 C C . ARG B 1 78 ? -3.455 -15.486 4.114 1 85.96 78 ARG B C 1
ATOM 3008 O O . ARG B 1 78 ? -2.378 -15.903 4.546 1 85.96 78 ARG B O 1
ATOM 3015 N N . ILE B 1 79 ? -4.18 -16.092 3.239 1 89.96 79 ILE B N 1
ATOM 3016 C CA . ILE B 1 79 ? -3.691 -17.332 2.646 1 89.96 79 ILE B CA 1
ATOM 3017 C C . ILE B 1 79 ? -2.403 -17.061 1.872 1 89.96 79 ILE B C 1
ATOM 3019 O O . ILE B 1 79 ? -1.411 -17.776 2.034 1 89.96 79 ILE B O 1
ATOM 3023 N N . GLY B 1 80 ? -2.431 -16.008 1.103 1 89.1 80 GLY B N 1
ATOM 3024 C CA . GLY B 1 80 ? -1.243 -15.642 0.348 1 89.1 80 GLY B CA 1
ATOM 3025 C C . GLY B 1 80 ? -0.036 -15.374 1.228 1 89.1 80 GLY B C 1
ATOM 3026 O O . GLY B 1 80 ? 1.064 -15.852 0.944 1 89.1 80 GLY B O 1
ATOM 3027 N N . ARG B 1 81 ? -0.273 -14.718 2.222 1 87.97 81 ARG B N 1
ATOM 3028 C CA . ARG B 1 81 ? 0.811 -14.404 3.148 1 87.97 81 ARG B CA 1
ATOM 3029 C C . ARG B 1 81 ? 1.352 -15.669 3.807 1 87.97 81 ARG B C 1
ATOM 3031 O O . ARG B 1 81 ? 2.564 -15.82 3.97 1 87.97 81 ARG B O 1
ATOM 3038 N N . LYS B 1 82 ? 0.488 -16.517 4.201 1 92.03 82 LYS B N 1
ATOM 3039 C CA . LYS B 1 82 ? 0.904 -17.781 4.802 1 92.03 82 LYS B CA 1
ATOM 3040 C C . LYS B 1 82 ? 1.75 -18.599 3.831 1 92.03 82 LYS B C 1
ATOM 3042 O O . LYS B 1 82 ? 2.754 -19.196 4.225 1 92.03 82 LYS B O 1
ATOM 3047 N N . VAL B 1 83 ? 1.351 -18.586 2.631 1 92.84 83 VAL B N 1
ATOM 3048 C CA . VAL B 1 83 ? 2.086 -19.332 1.615 1 92.84 83 VAL B CA 1
ATOM 3049 C C . VAL B 1 83 ? 3.501 -18.772 1.485 1 92.84 83 VAL B C 1
ATOM 3051 O O . VAL B 1 83 ? 4.478 -19.522 1.53 1 92.84 83 VAL B O 1
ATOM 3054 N N . VAL B 1 84 ? 3.61 -17.478 1.391 1 86.66 84 VAL B N 1
ATOM 3055 C CA . VAL B 1 84 ? 4.897 -16.819 1.197 1 86.66 84 VAL B CA 1
ATOM 3056 C C . VAL B 1 84 ? 5.8 -17.085 2.4 1 86.66 84 VAL B C 1
ATOM 3058 O O . VAL B 1 84 ? 6.975 -17.422 2.24 1 86.66 84 VAL B O 1
ATOM 3061 N N . ASN B 1 85 ? 5.171 -16.97 3.529 1 89.23 85 ASN B N 1
ATOM 3062 C CA . ASN B 1 85 ? 5.938 -17.161 4.756 1 89.23 85 ASN B CA 1
ATOM 3063 C C . ASN B 1 85 ? 6.433 -18.598 4.889 1 89.23 85 ASN B C 1
ATOM 3065 O O . ASN B 1 85 ? 7.601 -18.83 5.206 1 89.23 85 ASN B O 1
ATOM 3069 N N . ARG B 1 86 ? 5.609 -19.509 4.674 1 92.72 86 ARG B N 1
ATOM 3070 C CA . ARG B 1 86 ? 5.971 -20.917 4.8 1 92.72 86 ARG B CA 1
ATOM 3071 C C . ARG B 1 86 ? 6.948 -21.332 3.706 1 92.72 86 ARG B C 1
ATOM 3073 O O . ARG B 1 86 ? 7.838 -22.152 3.94 1 92.72 86 ARG B O 1
ATOM 3080 N N . PHE B 1 87 ? 6.842 -20.757 2.565 1 91.03 87 PHE B N 1
ATOM 3081 C CA . PHE B 1 87 ? 7.758 -21.019 1.461 1 91.03 87 PHE B CA 1
ATOM 3082 C C . PHE B 1 87 ? 9.15 -20.484 1.774 1 91.03 87 PHE B C 1
ATOM 3084 O O . PHE B 1 87 ? 10.148 -21.176 1.566 1 91.03 87 PHE B O 1
ATOM 3091 N N . ALA B 1 88 ? 9.14 -19.29 2.261 1 84.75 88 ALA B N 1
ATOM 3092 C CA . ALA B 1 88 ? 10.41 -18.649 2.594 1 84.75 88 ALA B CA 1
ATOM 3093 C C . ALA B 1 88 ? 11.182 -19.465 3.627 1 84.75 88 ALA B C 1
ATOM 3095 O O . ALA B 1 88 ? 12.414 -19.502 3.602 1 84.75 88 ALA B O 1
ATOM 3096 N N . HIS B 1 89 ? 10.467 -20.138 4.45 1 90.64 89 HIS B N 1
ATOM 3097 C CA . HIS B 1 89 ? 11.102 -20.943 5.488 1 90.64 89 HIS B CA 1
ATOM 3098 C C . HIS B 1 89 ? 11.271 -22.39 5.036 1 90.64 89 HIS B C 1
ATOM 3100 O O . HIS B 1 89 ? 11.666 -23.249 5.827 1 90.64 89 HIS B O 1
ATOM 3106 N N . GLN B 1 90 ? 10.835 -22.596 3.831 1 92.32 90 GLN B N 1
ATOM 3107 C CA . GLN B 1 90 ? 10.953 -23.914 3.216 1 92.32 90 GLN B CA 1
ATOM 3108 C C . GLN B 1 90 ? 10.223 -24.972 4.038 1 92.32 90 GLN B C 1
ATOM 3110 O O . GLN B 1 90 ? 10.727 -26.082 4.219 1 92.32 90 GLN B O 1
ATOM 3115 N N . ASP B 1 91 ? 9.174 -24.621 4.635 1 94.99 91 ASP B N 1
ATOM 3116 C CA . ASP B 1 91 ? 8.402 -25.487 5.521 1 94.99 91 ASP B CA 1
ATOM 3117 C C . ASP B 1 91 ? 7.339 -26.26 4.744 1 94.99 91 ASP B C 1
ATOM 3119 O O . ASP B 1 91 ? 6.156 -25.917 4.79 1 94.99 91 ASP B O 1
ATOM 3123 N N . ILE B 1 92 ? 7.73 -27.31 4.185 1 95.77 92 ILE B N 1
ATOM 3124 C CA . ILE B 1 92 ? 6.867 -28.109 3.322 1 95.77 92 ILE B CA 1
ATOM 3125 C C . ILE B 1 92 ? 5.688 -28.649 4.128 1 95.77 92 ILE B C 1
ATOM 3127 O O . ILE B 1 92 ? 4.549 -28.644 3.654 1 95.77 92 ILE B O 1
ATOM 3131 N N . ALA B 1 93 ? 5.941 -29.054 5.336 1 96.2 93 ALA B N 1
ATOM 3132 C CA . ALA B 1 93 ? 4.893 -29.594 6.198 1 96.2 93 ALA B CA 1
ATOM 3133 C C . ALA B 1 93 ? 3.801 -28.557 6.449 1 96.2 93 ALA B C 1
ATOM 3135 O O . ALA B 1 93 ? 2.611 -28.874 6.395 1 96.2 93 ALA B O 1
ATOM 3136 N N . ALA B 1 94 ? 4.245 -27.387 6.688 1 96.55 94 ALA B N 1
ATOM 3137 C CA . ALA B 1 94 ? 3.285 -26.316 6.944 1 96.55 94 ALA B CA 1
ATOM 3138 C C . ALA B 1 94 ? 2.487 -25.983 5.687 1 96.55 94 ALA B C 1
ATOM 3140 O O . ALA B 1 94 ? 1.307 -25.632 5.767 1 96.55 94 ALA B O 1
ATOM 3141 N N . LEU B 1 95 ? 3.061 -26.05 4.559 1 96.71 95 LEU B N 1
ATOM 3142 C CA . LEU B 1 95 ? 2.361 -25.83 3.298 1 96.71 95 LEU B CA 1
ATOM 3143 C C . LEU B 1 95 ? 1.318 -26.917 3.059 1 96.71 95 LEU B C 1
ATOM 3145 O O . LEU B 1 95 ? 0.207 -26.629 2.608 1 96.71 95 LEU B O 1
ATOM 3149 N N . GLU B 1 96 ? 1.692 -28.123 3.401 1 95.87 96 GLU B N 1
ATOM 3150 C CA . GLU B 1 96 ? 0.746 -29.226 3.26 1 95.87 96 GLU B CA 1
ATOM 3151 C C . GLU B 1 96 ? -0.445 -29.055 4.199 1 95.87 96 GLU B C 1
ATOM 3153 O O . GLU B 1 96 ? -1.583 -29.347 3.825 1 95.87 96 GLU B O 1
ATOM 3158 N N . GLN B 1 97 ? -0.149 -28.625 5.362 1 96.38 97 GLN B N 1
ATOM 3159 C CA . GLN B 1 97 ? -1.227 -28.33 6.3 1 96.38 97 GLN B CA 1
ATOM 3160 C C . GLN B 1 97 ? -2.132 -27.223 5.767 1 96.38 97 GLN B C 1
ATOM 3162 O O . GLN B 1 97 ? -3.352 -27.276 5.937 1 96.38 97 GLN B O 1
ATOM 3167 N N . LEU B 1 98 ? -1.52 -26.228 5.171 1 95.3 98 LEU B N 1
ATOM 3168 C CA . LEU B 1 98 ? -2.271 -25.117 4.597 1 95.3 98 LEU B CA 1
ATOM 3169 C C . LEU B 1 98 ? -3.199 -25.603 3.489 1 95.3 98 LEU B C 1
ATOM 3171 O O . LEU B 1 98 ? -4.288 -25.055 3.301 1 95.3 98 LEU B O 1
ATOM 3175 N N . LEU B 1 99 ? -2.796 -26.612 2.765 1 94.59 99 LEU B N 1
ATOM 3176 C CA . LEU B 1 99 ? -3.614 -27.202 1.712 1 94.59 99 LEU B CA 1
ATOM 3177 C C . LEU B 1 99 ? -4.911 -27.768 2.282 1 94.59 99 LEU B C 1
ATOM 3179 O O . LEU B 1 99 ? -5.975 -27.627 1.675 1 94.59 99 LEU B O 1
ATOM 3183 N N . GLU B 1 100 ? -4.83 -28.294 3.454 1 94.32 100 GLU B N 1
ATOM 3184 C CA . GLU B 1 100 ? -6.011 -28.824 4.129 1 94.32 100 GLU B CA 1
ATOM 3185 C C . GLU B 1 100 ? -6.899 -27.698 4.651 1 94.32 100 GLU B C 1
ATOM 3187 O O . GLU B 1 100 ? -8.127 -27.795 4.601 1 94.32 100 GLU B O 1
ATOM 3192 N N . GLU B 1 101 ? -6.303 -26.702 5.135 1 92.73 101 GLU B N 1
ATOM 3193 C CA . GLU B 1 101 ? -7.032 -25.561 5.68 1 92.73 101 GLU B CA 1
ATOM 3194 C C . GLU B 1 101 ? -7.845 -24.857 4.597 1 92.73 101 GLU B C 1
ATOM 3196 O O . GLU B 1 101 ? -8.984 -24.449 4.835 1 92.73 101 GLU B O 1
ATOM 3201 N N . VAL B 1 102 ? -7.196 -24.707 3.448 1 92.06 102 VAL B N 1
ATOM 3202 C CA . VAL B 1 102 ? -7.837 -23.977 2.359 1 92.06 102 VAL B CA 1
ATOM 3203 C C . VAL B 1 102 ? -9.097 -24.716 1.913 1 92.06 102 VAL B C 1
ATOM 3205 O O . VAL B 1 102 ? -10.091 -24.091 1.536 1 92.06 102 VAL B O 1
ATOM 3208 N N . ASP B 1 103 ? -9.033 -26.019 2.037 1 88.53 103 ASP B N 1
ATOM 3209 C CA . ASP B 1 103 ? -10.174 -26.839 1.642 1 88.53 103 ASP B CA 1
ATOM 3210 C C . ASP B 1 103 ? -11.371 -26.591 2.557 1 88.53 103 ASP B C 1
ATOM 3212 O O . ASP B 1 103 ? -12.517 -26.826 2.167 1 88.53 103 ASP B O 1
ATOM 3216 N N . GLN B 1 104 ? -11.112 -26.062 3.67 1 86.36 104 GLN B N 1
ATOM 3217 C CA . GLN B 1 104 ? -12.159 -25.86 4.667 1 86.36 104 GLN B CA 1
ATOM 3218 C C . GLN B 1 104 ? -12.606 -24.402 4.707 1 86.36 104 GLN B C 1
ATOM 3220 O O . GLN B 1 104 ? -13.578 -24.064 5.386 1 86.36 104 GLN B O 1
ATOM 3225 N N . GLU B 1 105 ? -11.998 -23.576 3.951 1 82.3 105 GLU B N 1
ATOM 3226 C CA . GLU B 1 105 ? -12.327 -22.154 3.961 1 82.3 105 GLU B CA 1
ATOM 3227 C C . GLU B 1 105 ? -13.697 -21.9 3.338 1 82.3 105 GLU B C 1
ATOM 3229 O O . GLU B 1 105 ? -14.086 -22.577 2.383 1 82.3 105 GLU B O 1
ATOM 3234 N N . GLN B 1 106 ? -14.359 -20.977 3.85 1 77.73 106 GLN B N 1
ATOM 3235 C CA . GLN B 1 106 ? -15.662 -20.579 3.328 1 77.73 106 GLN B CA 1
ATOM 3236 C C . GLN B 1 106 ? -15.513 -19.594 2.172 1 77.73 106 GLN B C 1
ATOM 3238 O O . GLN B 1 106 ? -15.675 -18.385 2.354 1 77.73 106 GLN B O 1
ATOM 3243 N N . MET B 1 107 ? -15.273 -20.077 1.028 1 81.23 107 MET B N 1
ATOM 3244 C CA . MET B 1 107 ? -15.166 -19.309 -0.21 1 81.23 107 MET B CA 1
ATOM 3245 C C . MET B 1 107 ? -15.635 -20.133 -1.404 1 81.23 107 MET B C 1
ATOM 3247 O O . MET B 1 107 ? -15.889 -21.332 -1.275 1 81.23 107 MET B O 1
ATOM 3251 N N . ALA B 1 108 ? -15.802 -19.476 -2.471 1 82.04 108 ALA B N 1
ATOM 3252 C CA . ALA B 1 108 ? -16.205 -20.166 -3.694 1 82.04 108 ALA B CA 1
ATOM 3253 C C . ALA B 1 108 ? -15.217 -21.273 -4.05 1 82.04 108 ALA B C 1
ATOM 3255 O O . ALA B 1 108 ? -14.013 -21.136 -3.822 1 82.04 108 ALA B O 1
ATOM 3256 N N . GLN B 1 109 ? -15.712 -22.3 -4.628 1 86.86 109 GLN B N 1
ATOM 3257 C CA . GLN B 1 109 ? -14.904 -23.465 -4.975 1 86.86 109 GLN B CA 1
ATOM 3258 C C . GLN B 1 109 ? -13.76 -23.082 -5.91 1 86.86 109 GLN B C 1
ATOM 3260 O O . GLN B 1 109 ? -12.657 -23.622 -5.802 1 86.86 109 GLN B O 1
ATOM 3265 N N . THR B 1 110 ? -14.029 -22.201 -6.777 1 90.06 110 THR B N 1
ATOM 3266 C CA . THR B 1 110 ? -13.021 -21.734 -7.723 1 90.06 110 THR B CA 1
ATOM 3267 C C . THR B 1 110 ? -11.816 -21.156 -6.987 1 90.06 110 THR B C 1
ATOM 3269 O O . THR B 1 110 ? -10.671 -21.476 -7.313 1 90.06 110 THR B O 1
ATOM 3272 N N . TYR B 1 111 ? -12.041 -20.407 -6.008 1 90.89 111 TYR B N 1
ATOM 3273 C CA . TYR B 1 111 ? -10.964 -19.748 -5.277 1 90.89 111 TYR B CA 1
ATOM 3274 C C . TYR B 1 111 ? -10.217 -20.741 -4.394 1 90.89 111 TYR B C 1
ATOM 3276 O O . TYR B 1 111 ? -8.999 -20.642 -4.232 1 90.89 111 TYR B O 1
ATOM 3284 N N . ARG B 1 112 ? -10.913 -21.694 -3.862 1 91.38 112 ARG B N 1
ATOM 3285 C CA . ARG B 1 112 ? -10.264 -22.745 -3.085 1 91.38 112 ARG B CA 1
ATOM 3286 C C . ARG B 1 112 ? -9.285 -23.537 -3.945 1 91.38 112 ARG B C 1
ATOM 3288 O O . ARG B 1 112 ? -8.152 -23.793 -3.53 1 91.38 112 ARG B O 1
ATOM 3295 N N . ARG B 1 113 ? -9.773 -23.839 -5.091 1 93.82 113 ARG B N 1
ATOM 3296 C CA . ARG B 1 113 ? -8.948 -24.624 -6.003 1 93.82 113 ARG B CA 1
ATOM 3297 C C . ARG B 1 113 ? -7.724 -23.834 -6.452 1 93.82 113 ARG B C 1
ATOM 3299 O O . ARG B 1 113 ? -6.62 -24.378 -6.524 1 93.82 113 ARG B O 1
ATOM 3306 N N . LEU B 1 114 ? -7.894 -22.616 -6.745 1 94.58 114 LEU B N 1
ATOM 3307 C CA . LEU B 1 114 ? -6.791 -21.773 -7.193 1 94.58 114 LEU B CA 1
ATOM 3308 C C . LEU B 1 114 ? -5.749 -21.611 -6.092 1 94.58 114 LEU B C 1
ATOM 3310 O O . LEU B 1 114 ? -4.547 -21.714 -6.349 1 94.58 114 LEU B O 1
ATOM 3314 N N . ASN B 1 115 ? -6.203 -21.401 -4.908 1 94.73 115 ASN B N 1
ATOM 3315 C CA . ASN B 1 115 ? -5.277 -21.326 -3.783 1 94.73 115 ASN B CA 1
ATOM 3316 C C . ASN B 1 115 ? -4.53 -22.641 -3.583 1 94.73 115 ASN B C 1
ATOM 3318 O O . ASN B 1 115 ? -3.338 -22.642 -3.269 1 94.73 115 ASN B O 1
ATOM 3322 N N . ALA B 1 116 ? -5.239 -23.697 -3.757 1 95.3 116 ALA B N 1
ATOM 3323 C CA . ALA B 1 116 ? -4.609 -25.01 -3.647 1 95.3 116 ALA B CA 1
ATOM 3324 C C . ALA B 1 116 ? -3.5 -25.174 -4.682 1 95.3 116 ALA B C 1
ATOM 3326 O O . ALA B 1 116 ? -2.441 -25.732 -4.383 1 95.3 116 ALA B O 1
ATOM 3327 N N . ILE B 1 117 ? -3.722 -24.69 -5.845 1 95.64 117 ILE B N 1
ATOM 3328 C CA . ILE B 1 117 ? -2.749 -24.782 -6.927 1 95.64 117 ILE B CA 1
ATOM 3329 C C . ILE B 1 117 ? -1.493 -23.995 -6.561 1 95.64 117 ILE B C 1
ATOM 3331 O O . ILE B 1 117 ? -0.373 -24.47 -6.765 1 95.64 117 ILE B O 1
ATOM 3335 N N . VAL B 1 118 ? -1.648 -22.814 -5.966 1 95.28 118 VAL B N 1
ATOM 3336 C CA . VAL B 1 118 ? -0.512 -21.994 -5.56 1 95.28 118 VAL B CA 1
ATOM 3337 C C . VAL B 1 118 ? 0.31 -22.733 -4.506 1 95.28 118 VAL B C 1
ATOM 3339 O O . VAL B 1 118 ? 1.54 -22.766 -4.58 1 95.28 118 VAL B O 1
ATOM 3342 N N . ILE B 1 119 ? -0.413 -23.341 -3.607 1 95.66 119 ILE B N 1
ATOM 3343 C CA . ILE B 1 119 ? 0.257 -24.059 -2.528 1 95.66 119 ILE B CA 1
ATOM 3344 C C . ILE B 1 119 ? 1.003 -25.264 -3.095 1 95.66 119 ILE B C 1
ATOM 3346 O O . ILE B 1 119 ? 2.163 -25.502 -2.751 1 95.66 119 ILE B O 1
ATOM 3350 N N . LYS B 1 120 ? 0.387 -25.977 -3.997 1 95.33 120 LYS B N 1
ATOM 3351 C CA . LYS B 1 120 ? 1.015 -27.132 -4.633 1 95.33 120 LYS B CA 1
ATOM 3352 C C . LYS B 1 120 ? 2.259 -26.719 -5.415 1 95.33 120 LYS B C 1
ATOM 3354 O O . LYS B 1 120 ? 3.279 -27.41 -5.379 1 95.33 120 LYS B O 1
ATOM 3359 N N . ASP B 1 121 ? 2.13 -25.658 -6.087 1 93.86 121 ASP B N 1
ATOM 3360 C CA . ASP B 1 121 ? 3.266 -25.131 -6.837 1 93.86 121 ASP B CA 1
ATOM 3361 C C . ASP B 1 121 ? 4.421 -24.773 -5.905 1 93.86 121 ASP B C 1
ATOM 3363 O O . ASP B 1 121 ? 5.585 -25.03 -6.222 1 93.86 121 ASP B O 1
ATOM 3367 N N . ALA B 1 122 ? 4.121 -24.148 -4.796 1 93.87 122 ALA B N 1
ATOM 3368 C CA . ALA B 1 122 ? 5.136 -23.804 -3.803 1 93.87 122 ALA B CA 1
ATOM 3369 C C . ALA B 1 122 ? 5.829 -25.055 -3.272 1 93.87 122 ALA B C 1
ATOM 3371 O O . ALA B 1 122 ? 7.056 -25.086 -3.144 1 93.87 122 ALA B O 1
ATOM 3372 N N . ILE B 1 123 ? 5.036 -26.088 -3.033 1 94.88 123 ILE B N 1
ATOM 3373 C CA . ILE B 1 123 ? 5.581 -27.35 -2.545 1 94.88 123 ILE B CA 1
ATOM 3374 C C . ILE B 1 123 ? 6.491 -27.963 -3.607 1 94.88 123 ILE B C 1
ATOM 3376 O O . ILE B 1 123 ? 7.606 -28.394 -3.304 1 94.88 123 ILE B O 1
ATOM 3380 N N . HIS B 1 124 ? 6.073 -27.927 -4.819 1 93.84 124 HIS B N 1
ATOM 3381 C CA . HIS B 1 124 ? 6.835 -28.493 -5.926 1 93.84 124 HIS B CA 1
ATOM 3382 C C . HIS B 1 124 ? 8.158 -27.759 -6.117 1 93.84 124 HIS B C 1
ATOM 3384 O O . HIS B 1 124 ? 9.171 -28.374 -6.457 1 93.84 124 HIS B O 1
ATOM 3390 N N . SER B 1 125 ? 8.11 -26.472 -5.957 1 88.93 125 SER B N 1
ATOM 3391 C CA . SER B 1 125 ? 9.316 -25.664 -6.103 1 88.93 125 SER B CA 1
ATOM 3392 C C . SER B 1 125 ? 10.363 -26.04 -5.059 1 88.93 125 SER B C 1
ATOM 3394 O O . SER B 1 125 ? 11.565 -25.94 -5.313 1 88.93 125 SER B O 1
ATOM 3396 N N . LEU B 1 126 ? 9.882 -26.514 -3.923 1 90.02 126 LEU B N 1
ATOM 3397 C CA . LEU B 1 126 ? 10.783 -26.899 -2.842 1 90.02 126 LEU B CA 1
ATOM 3398 C C . LEU B 1 126 ? 11.168 -28.371 -2.955 1 90.02 126 LEU B C 1
ATOM 3400 O O . LEU B 1 126 ? 12.255 -28.767 -2.527 1 90.02 126 LEU B O 1
ATOM 3404 N N . ASN B 1 127 ? 10.23 -29.142 -3.45 1 93.1 127 ASN B N 1
ATOM 3405 C CA . ASN B 1 127 ? 10.393 -30.575 -3.67 1 93.1 127 ASN B CA 1
ATOM 3406 C C . ASN B 1 127 ? 9.887 -30.992 -5.048 1 93.1 127 ASN B C 1
ATOM 3408 O O . ASN B 1 127 ? 8.702 -31.283 -5.217 1 93.1 127 ASN B O 1
ATOM 3412 N N . LYS B 1 128 ? 10.719 -31.189 -5.927 1 89.57 128 LYS B N 1
ATOM 3413 C CA . LYS B 1 128 ? 10.403 -31.44 -7.331 1 89.57 128 LYS B CA 1
ATOM 3414 C C . LYS B 1 128 ? 9.661 -32.763 -7.499 1 89.57 128 LYS B C 1
ATOM 3416 O O . LYS B 1 128 ? 9.026 -32.998 -8.529 1 89.57 128 LYS B O 1
ATOM 3421 N N . SER B 1 129 ? 9.732 -33.571 -6.529 1 91.77 129 SER B N 1
ATOM 3422 C CA . SER B 1 129 ? 9.06 -34.863 -6.613 1 91.77 129 SER B CA 1
ATOM 3423 C C . SER B 1 129 ? 7.563 -34.726 -6.352 1 91.77 129 SER B C 1
ATOM 3425 O O . SER B 1 129 ? 6.792 -35.647 -6.632 1 91.77 129 SER B O 1
ATOM 3427 N N . TYR B 1 130 ? 7.199 -33.573 -5.821 1 91.66 130 TYR B N 1
ATOM 3428 C CA . TYR B 1 130 ? 5.776 -33.331 -5.614 1 91.66 130 TYR B CA 1
ATOM 3429 C C . TYR B 1 130 ? 5.052 -33.164 -6.944 1 91.66 130 TYR B C 1
ATOM 3431 O O . TYR B 1 130 ? 5.432 -32.325 -7.764 1 91.66 130 TYR B O 1
ATOM 3439 N N . PRO B 1 131 ? 4.048 -33.969 -7.165 1 88.59 131 PRO B N 1
ATOM 3440 C CA . PRO B 1 131 ? 3.406 -33.955 -8.482 1 88.59 131 PRO B CA 1
ATOM 3441 C C . PRO B 1 131 ? 2.546 -32.714 -8.706 1 88.59 131 PRO B C 1
ATOM 3443 O O . PRO B 1 131 ? 1.879 -32.245 -7.781 1 88.59 131 PRO B O 1
ATOM 3446 N N . LEU B 1 132 ? 2.657 -32.18 -9.861 1 88.46 132 LEU B N 1
ATOM 3447 C CA . LEU B 1 132 ? 1.752 -31.141 -10.34 1 88.46 132 LEU B CA 1
ATOM 3448 C C . LEU B 1 132 ? 0.888 -31.657 -11.485 1 88.46 132 LEU B C 1
ATOM 3450 O O . LEU B 1 132 ? 1.409 -32.165 -12.481 1 88.46 132 LEU B O 1
ATOM 3454 N N . ALA B 1 133 ? -0.352 -31.616 -11.31 1 90.36 133 ALA B N 1
ATOM 3455 C CA . ALA B 1 133 ? -1.273 -32.13 -12.32 1 90.36 133 ALA B CA 1
ATOM 3456 C C . ALA B 1 133 ? -1.427 -31.145 -13.474 1 90.36 133 ALA B C 1
ATOM 3458 O O . ALA B 1 133 ? -1.504 -29.933 -13.259 1 90.36 133 ALA B O 1
ATOM 3459 N N . GLU B 1 134 ? -1.451 -31.617 -14.631 1 90.79 134 GLU B N 1
ATOM 3460 C CA . GLU B 1 134 ? -1.67 -30.803 -15.823 1 90.79 134 GLU B CA 1
ATOM 3461 C C . GLU B 1 134 ? -3.029 -30.11 -15.776 1 90.79 134 GLU B C 1
ATOM 3463 O O . GLU B 1 134 ? -3.171 -28.979 -16.247 1 90.79 134 GLU B O 1
ATOM 3468 N N . GLU B 1 135 ? -3.914 -30.733 -15.201 1 93.97 135 GLU B N 1
ATOM 3469 C CA . GLU B 1 135 ? -5.26 -30.184 -15.072 1 93.97 135 GLU B CA 1
ATOM 3470 C C . GLU B 1 135 ? -5.258 -28.907 -14.236 1 93.97 135 GLU B C 1
ATOM 3472 O O . GLU B 1 135 ? -6.065 -28.005 -14.469 1 93.97 135 GLU B O 1
ATOM 3477 N N . ASP B 1 136 ? -4.38 -28.865 -13.31 1 94.01 136 ASP B N 1
ATOM 3478 C CA . ASP B 1 136 ? -4.265 -27.682 -12.462 1 94.01 136 ASP B CA 1
ATOM 3479 C C . ASP B 1 136 ? -3.743 -26.487 -13.256 1 94.01 136 ASP B C 1
ATOM 3481 O O . ASP B 1 136 ? -4.26 -25.375 -13.126 1 94.01 136 ASP B O 1
ATOM 3485 N N . SER B 1 137 ? -2.755 -26.73 -14.054 1 93.07 137 SER B N 1
ATOM 3486 C CA . SER B 1 137 ? -2.207 -25.674 -14.9 1 93.07 137 SER B CA 1
ATOM 3487 C C . SER B 1 137 ? -3.254 -25.149 -15.877 1 93.07 137 SER B C 1
ATOM 3489 O O . SER B 1 137 ? -3.365 -23.939 -16.085 1 93.07 137 SER B O 1
ATOM 3491 N N . GLU B 1 138 ? -3.974 -26.07 -16.399 1 95.05 138 GLU B N 1
ATOM 3492 C CA . GLU B 1 138 ? -5.018 -25.698 -17.349 1 95.05 138 GLU B CA 1
ATOM 3493 C C . GLU B 1 138 ? -6.11 -24.872 -16.675 1 95.05 138 GLU B C 1
ATOM 3495 O O . GLU B 1 138 ? -6.591 -23.889 -17.243 1 95.05 138 GLU B O 1
ATOM 3500 N N . PHE B 1 139 ? -6.489 -25.336 -15.54 1 95.89 139 PHE B N 1
ATOM 3501 C CA . PHE B 1 139 ? -7.514 -24.617 -14.793 1 95.89 139 PHE B CA 1
ATOM 3502 C C . PHE B 1 139 ? -7.053 -23.203 -14.464 1 95.89 139 PHE B C 1
ATOM 3504 O O . PHE B 1 139 ? -7.804 -22.242 -14.641 1 95.89 139 PHE B O 1
ATOM 3511 N N . LEU B 1 140 ? -5.848 -23.092 -14.029 1 96.18 140 LEU B N 1
ATOM 3512 C CA . LEU B 1 140 ? -5.26 -21.806 -13.669 1 96.18 140 LEU B CA 1
ATOM 3513 C C . LEU B 1 140 ? -5.205 -20.877 -14.877 1 96.18 140 LEU B C 1
ATOM 3515 O O . LEU B 1 140 ? -5.647 -19.729 -14.803 1 96.18 140 LEU B O 1
ATOM 3519 N N . THR B 1 141 ? -4.705 -21.344 -15.958 1 95.96 141 THR B N 1
ATOM 3520 C CA . THR B 1 141 ? -4.547 -20.52 -17.152 1 95.96 141 THR B CA 1
ATOM 3521 C C . THR B 1 141 ? -5.907 -20.116 -17.713 1 95.96 141 THR B C 1
ATOM 3523 O O . THR B 1 141 ? -6.097 -18.97 -18.127 1 95.96 141 THR B O 1
ATOM 3526 N N . THR B 1 142 ? -6.8 -21.087 -17.682 1 95.78 142 THR B N 1
ATOM 3527 C CA . THR B 1 142 ? -8.147 -20.788 -18.155 1 95.78 142 THR B CA 1
ATOM 3528 C C . THR B 1 142 ? -8.773 -19.665 -17.332 1 95.78 142 THR B C 1
ATOM 3530 O O . THR B 1 142 ? -9.395 -18.756 -17.885 1 95.78 142 THR B O 1
ATOM 3533 N N . TYR B 1 143 ? -8.588 -19.734 -16.062 1 95.42 143 TYR B N 1
ATOM 3534 C CA . TYR B 1 143 ? -9.107 -18.704 -15.169 1 95.42 143 TYR B CA 1
ATOM 3535 C C . TYR B 1 143 ? -8.48 -17.35 -15.475 1 95.42 143 TYR B C 1
ATOM 3537 O O . TYR B 1 143 ? -9.19 -16.361 -15.675 1 95.42 143 TYR B O 1
ATOM 3545 N N . LEU B 1 144 ? -7.203 -17.286 -15.551 1 95.56 144 LEU B N 1
ATOM 3546 C CA . LEU B 1 144 ? -6.487 -16.03 -15.745 1 95.56 144 LEU B CA 1
ATOM 3547 C C . LEU B 1 144 ? -6.79 -15.438 -17.118 1 95.56 144 LEU B C 1
ATOM 3549 O O . LEU B 1 144 ? -6.867 -14.216 -17.269 1 95.56 144 LEU B O 1
ATOM 3553 N N . TYR B 1 145 ? -7.011 -16.313 -18.084 1 95.24 145 TYR B N 1
ATOM 3554 C CA . TYR B 1 145 ? -7.364 -15.849 -19.421 1 95.24 145 TYR B CA 1
ATOM 3555 C C . TYR B 1 145 ? -8.743 -15.2 -19.427 1 95.24 145 TYR B C 1
ATOM 3557 O O . TYR B 1 145 ? -8.975 -14.228 -20.15 1 95.24 145 TYR B O 1
ATOM 3565 N N . ALA B 1 146 ? -9.552 -15.704 -18.606 1 93.95 146 ALA B N 1
ATOM 3566 C CA . ALA B 1 146 ? -10.96 -15.316 -18.647 1 93.95 146 ALA B CA 1
ATOM 3567 C C . ALA B 1 146 ? -11.188 -14.004 -17.902 1 93.95 146 ALA B C 1
ATOM 3569 O O . ALA B 1 146 ? -12.097 -13.241 -18.24 1 93.95 146 ALA B O 1
ATOM 3570 N N . ILE B 1 147 ? -10.401 -13.689 -16.963 1 93.94 147 ILE B N 1
ATOM 3571 C CA . ILE B 1 147 ? -10.625 -12.522 -16.116 1 93.94 147 ILE B CA 1
ATOM 3572 C C . ILE B 1 147 ? -10.17 -11.26 -16.845 1 93.94 147 ILE B C 1
ATOM 3574 O O . ILE B 1 147 ? -9.024 -11.172 -17.291 1 93.94 147 ILE B O 1
ATOM 3578 N N . GLU B 1 148 ? -10.99 -10.301 -16.848 1 88.53 148 GLU B N 1
ATOM 3579 C CA . GLU B 1 148 ? -10.731 -9.115 -17.658 1 88.53 148 GLU B CA 1
ATOM 3580 C C . GLU B 1 148 ? -10.054 -8.022 -16.836 1 88.53 148 GLU B C 1
ATOM 3582 O O . GLU B 1 148 ? -9.333 -7.184 -17.382 1 88.53 148 GLU B O 1
ATOM 3587 N N . SER B 1 149 ? -10.319 -8.008 -15.623 1 91.63 149 SER B N 1
ATOM 3588 C CA . SER B 1 149 ? -9.764 -7 -14.726 1 91.63 149 SER B CA 1
ATOM 3589 C C . SER B 1 149 ? -9.094 -7.644 -13.517 1 91.63 149 SER B C 1
ATOM 3591 O O . SER B 1 149 ? -9.771 -8.175 -12.635 1 91.63 149 SER B O 1
ATOM 3593 N N . TRP B 1 150 ? -7.804 -7.484 -13.559 1 92.74 150 TRP B N 1
ATOM 3594 C CA . TRP B 1 150 ? -7.051 -8.143 -12.497 1 92.74 150 TRP B CA 1
ATOM 3595 C C . TRP B 1 150 ? -7.029 -7.288 -11.235 1 92.74 150 TRP B C 1
ATOM 3597 O O . TRP B 1 150 ? -6.706 -6.098 -11.289 1 92.74 150 TRP B O 1
ATOM 3607 N N . THR B 1 151 ? -7.439 -7.884 -10.21 1 91.79 151 THR B N 1
ATOM 3608 C CA . THR B 1 151 ? -7.256 -7.334 -8.872 1 91.79 151 THR B CA 1
ATOM 3609 C C . THR B 1 151 ? -6.031 -7.945 -8.199 1 91.79 151 THR B C 1
ATOM 3611 O O . THR B 1 151 ? -5.217 -8.598 -8.855 1 91.79 151 THR B O 1
ATOM 3614 N N . TRP B 1 152 ? -5.921 -7.682 -6.991 1 90.42 152 TRP B N 1
ATOM 3615 C CA . TRP B 1 152 ? -4.791 -8.216 -6.237 1 90.42 152 TRP B CA 1
ATOM 3616 C C . TRP B 1 152 ? -4.736 -9.736 -6.342 1 90.42 152 TRP B C 1
ATOM 3618 O O . TRP B 1 152 ? -3.653 -10.32 -6.425 1 90.42 152 TRP B O 1
ATOM 3628 N N . PHE B 1 153 ? -5.845 -10.382 -6.376 1 92.55 153 PHE B N 1
ATOM 3629 C CA . PHE B 1 153 ? -5.894 -11.838 -6.336 1 92.55 153 PHE B CA 1
ATOM 3630 C C . PHE B 1 153 ? -5.276 -12.436 -7.594 1 92.55 153 PHE B C 1
ATOM 3632 O O . PHE B 1 153 ? -4.516 -13.404 -7.52 1 92.55 153 PHE B O 1
ATOM 3639 N N . GLU B 1 154 ? -5.622 -11.906 -8.709 1 94.05 154 GLU B N 1
ATOM 3640 C CA . GLU B 1 154 ? -5.052 -12.41 -9.955 1 94.05 154 GLU B CA 1
ATOM 3641 C C . GLU B 1 154 ? -3.556 -12.121 -10.033 1 94.05 154 GLU B C 1
ATOM 3643 O O . GLU B 1 154 ? -2.788 -12.933 -10.555 1 94.05 154 GLU B O 1
ATOM 3648 N N . LEU B 1 155 ? -3.194 -10.946 -9.516 1 92.65 155 LEU B N 1
ATOM 3649 C CA . LEU B 1 155 ? -1.771 -10.632 -9.454 1 92.65 155 LEU B CA 1
ATOM 3650 C C . LEU B 1 155 ? -1.029 -11.638 -8.581 1 92.65 155 LEU B C 1
ATOM 3652 O O . LEU B 1 155 ? 0.027 -12.143 -8.969 1 92.65 155 LEU B O 1
ATOM 3656 N N . TYR B 1 156 ? -1.648 -11.884 -7.491 1 92.34 156 TYR B N 1
ATOM 3657 C CA . TYR B 1 156 ? -1.114 -12.864 -6.553 1 92.34 156 TYR B CA 1
ATOM 3658 C C . TYR B 1 156 ? -0.989 -14.235 -7.208 1 92.34 156 TYR B C 1
ATOM 3660 O O . TYR B 1 156 ? 0.056 -14.883 -7.113 1 92.34 156 TYR B O 1
ATOM 3668 N N . LEU B 1 157 ? -2.024 -14.67 -7.886 1 93.73 157 LEU B N 1
ATOM 3669 C CA . LEU B 1 157 ? -2.001 -15.96 -8.567 1 93.73 157 LEU B CA 1
ATOM 3670 C C . LEU B 1 157 ? -0.868 -16.017 -9.586 1 93.73 157 LEU B C 1
ATOM 3672 O O . LEU B 1 157 ? -0.035 -16.925 -9.543 1 93.73 157 LEU B O 1
ATOM 3676 N N . PHE B 1 158 ? -0.838 -15.081 -10.397 1 94.97 158 PHE B N 1
ATOM 3677 C CA . PHE B 1 158 ? 0.103 -15.064 -11.51 1 94.97 158 PHE B CA 1
ATOM 3678 C C . PHE B 1 158 ? 1.54 -15.015 -11.003 1 94.97 158 PHE B C 1
ATOM 3680 O O . PHE B 1 158 ? 2.385 -15.798 -11.44 1 94.97 158 PHE B O 1
ATOM 3687 N N . CYS B 1 159 ? 1.806 -14.129 -10.074 1 90.12 159 CYS B N 1
ATOM 3688 C CA . CYS B 1 159 ? 3.166 -13.906 -9.596 1 90.12 159 CYS B CA 1
ATOM 3689 C C . CYS B 1 159 ? 3.701 -15.139 -8.877 1 90.12 159 CYS B C 1
ATOM 3691 O O . CYS B 1 159 ? 4.909 -15.379 -8.864 1 90.12 159 CYS B O 1
ATOM 3693 N N . ASN B 1 160 ? 2.803 -15.931 -8.417 1 90.1 160 ASN B N 1
ATOM 3694 C CA . ASN B 1 160 ? 3.26 -17.069 -7.625 1 90.1 160 ASN B CA 1
ATOM 3695 C C . ASN B 1 160 ? 3.205 -18.367 -8.426 1 90.1 160 ASN B C 1
ATOM 3697 O O . ASN B 1 160 ? 3.67 -19.409 -7.96 1 90.1 160 ASN B O 1
ATOM 3701 N N . THR B 1 161 ? 2.732 -18.294 -9.624 1 93.15 161 THR B N 1
ATOM 3702 C CA . THR B 1 161 ? 2.586 -19.536 -10.376 1 93.15 161 THR B CA 1
ATOM 3703 C C . THR B 1 161 ? 3.346 -19.461 -11.697 1 93.15 161 THR B C 1
ATOM 3705 O O . THR B 1 161 ? 3.259 -20.374 -12.521 1 93.15 161 THR B O 1
ATOM 3708 N N . MET B 1 162 ? 4.102 -18.467 -11.958 1 91.64 162 MET B N 1
ATOM 3709 C CA . MET B 1 162 ? 4.827 -18.234 -13.204 1 91.64 162 MET B CA 1
ATOM 3710 C C . MET B 1 162 ? 5.667 -19.45 -13.581 1 91.64 162 MET B C 1
ATOM 3712 O O . MET B 1 162 ? 5.67 -19.873 -14.738 1 91.64 162 MET B O 1
ATOM 3716 N N . PRO B 1 163 ? 6.309 -20.04 -12.635 1 84.9 163 PRO B N 1
ATOM 3717 C CA . PRO B 1 163 ? 7.153 -21.181 -12.998 1 84.9 163 PRO B CA 1
ATOM 3718 C C . PRO B 1 163 ? 6.349 -22.366 -13.527 1 84.9 163 PRO B C 1
ATOM 3720 O O . PRO B 1 163 ? 6.891 -23.217 -14.237 1 84.9 163 PRO B O 1
ATOM 3723 N N . PHE B 1 164 ? 5.091 -22.342 -13.203 1 88.53 164 PHE B N 1
ATOM 3724 C CA . PHE B 1 164 ? 4.202 -23.444 -13.551 1 88.53 164 PHE B CA 1
ATOM 3725 C C . PHE B 1 164 ? 3.635 -23.259 -14.953 1 88.53 164 PHE B C 1
ATOM 3727 O O . PHE B 1 164 ? 3.082 -24.195 -15.534 1 88.53 164 PHE B O 1
ATOM 3734 N N . LEU B 1 165 ? 3.849 -22.188 -15.549 1 92.96 165 LEU B N 1
ATOM 3735 C CA . LEU B 1 165 ? 3.228 -21.848 -16.825 1 92.96 165 LEU B CA 1
ATOM 3736 C C . LEU B 1 165 ? 4.131 -22.241 -17.99 1 92.96 165 LEU B C 1
ATOM 3738 O O . LEU B 1 165 ? 5.358 -22.196 -17.873 1 92.96 165 LEU B O 1
ATOM 3742 N N . SER B 1 166 ? 3.506 -22.65 -19.12 1 94.49 166 SER B N 1
ATOM 3743 C CA . SER B 1 166 ? 4.256 -22.824 -20.359 1 94.49 166 SER B CA 1
ATOM 3744 C C . SER B 1 166 ? 4.843 -21.502 -20.841 1 94.49 166 SER B C 1
ATOM 3746 O O . SER B 1 166 ? 4.439 -20.432 -20.379 1 94.49 166 SER B O 1
ATOM 3748 N N . ASN B 1 167 ? 5.799 -21.506 -21.736 1 96.34 167 ASN B N 1
ATOM 3749 C CA . ASN B 1 167 ? 6.367 -20.29 -22.306 1 96.34 167 ASN B CA 1
ATOM 3750 C C . ASN B 1 167 ? 5.293 -19.418 -22.951 1 96.34 167 ASN B C 1
ATOM 3752 O O . ASN B 1 167 ? 5.277 -18.201 -22.758 1 96.34 167 ASN B O 1
ATOM 3756 N N . GLN B 1 168 ? 4.414 -20.08 -23.624 1 96.04 168 GLN B N 1
ATOM 3757 C CA . GLN B 1 168 ? 3.348 -19.364 -24.316 1 96.04 168 GLN B CA 1
ATOM 3758 C C . GLN B 1 168 ? 2.408 -18.684 -23.324 1 96.04 168 GLN B C 1
ATOM 3760 O O . GLN B 1 168 ? 2.071 -17.509 -23.484 1 96.04 168 GLN B O 1
ATOM 3765 N N . ASP B 1 169 ? 2.047 -19.401 -22.328 1 96.42 169 ASP B N 1
ATOM 3766 C CA . ASP B 1 169 ? 1.14 -18.858 -21.321 1 96.42 169 ASP B CA 1
ATOM 3767 C C . ASP B 1 169 ? 1.803 -17.729 -20.536 1 96.42 169 ASP B C 1
ATOM 3769 O O . ASP B 1 169 ? 1.161 -16.726 -20.217 1 96.42 169 ASP B O 1
ATOM 3773 N N . LEU B 1 170 ? 3.044 -17.93 -20.224 1 96.22 170 LEU B N 1
ATOM 3774 C CA . LEU B 1 170 ? 3.789 -16.901 -19.507 1 96.22 170 LEU B CA 1
ATOM 3775 C C . LEU B 1 170 ? 3.809 -15.596 -20.296 1 96.22 170 LEU B C 1
ATOM 3777 O O . LEU B 1 170 ? 3.483 -14.535 -19.758 1 96.22 170 LEU B O 1
ATOM 3781 N N . ILE B 1 171 ? 4.141 -15.718 -21.58 1 95.77 171 ILE B N 1
ATOM 3782 C CA . ILE B 1 171 ? 4.248 -14.539 -22.432 1 95.77 171 ILE B CA 1
ATOM 3783 C C . ILE B 1 171 ? 2.878 -13.879 -22.574 1 95.77 171 ILE B C 1
ATOM 3785 O O . ILE B 1 171 ? 2.746 -12.665 -22.402 1 95.77 171 ILE B O 1
ATOM 3789 N N . PHE B 1 172 ? 1.919 -14.672 -22.81 1 95.79 172 PHE B N 1
ATOM 3790 C CA . PHE B 1 172 ? 0.574 -14.15 -23.026 1 95.79 172 PHE B CA 1
ATOM 3791 C C . PHE B 1 172 ? 0.048 -13.473 -21.766 1 95.79 172 PHE B C 1
ATOM 3793 O O . PHE B 1 172 ? -0.44 -12.342 -21.821 1 95.79 172 PHE B O 1
ATOM 3800 N N . LEU B 1 173 ? 0.137 -14.115 -20.682 1 95.99 173 LEU B N 1
ATOM 3801 C CA . LEU B 1 173 ? -0.413 -13.601 -19.432 1 95.99 173 LEU B CA 1
ATOM 3802 C C . LEU B 1 173 ? 0.381 -12.393 -18.945 1 95.99 173 LEU B C 1
ATOM 3804 O O . LEU B 1 173 ? -0.184 -11.47 -18.354 1 95.99 173 LEU B O 1
ATOM 3808 N N . SER B 1 174 ? 1.68 -12.37 -19.171 1 95.78 174 SER B N 1
ATOM 3809 C CA . SER B 1 174 ? 2.491 -11.206 -18.827 1 95.78 174 SER B CA 1
ATOM 3810 C C . SER B 1 174 ? 2.063 -9.979 -19.625 1 95.78 174 SER B C 1
ATOM 3812 O O . SER B 1 174 ? 1.968 -8.878 -19.077 1 95.78 174 SER B O 1
ATOM 3814 N N . THR B 1 175 ? 1.829 -10.197 -20.829 1 93.89 175 THR B N 1
ATOM 3815 C CA . THR B 1 175 ? 1.381 -9.099 -21.679 1 93.89 175 THR B CA 1
ATOM 3816 C C . THR B 1 175 ? -0.018 -8.641 -21.277 1 93.89 175 THR B C 1
ATOM 3818 O O . THR B 1 175 ? -0.298 -7.441 -21.242 1 93.89 175 THR B O 1
ATOM 3821 N N . SER B 1 176 ? -0.858 -9.605 -20.942 1 92.52 176 SER B N 1
ATOM 3822 C CA . SER B 1 176 ? -2.224 -9.304 -20.529 1 92.52 176 SER B CA 1
ATOM 3823 C C . SER B 1 176 ? -2.248 -8.545 -19.206 1 92.52 176 SER B C 1
ATOM 3825 O O . SER B 1 176 ? -3.137 -7.725 -18.97 1 92.52 176 SER B O 1
ATOM 3827 N N . LEU B 1 177 ? -1.337 -8.871 -18.377 1 91.57 177 LEU B N 1
ATOM 3828 C CA . LEU B 1 177 ? -1.217 -8.208 -17.083 1 91.57 177 LEU B CA 1
ATOM 3829 C C . LEU B 1 177 ? -1.164 -6.694 -17.251 1 91.57 177 LEU B C 1
ATOM 3831 O O . LEU B 1 177 ? -1.804 -5.958 -16.497 1 91.57 177 LEU B O 1
ATOM 3835 N N . LEU B 1 178 ? -0.456 -6.203 -18.213 1 90.71 178 LEU B N 1
ATOM 3836 C CA . LEU B 1 178 ? -0.262 -4.777 -18.451 1 90.71 178 LEU B CA 1
ATOM 3837 C C . LEU B 1 178 ? -1.586 -4.095 -18.779 1 90.71 178 LEU B C 1
ATOM 3839 O O . LEU B 1 178 ? -1.841 -2.976 -18.329 1 90.71 178 LEU B O 1
ATOM 3843 N N . GLU B 1 179 ? -2.422 -4.797 -19.387 1 91.61 179 GLU B N 1
ATOM 3844 C CA . GLU B 1 179 ? -3.716 -4.251 -19.784 1 91.61 179 GLU B CA 1
ATOM 3845 C C . GLU B 1 179 ? -4.776 -4.516 -18.719 1 91.61 179 GLU B C 1
ATOM 3847 O O . GLU B 1 179 ? -5.546 -3.62 -18.366 1 91.61 179 GLU B O 1
ATOM 3852 N N . LYS B 1 180 ? -4.774 -5.673 -18.165 1 93.47 180 LYS B N 1
ATOM 3853 C CA . LYS B 1 180 ? -5.836 -6.138 -17.278 1 93.47 180 LYS B CA 1
ATOM 3854 C C . LYS B 1 180 ? -5.715 -5.501 -15.896 1 93.47 180 LYS B C 1
ATOM 3856 O O . LYS B 1 180 ? -6.673 -5.504 -15.12 1 93.47 180 LYS B O 1
ATOM 3861 N N . SER B 1 181 ? -4.588 -4.902 -15.598 1 91.35 181 SER B N 1
ATOM 3862 C CA . SER B 1 181 ? -4.389 -4.364 -14.256 1 91.35 181 SER B CA 1
ATOM 3863 C C . SER B 1 181 ? -4.568 -2.85 -14.234 1 91.35 181 SER B C 1
ATOM 3865 O O . SER B 1 181 ? -4.378 -2.212 -13.196 1 91.35 181 SER B O 1
ATOM 3867 N N . LYS B 1 182 ? -4.937 -2.235 -15.247 1 90.69 182 LYS B N 1
ATOM 3868 C CA . LYS B 1 182 ? -4.963 -0.785 -15.413 1 90.69 182 LYS B CA 1
ATOM 3869 C C . LYS B 1 182 ? -5.916 -0.134 -14.416 1 90.69 182 LYS B C 1
ATOM 3871 O O . LYS B 1 182 ? -5.631 0.943 -13.888 1 90.69 182 LYS B O 1
ATOM 3876 N N . GLU B 1 183 ? -6.932 -0.797 -14.104 1 90.13 183 GLU B N 1
ATOM 3877 C CA . GLU B 1 183 ? -7.988 -0.202 -13.291 1 90.13 183 GLU B CA 1
ATOM 3878 C C . GLU B 1 183 ? -7.562 -0.088 -11.83 1 90.13 183 GLU B C 1
ATOM 3880 O O . GLU B 1 183 ? -7.963 0.847 -11.133 1 90.13 183 GLU B O 1
ATOM 3885 N N . PHE B 1 184 ? -6.757 -0.987 -11.428 1 90.52 184 PHE B N 1
ATOM 3886 C CA . PHE B 1 184 ? -6.472 -1.037 -9.999 1 90.52 184 PHE B CA 1
ATOM 3887 C C . PHE B 1 184 ? -4.997 -0.764 -9.731 1 90.52 184 PHE B C 1
ATOM 3889 O O . PHE B 1 184 ? -4.544 -0.839 -8.587 1 90.52 184 PHE B O 1
ATOM 3896 N N . LYS B 1 185 ? -4.256 -0.407 -10.696 1 87.06 185 LYS B N 1
ATOM 3897 C CA . LYS B 1 185 ? -2.804 -0.29 -10.597 1 87.06 185 LYS B CA 1
ATOM 3898 C C . LYS B 1 185 ? -2.406 0.884 -9.706 1 87.06 185 LYS B C 1
ATOM 3900 O O . LYS B 1 185 ? -1.274 0.947 -9.223 1 87.06 185 LYS B O 1
ATOM 3905 N N . GLU B 1 186 ? -3.343 1.791 -9.417 1 85.13 186 GLU B N 1
ATOM 3906 C CA . GLU B 1 186 ? -2.999 2.975 -8.635 1 85.13 186 GLU B CA 1
ATOM 3907 C C . GLU B 1 186 ? -3.118 2.702 -7.139 1 85.13 186 GLU B C 1
ATOM 3909 O O . GLU B 1 186 ? -2.625 3.48 -6.319 1 85.13 186 GLU B O 1
ATOM 3914 N N . LEU B 1 187 ? -3.781 1.626 -6.826 1 89.96 187 LEU B N 1
ATOM 3915 C CA . LEU B 1 187 ? -3.813 1.237 -5.42 1 89.96 187 LEU B CA 1
ATOM 3916 C C . LEU B 1 187 ? -2.422 0.846 -4.932 1 89.96 187 LEU B C 1
ATOM 3918 O O . LEU B 1 187 ? -1.679 0.165 -5.642 1 89.96 187 LEU B O 1
ATOM 3922 N N . VAL B 1 188 ? -2.118 1.217 -3.834 1 87.92 188 VAL B N 1
ATOM 3923 C CA . VAL B 1 188 ? -0.764 1.081 -3.308 1 87.92 188 VAL B CA 1
ATOM 3924 C C . VAL B 1 188 ? -0.363 -0.393 -3.285 1 87.92 188 VAL B C 1
ATOM 3926 O O . VAL B 1 188 ? 0.713 -0.757 -3.766 1 87.92 188 VAL B O 1
ATOM 3929 N N . HIS B 1 189 ? -1.188 -1.154 -2.756 1 88.41 189 HIS B N 1
ATOM 3930 C CA . HIS B 1 189 ? -0.896 -2.579 -2.642 1 88.41 189 HIS B CA 1
ATOM 3931 C C . HIS B 1 189 ? -0.708 -3.214 -4.015 1 88.41 189 HIS B C 1
ATOM 3933 O O . HIS B 1 189 ? 0.218 -4.003 -4.218 1 88.41 189 HIS B O 1
ATOM 3939 N N . ASN B 1 190 ? -1.567 -2.882 -4.94 1 91.74 190 ASN B N 1
ATOM 3940 C CA . ASN B 1 190 ? -1.496 -3.431 -6.29 1 91.74 190 ASN B CA 1
ATOM 3941 C C . ASN B 1 190 ? -0.24 -2.965 -7.02 1 91.74 190 ASN B C 1
ATOM 3943 O O . ASN B 1 190 ? 0.385 -3.74 -7.747 1 91.74 190 ASN B O 1
ATOM 3947 N N . ARG B 1 191 ? 0.11 -1.788 -6.766 1 91.4 191 ARG B N 1
ATOM 3948 C CA . ARG B 1 191 ? 1.298 -1.228 -7.403 1 91.4 191 ARG B CA 1
ATOM 3949 C C . ARG B 1 191 ? 2.561 -1.942 -6.93 1 91.4 191 ARG B C 1
ATOM 3951 O O . ARG B 1 191 ? 3.457 -2.222 -7.728 1 91.4 191 ARG B O 1
ATOM 3958 N N . LEU B 1 192 ? 2.609 -2.219 -5.741 1 90.52 192 LEU B N 1
ATOM 3959 C CA . LEU B 1 192 ? 3.742 -2.947 -5.181 1 90.52 192 LEU B CA 1
ATOM 3960 C C . LEU B 1 192 ? 3.858 -4.335 -5.802 1 90.52 192 LEU B C 1
ATOM 3962 O O . LEU B 1 192 ? 4.946 -4.748 -6.211 1 90.52 192 LEU B O 1
ATOM 3966 N N . TYR B 1 193 ? 2.767 -4.934 -5.967 1 89.62 193 TYR B N 1
ATOM 3967 C CA . TYR B 1 193 ? 2.762 -6.279 -6.531 1 89.62 193 TYR B CA 1
ATOM 3968 C C . TYR B 1 193 ? 3.101 -6.248 -8.016 1 89.62 193 TYR B C 1
ATOM 3970 O O . TYR B 1 193 ? 3.726 -7.175 -8.536 1 89.62 193 TYR B O 1
ATOM 3978 N N . MET B 1 194 ? 2.679 -5.206 -8.598 1 93.15 194 MET B N 1
ATOM 3979 C CA . MET B 1 194 ? 2.974 -5.07 -10.022 1 93.15 194 MET B CA 1
ATOM 3980 C C . MET B 1 194 ? 4.472 -4.9 -10.253 1 93.15 194 MET B C 1
ATOM 3982 O O . MET B 1 194 ? 5.035 -5.504 -11.169 1 93.15 194 MET B O 1
ATOM 3986 N N . LYS B 1 195 ? 5.117 -4.119 -9.487 1 94.58 195 LYS B N 1
ATOM 3987 C CA . LYS B 1 195 ? 6.56 -3.936 -9.616 1 94.58 195 LYS B CA 1
ATOM 3988 C C . LYS B 1 195 ? 7.303 -5.248 -9.384 1 94.58 195 LYS B C 1
ATOM 3990 O O . LYS B 1 195 ? 8.178 -5.619 -10.168 1 94.58 195 LYS B O 1
ATOM 3995 N N . GLN B 1 196 ? 6.853 -5.938 -8.379 1 92.53 196 GLN B N 1
ATOM 3996 C CA . GLN B 1 196 ? 7.454 -7.232 -8.076 1 92.53 196 GLN B CA 1
ATOM 3997 C C . GLN B 1 196 ? 7.156 -8.248 -9.176 1 92.53 196 GLN B C 1
ATOM 3999 O O . GLN B 1 196 ? 8.019 -9.05 -9.538 1 92.53 196 GLN B O 1
ATOM 4004 N N . GLY B 1 197 ? 5.946 -8.173 -9.591 1 93.91 197 GLY B N 1
ATOM 4005 C CA . GLY B 1 197 ? 5.566 -9.055 -10.682 1 93.91 197 GLY B CA 1
ATOM 4006 C C . GLY B 1 197 ? 6.394 -8.844 -11.936 1 93.91 197 GLY B C 1
ATOM 4007 O O . GLY B 1 197 ? 6.825 -9.809 -12.571 1 93.91 197 GLY B O 1
ATOM 4008 N N . LEU B 1 198 ? 6.617 -7.594 -12.272 1 96.42 198 LEU B N 1
ATOM 4009 C CA . LEU B 1 198 ? 7.404 -7.282 -13.461 1 96.42 198 LEU B CA 1
ATOM 4010 C C . LEU B 1 198 ? 8.844 -7.758 -13.301 1 96.42 198 LEU B C 1
ATOM 4012 O O . LEU B 1 198 ? 9.434 -8.291 -14.243 1 96.42 198 LEU B O 1
ATOM 4016 N N . LEU B 1 199 ? 9.378 -7.619 -12.143 1 96.69 199 LEU B N 1
ATOM 4017 C CA . LEU B 1 199 ? 10.719 -8.126 -11.873 1 96.69 199 LEU B CA 1
ATOM 4018 C C . LEU B 1 199 ? 10.763 -9.645 -12.003 1 96.69 199 LEU B C 1
ATOM 4020 O O . LEU B 1 199 ? 11.705 -10.196 -12.575 1 96.69 199 LEU B O 1
ATOM 4024 N N . ASN B 1 200 ? 9.769 -10.28 -11.534 1 94.78 200 ASN B N 1
ATOM 4025 C CA . ASN B 1 200 ? 9.685 -11.734 -11.619 1 94.78 200 ASN B CA 1
ATOM 4026 C C . ASN B 1 200 ? 9.542 -12.204 -13.064 1 94.78 200 ASN B C 1
ATOM 4028 O O . ASN B 1 200 ? 10.116 -13.224 -13.448 1 94.78 200 ASN B O 1
ATOM 4032 N N . ILE B 1 201 ? 8.717 -11.474 -13.775 1 96.97 201 ILE B N 1
ATOM 4033 C CA . ILE B 1 201 ? 8.542 -11.795 -15.188 1 96.97 201 ILE B CA 1
ATOM 4034 C C . ILE B 1 201 ? 9.888 -11.721 -15.905 1 96.97 201 ILE B C 1
ATOM 4036 O O . ILE B 1 201 ? 10.267 -12.649 -16.623 1 96.97 201 ILE B O 1
ATOM 4040 N N . LEU B 1 202 ? 10.606 -10.673 -15.709 1 97.5 202 LEU B N 1
ATOM 4041 C CA . LEU B 1 202 ? 11.905 -10.475 -16.341 1 97.5 202 LEU B CA 1
ATOM 4042 C C . LEU B 1 202 ? 12.874 -11.586 -15.95 1 97.5 202 LEU B C 1
ATOM 4044 O O . LEU B 1 202 ? 13.571 -12.136 -16.806 1 97.5 202 LEU B O 1
ATOM 4048 N N . SER B 1 203 ? 12.859 -11.915 -14.702 1 96.21 203 SER B N 1
ATOM 4049 C CA . SER B 1 203 ? 13.699 -13.007 -14.222 1 96.21 203 SER B CA 1
ATOM 4050 C C . SER B 1 203 ? 13.333 -14.324 -14.896 1 96.21 203 SER B C 1
ATOM 4052 O O . SER B 1 203 ? 14.211 -15.057 -15.358 1 96.21 203 SER B O 1
ATOM 4054 N N . GLU B 1 204 ? 12.067 -14.564 -14.963 1 95.36 204 GLU B N 1
ATOM 4055 C CA . GLU B 1 204 ? 11.582 -15.801 -15.567 1 95.36 204 GLU B CA 1
ATOM 4056 C C . GLU B 1 204 ? 11.938 -15.868 -17.049 1 95.36 204 GLU B C 1
ATOM 4058 O O . GLU B 1 204 ? 12.343 -16.92 -17.549 1 95.36 204 GLU B O 1
ATOM 4063 N N . LEU B 1 205 ? 11.749 -14.78 -17.699 1 96.49 205 LEU B N 1
ATOM 4064 C CA . LEU B 1 205 ? 12.071 -14.729 -19.121 1 96.49 205 LEU B CA 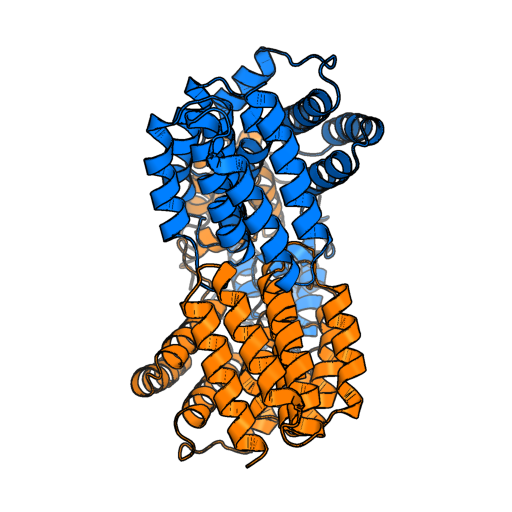1
ATOM 4065 C C . LEU B 1 205 ? 13.555 -14.991 -19.352 1 96.49 205 LEU B C 1
ATOM 4067 O O . LEU B 1 205 ? 13.925 -15.716 -20.278 1 96.49 205 LEU B O 1
ATOM 4071 N N . MET B 1 206 ? 14.395 -14.483 -18.537 1 95.88 206 MET B N 1
ATOM 4072 C CA . MET B 1 206 ? 15.837 -14.685 -18.647 1 95.88 206 MET B CA 1
ATOM 4073 C C . MET B 1 206 ? 16.204 -16.142 -18.385 1 95.88 206 MET B C 1
ATOM 4075 O O . MET B 1 206 ? 16.998 -16.729 -19.122 1 95.88 206 MET B O 1
ATOM 4079 N N . GLU B 1 207 ? 15.602 -16.678 -17.4 1 93.18 207 GLU B N 1
ATOM 4080 C CA . GLU B 1 207 ? 15.89 -18.06 -17.029 1 93.18 207 GLU B CA 1
ATOM 4081 C C . GLU B 1 207 ? 15.464 -19.028 -18.129 1 93.18 207 GLU B C 1
ATOM 4083 O O . GLU B 1 207 ? 16.092 -20.07 -18.325 1 93.18 207 GLU B O 1
ATOM 4088 N N . ARG B 1 208 ? 14.487 -18.656 -18.844 1 94.52 208 ARG B N 1
ATOM 4089 C CA . ARG B 1 208 ? 13.969 -19.494 -19.92 1 94.52 208 ARG B CA 1
ATOM 4090 C C . ARG B 1 208 ? 14.585 -19.108 -21.261 1 94.52 208 ARG B C 1
ATOM 4092 O O . ARG B 1 208 ? 14.184 -19.623 -22.306 1 94.52 208 ARG B O 1
ATOM 4099 N N . LYS B 1 209 ? 15.458 -18.1 -21.279 1 94.15 209 LYS B N 1
ATOM 4100 C CA . LYS B 1 209 ? 16.198 -17.639 -22.45 1 94.15 209 LYS B CA 1
ATOM 4101 C C . LYS B 1 209 ? 15.262 -17.024 -23.486 1 94.15 209 LYS B C 1
ATOM 4103 O O . LYS B 1 209 ? 15.452 -17.208 -24.69 1 94.15 209 LYS B O 1
ATOM 4108 N N . LEU B 1 210 ? 14.197 -16.402 -23.047 1 95.71 210 LEU B N 1
ATOM 4109 C CA . LEU B 1 210 ? 13.267 -15.665 -23.896 1 95.71 210 LEU B CA 1
ATOM 4110 C C . LEU B 1 210 ? 13.619 -14.181 -23.927 1 95.71 210 LEU B C 1
ATOM 4112 O O . LEU B 1 210 ? 12.762 -13.33 -23.678 1 95.71 210 LEU B O 1
ATOM 4116 N N . PHE B 1 211 ? 14.768 -13.858 -24.426 1 95.86 211 PHE B N 1
ATOM 4117 C CA . PHE B 1 211 ? 15.37 -12.536 -24.309 1 95.86 211 PHE B CA 1
ATOM 4118 C C . PHE B 1 211 ? 14.651 -11.532 -25.202 1 95.86 211 PHE B C 1
ATOM 4120 O O . PHE B 1 211 ? 14.612 -10.338 -24.897 1 95.86 211 PHE B O 1
ATOM 4127 N N . SER B 1 212 ? 14.005 -11.986 -26.251 1 95.53 212 SER B N 1
ATOM 4128 C CA . SER B 1 212 ? 13.368 -11.104 -27.223 1 95.53 212 SER B CA 1
ATOM 4129 C C . SER B 1 212 ? 12.18 -10.371 -26.609 1 95.53 212 SER B C 1
ATOM 4131 O O . SER B 1 212 ? 11.756 -9.331 -27.116 1 95.53 212 SER B O 1
ATOM 4133 N N . TYR B 1 213 ? 11.622 -10.825 -25.476 1 95.69 213 TYR B N 1
ATOM 4134 C CA . TYR B 1 213 ? 10.424 -10.245 -24.877 1 95.69 213 TYR B CA 1
ATOM 4135 C C . TYR B 1 213 ? 10.786 -9.31 -23.73 1 95.69 213 TYR B C 1
ATOM 4137 O O . TYR B 1 213 ? 9.926 -8.599 -23.205 1 95.69 213 TYR B O 1
ATOM 4145 N N . ILE B 1 214 ? 11.996 -9.264 -23.347 1 96.22 214 ILE B N 1
ATOM 4146 C CA . ILE B 1 214 ? 12.455 -8.538 -22.168 1 96.22 214 ILE B CA 1
ATOM 4147 C C . ILE B 1 214 ? 12.206 -7.043 -22.353 1 96.22 214 ILE B C 1
ATOM 4149 O O . ILE B 1 214 ? 11.722 -6.37 -21.439 1 96.22 214 ILE B O 1
ATOM 4153 N N . PRO B 1 215 ? 12.401 -6.499 -23.556 1 96.14 215 PRO B N 1
ATOM 4154 C CA . PRO B 1 215 ? 12.267 -5.051 -23.73 1 96.14 215 PRO B CA 1
ATOM 4155 C C . PRO B 1 215 ? 10.861 -4.546 -23.412 1 96.14 215 PRO B C 1
ATOM 4157 O O . PRO B 1 215 ? 10.701 -3.428 -22.915 1 96.14 215 PRO B O 1
ATOM 4160 N N . ILE B 1 216 ? 9.87 -5.335 -23.673 1 95.08 216 ILE B N 1
ATOM 4161 C CA . ILE B 1 216 ? 8.484 -4.948 -23.435 1 95.08 216 ILE B CA 1
ATOM 4162 C C . ILE B 1 216 ? 8.273 -4.675 -21.947 1 95.08 216 ILE B C 1
ATOM 4164 O O . ILE B 1 216 ? 7.76 -3.619 -21.57 1 95.08 216 ILE B O 1
ATOM 4168 N N . PHE B 1 217 ? 8.705 -5.5 -21.152 1 96.38 217 PHE B N 1
ATOM 4169 C CA . PHE B 1 217 ? 8.445 -5.429 -19.719 1 96.38 217 PHE B CA 1
ATOM 4170 C C . PHE B 1 217 ? 9.456 -4.521 -19.029 1 96.38 217 PHE B C 1
ATOM 4172 O O . PHE B 1 217 ? 9.154 -3.917 -17.997 1 96.38 217 PHE B O 1
ATOM 4179 N N . GLU B 1 218 ? 10.643 -4.463 -19.622 1 96.68 218 GLU B N 1
ATOM 4180 C CA . GLU B 1 218 ? 11.632 -3.499 -19.149 1 96.68 218 GLU B CA 1
ATOM 4181 C C . GLU B 1 218 ? 11.089 -2.074 -19.213 1 96.68 218 GLU B C 1
ATOM 4183 O O . GLU B 1 218 ? 11.196 -1.319 -18.245 1 96.68 218 GLU B O 1
ATOM 4188 N N . ALA B 1 219 ? 10.528 -1.755 -20.292 1 96.08 219 ALA B N 1
ATOM 4189 C CA . ALA B 1 219 ? 9.98 -0.415 -20.486 1 96.08 219 ALA B CA 1
ATOM 4190 C C . ALA B 1 219 ? 8.878 -0.121 -19.473 1 96.08 219 ALA B C 1
ATOM 4192 O O . ALA B 1 219 ? 8.806 0.983 -18.928 1 96.08 219 ALA B O 1
ATOM 4193 N N . GLU B 1 220 ? 8.078 -1.103 -19.219 1 95.11 220 GLU B N 1
ATOM 4194 C CA . GLU B 1 220 ? 6.978 -0.925 -18.276 1 95.11 220 GLU B CA 1
ATOM 4195 C C . GLU B 1 220 ? 7.494 -0.757 -16.85 1 95.11 220 GLU B C 1
ATOM 4197 O O . GLU B 1 220 ? 7.006 0.095 -16.104 1 95.11 220 GLU B O 1
ATOM 4202 N N . LEU B 1 221 ? 8.393 -1.555 -16.469 1 96.65 221 LEU B N 1
ATOM 4203 C CA . LEU B 1 221 ? 8.987 -1.466 -15.139 1 96.65 221 LEU B CA 1
ATOM 4204 C C . LEU B 1 221 ? 9.622 -0.097 -14.918 1 96.65 221 LEU B C 1
ATOM 4206 O O . LEU B 1 221 ? 9.384 0.544 -13.893 1 96.65 221 LEU B O 1
ATOM 4210 N N . GLU B 1 222 ? 10.383 0.355 -15.88 1 95.23 222 GLU B N 1
ATOM 4211 C CA . GLU B 1 222 ? 11.093 1.624 -15.756 1 95.23 222 GLU B CA 1
ATOM 4212 C C . GLU B 1 222 ? 10.118 2.795 -15.665 1 95.23 222 GLU B C 1
ATOM 4214 O O . GLU B 1 222 ? 10.373 3.768 -14.951 1 95.23 222 GLU B O 1
ATOM 4219 N N . ARG B 1 223 ? 9.032 2.645 -16.323 1 93.39 223 ARG B N 1
ATOM 4220 C CA . ARG B 1 223 ? 8.004 3.679 -16.273 1 93.39 223 ARG B CA 1
ATOM 4221 C C . ARG B 1 223 ? 7.343 3.729 -14.899 1 93.39 223 ARG B C 1
ATOM 4223 O O . ARG B 1 223 ? 6.963 4.801 -14.426 1 93.39 223 ARG B O 1
ATOM 4230 N N . MET B 1 224 ? 7.284 2.64 -14.26 1 93.27 224 MET B N 1
ATOM 4231 C CA . MET B 1 224 ? 6.57 2.544 -12.991 1 93.27 224 MET B CA 1
ATOM 4232 C C . MET B 1 224 ? 7.47 2.948 -11.827 1 93.27 224 MET B C 1
ATOM 4234 O O . MET B 1 224 ? 6.981 3.348 -10.769 1 93.27 224 MET B O 1
ATOM 4238 N N . LEU B 1 225 ? 8.713 2.853 -11.952 1 94.37 225 LEU B N 1
ATOM 4239 C CA . LEU B 1 225 ? 9.65 3.042 -10.85 1 94.37 225 LEU B CA 1
ATOM 4240 C C . LEU B 1 225 ? 9.83 4.524 -10.537 1 94.37 225 LEU B C 1
ATOM 4242 O O . LEU B 1 225 ? 9.924 5.348 -11.45 1 94.37 225 LEU B O 1
ATOM 4246 N N . ARG B 1 226 ? 9.803 4.817 -9.232 1 90.75 226 ARG B N 1
ATOM 4247 C CA . ARG B 1 226 ? 10.05 6.143 -8.674 1 90.75 226 ARG B CA 1
ATOM 4248 C C . ARG B 1 226 ? 11.403 6.199 -7.973 1 90.75 226 ARG B C 1
ATOM 4250 O O . ARG B 1 226 ? 12.021 5.162 -7.721 1 90.75 226 ARG B O 1
ATOM 4257 N N . PRO B 1 227 ? 11.846 7.349 -7.658 1 89.68 227 PRO B N 1
ATOM 4258 C CA . PRO B 1 227 ? 13.166 7.483 -7.039 1 89.68 227 PRO B CA 1
ATOM 4259 C C . PRO B 1 227 ? 13.266 6.76 -5.698 1 89.68 227 PRO B C 1
ATOM 4261 O O . PRO B 1 227 ? 14.335 6.26 -5.339 1 89.68 227 PRO B O 1
ATOM 4264 N N . TYR B 1 228 ? 12.17 6.581 -5.14 1 91.16 228 TYR B N 1
ATOM 4265 C CA . TYR B 1 228 ? 12.193 6.008 -3.799 1 91.16 228 TYR B CA 1
ATOM 4266 C C . TYR B 1 228 ? 12.03 4.494 -3.85 1 91.16 228 TYR B C 1
ATOM 4268 O O . TYR B 1 228 ? 12.092 3.822 -2.818 1 91.16 228 TYR B O 1
ATOM 4276 N N . ASP B 1 229 ? 11.893 3.977 -5.06 1 94.69 229 ASP B N 1
ATOM 4277 C CA . ASP B 1 229 ? 11.834 2.53 -5.24 1 94.69 229 ASP B CA 1
ATOM 4278 C C . ASP B 1 229 ? 13.234 1.932 -5.351 1 94.69 229 ASP B C 1
ATOM 4280 O O . ASP B 1 229 ? 13.562 1.286 -6.348 1 94.69 229 ASP B O 1
ATOM 4284 N N . VAL B 1 230 ? 13.984 2.037 -4.319 1 95.95 230 VAL B N 1
ATOM 4285 C CA . VAL B 1 230 ? 15.409 1.728 -4.37 1 95.95 230 VAL B CA 1
ATOM 4286 C C . VAL B 1 230 ? 15.606 0.219 -4.493 1 95.95 230 VAL B C 1
ATOM 4288 O O . VAL B 1 230 ? 16.451 -0.242 -5.264 1 95.95 230 VAL B O 1
ATOM 4291 N N . PHE B 1 231 ? 14.858 -0.53 -3.83 1 95.89 231 PHE B N 1
ATOM 4292 C CA . PHE B 1 231 ? 14.984 -1.979 -3.926 1 95.89 231 PHE B CA 1
ATOM 4293 C C . PHE B 1 231 ? 14.712 -2.453 -5.349 1 95.89 231 PHE B C 1
ATOM 4295 O O . PHE B 1 231 ? 15.462 -3.268 -5.891 1 95.89 231 PHE B O 1
ATOM 4302 N N . GLU B 1 232 ? 13.658 -2.004 -5.867 1 96.31 232 GLU B N 1
ATOM 4303 C CA . GLU B 1 232 ? 13.271 -2.412 -7.215 1 96.31 232 GLU B CA 1
ATOM 4304 C C . GLU B 1 232 ? 14.326 -2.004 -8.239 1 96.31 232 GLU B C 1
ATOM 4306 O O . GLU B 1 232 ? 14.631 -2.763 -9.161 1 96.31 232 GLU B O 1
ATOM 4311 N N . LYS B 1 233 ? 14.848 -0.81 -8.025 1 95.82 233 LYS B N 1
ATOM 4312 C CA . LYS B 1 233 ? 15.86 -0.321 -8.956 1 95.82 233 LYS B CA 1
ATOM 4313 C C . LYS B 1 233 ? 17.143 -1.142 -8.855 1 95.82 233 LYS B C 1
ATOM 4315 O O . LYS B 1 233 ? 17.745 -1.491 -9.872 1 95.82 233 LYS B O 1
ATOM 4320 N N . VAL B 1 234 ? 17.53 -1.478 -7.69 1 95.97 234 VAL B N 1
ATOM 4321 C CA . VAL B 1 234 ? 18.717 -2.298 -7.477 1 95.97 234 VAL B CA 1
ATOM 4322 C C . VAL B 1 234 ? 18.484 -3.7 -8.035 1 95.97 234 VAL B C 1
ATOM 4324 O O . VAL B 1 234 ? 19.365 -4.272 -8.681 1 95.97 234 VAL B O 1
ATOM 4327 N N . SER B 1 235 ? 17.332 -4.23 -7.802 1 96.8 235 SER B N 1
ATOM 4328 C CA . SER B 1 235 ? 16.971 -5.541 -8.332 1 96.8 235 SER B CA 1
ATOM 4329 C C . SER B 1 235 ? 17.006 -5.55 -9.857 1 96.8 235 SER B C 1
ATOM 4331 O O . SER B 1 235 ? 17.476 -6.513 -10.466 1 96.8 235 SER B O 1
ATOM 4333 N N . TRP B 1 236 ? 16.5 -4.484 -10.374 1 96.88 236 TRP B N 1
ATOM 4334 C CA . TRP B 1 236 ? 16.479 -4.392 -11.83 1 96.88 236 TRP B CA 1
ATOM 4335 C C . TRP B 1 236 ? 17.894 -4.289 -12.39 1 96.88 236 TRP B C 1
ATOM 4337 O O . TRP B 1 236 ? 18.213 -4.913 -13.405 1 96.88 236 TRP B O 1
ATOM 4347 N N . GLN B 1 237 ? 18.8 -3.548 -11.748 1 96.2 237 GLN B N 1
ATOM 4348 C CA . GLN B 1 237 ? 20.201 -3.471 -12.151 1 96.2 237 GLN B CA 1
ATOM 4349 C C . GLN B 1 237 ? 20.864 -4.844 -12.099 1 96.2 237 GLN B C 1
ATOM 4351 O O . GLN B 1 237 ? 21.615 -5.211 -13.005 1 96.2 237 GLN B O 1
ATOM 4356 N N . PHE B 1 238 ? 20.577 -5.503 -11.125 1 96.9 238 PHE B N 1
ATOM 4357 C CA . PHE B 1 238 ? 21.092 -6.858 -10.967 1 96.9 238 PHE B CA 1
ATOM 4358 C C . PHE B 1 238 ? 20.631 -7.749 -12.114 1 96.9 238 PHE B C 1
ATOM 4360 O O . PHE B 1 238 ? 21.439 -8.455 -12.722 1 96.9 238 PHE B O 1
ATOM 4367 N N . LEU B 1 239 ? 19.371 -7.655 -12.397 1 97.15 239 LEU B N 1
ATOM 4368 C CA . LEU B 1 239 ? 18.817 -8.495 -13.453 1 97.15 239 LEU B CA 1
ATOM 4369 C C . LEU B 1 239 ? 19.425 -8.139 -14.806 1 97.15 239 LEU B C 1
ATOM 4371 O O . LEU B 1 239 ? 19.649 -9.018 -15.642 1 97.15 239 LEU B O 1
ATOM 4375 N N . LYS B 1 240 ? 19.683 -6.863 -15.027 1 96.29 240 LYS B N 1
ATOM 4376 C CA . LYS B 1 240 ? 20.334 -6.456 -16.268 1 96.29 240 LYS B CA 1
ATOM 4377 C C . LYS B 1 240 ? 21.711 -7.1 -16.404 1 96.29 240 LYS B C 1
ATOM 4379 O O . LYS B 1 240 ? 22.077 -7.576 -17.481 1 96.29 240 LYS B O 1
ATOM 4384 N N . LYS B 1 241 ? 22.427 -7.096 -15.36 1 96.55 241 LYS B N 1
ATOM 4385 C CA . LYS B 1 241 ? 23.746 -7.722 -15.359 1 96.55 241 LYS B CA 1
ATOM 4386 C C . LYS B 1 241 ? 23.637 -9.233 -15.539 1 96.55 241 LYS B C 1
ATOM 4388 O O . LYS B 1 241 ? 24.475 -9.847 -16.203 1 96.55 241 LYS B O 1
ATOM 4393 N N . MET B 1 242 ? 22.618 -9.811 -15.002 1 96.31 242 MET B N 1
ATOM 4394 C CA . MET B 1 242 ? 22.394 -11.246 -15.148 1 96.31 242 MET B CA 1
ATOM 4395 C C . MET B 1 242 ? 22.027 -11.595 -16.587 1 96.31 242 MET B C 1
ATOM 4397 O O . MET B 1 242 ? 22.388 -12.664 -17.082 1 96.31 242 MET B O 1
ATOM 4401 N N . SER B 1 243 ? 21.24 -10.701 -17.164 1 96.04 243 SER B N 1
ATOM 4402 C CA . SER B 1 243 ? 20.908 -10.914 -18.569 1 96.04 243 SER B CA 1
ATOM 4403 C C . SER B 1 243 ? 22.166 -11.057 -19.42 1 96.04 243 SER B C 1
ATOM 4405 O O . SER B 1 243 ? 22.268 -11.975 -20.236 1 96.04 243 SER B O 1
ATOM 4407 N N . VAL B 1 244 ? 23.146 -10.198 -19.274 1 95.6 244 VAL B N 1
ATOM 4408 C CA . VAL B 1 244 ? 24.421 -10.26 -19.98 1 95.6 244 VAL B CA 1
ATOM 4409 C C . VAL B 1 244 ? 25.157 -11.545 -19.606 1 95.6 244 VAL B C 1
ATOM 4411 O O . VAL B 1 244 ? 25.716 -12.222 -20.472 1 95.6 244 VAL B O 1
ATOM 4414 N N . PHE B 1 245 ? 25.084 -11.84 -18.376 1 96.58 245 PHE B N 1
ATOM 4415 C CA . PHE B 1 245 ? 25.74 -13.031 -17.849 1 96.58 245 PHE B CA 1
ATOM 4416 C C . PHE B 1 245 ? 25.24 -14.284 -18.558 1 96.58 245 PHE B C 1
ATOM 4418 O O . PHE B 1 245 ? 26.037 -15.118 -18.992 1 96.58 245 PHE B O 1
ATOM 4425 N N . LEU B 1 246 ? 23.978 -14.39 -18.714 1 95.99 246 LEU B N 1
ATOM 4426 C CA . LEU B 1 246 ? 23.371 -15.568 -19.324 1 95.99 246 LEU B CA 1
ATOM 4427 C C . LEU B 1 246 ? 23.637 -15.602 -20.825 1 95.99 246 LEU B C 1
ATOM 4429 O O . LEU B 1 246 ? 23.904 -16.666 -21.389 1 95.99 246 LEU B O 1
ATOM 4433 N N . GLN B 1 247 ? 23.586 -14.484 -21.419 1 94.81 247 GLN B N 1
ATOM 4434 C CA . GLN B 1 247 ? 23.741 -14.411 -22.868 1 94.81 247 GLN B CA 1
ATOM 4435 C C . GLN B 1 247 ? 25.197 -14.611 -23.276 1 94.81 247 GLN B C 1
ATOM 4437 O O . GLN B 1 247 ? 25.48 -15.027 -24.402 1 94.81 247 GLN B O 1
ATOM 4442 N N . THR B 1 248 ? 26.22 -14.328 -22.393 1 94.88 248 THR B N 1
ATOM 4443 C CA . THR B 1 248 ? 27.638 -14.419 -22.723 1 94.88 248 THR B CA 1
ATOM 4444 C C . THR B 1 248 ? 28.292 -15.583 -21.983 1 94.88 248 THR B C 1
ATOM 4446 O O . THR B 1 248 ? 29.518 -15.713 -21.979 1 94.88 248 THR B O 1
ATOM 4449 N N . LYS B 1 249 ? 27.536 -16.388 -21.363 1 93.35 249 LYS B N 1
ATOM 4450 C CA . LYS B 1 249 ? 27.992 -17.564 -20.628 1 93.35 249 LYS B CA 1
ATOM 4451 C C . LYS B 1 249 ? 29.012 -17.183 -19.559 1 93.35 249 LYS B C 1
ATOM 4453 O O . LYS B 1 249 ? 30.087 -17.781 -19.478 1 93.35 249 LYS B O 1
ATOM 4458 N N . GLY B 1 250 ? 28.761 -16.021 -18.874 1 93.29 250 GLY B N 1
ATOM 4459 C CA . GLY B 1 250 ? 29.494 -15.684 -17.664 1 93.29 250 GLY B CA 1
ATOM 4460 C C . GLY B 1 250 ? 30.628 -14.706 -17.906 1 93.29 250 GLY B C 1
ATOM 4461 O O . GLY B 1 250 ? 31.514 -14.554 -17.062 1 93.29 250 GLY B O 1
ATOM 4462 N N . SER B 1 251 ? 30.678 -13.984 -18.972 1 94.44 251 SER B N 1
ATOM 4463 C CA . SER B 1 251 ? 31.779 -13.092 -19.324 1 94.44 251 SER B CA 1
ATOM 4464 C C . SER B 1 251 ? 31.875 -11.922 -18.35 1 94.44 251 SER B C 1
ATOM 4466 O O . SER B 1 251 ? 32.953 -11.358 -18.154 1 94.44 251 SER B O 1
ATOM 4468 N N . ASN B 1 252 ? 30.742 -11.572 -17.778 1 95.76 252 ASN B N 1
ATOM 4469 C CA . ASN B 1 252 ? 30.737 -10.411 -16.894 1 95.76 252 ASN B CA 1
ATOM 4470 C C . ASN B 1 252 ? 30.629 -10.823 -15.428 1 95.76 252 ASN B C 1
ATOM 4472 O O . ASN B 1 252 ? 30.095 -10.075 -14.607 1 95.76 252 ASN B O 1
ATOM 4476 N N . GLN B 1 253 ? 31.051 -11.976 -15.08 1 96.59 253 GLN B N 1
ATOM 4477 C CA . GLN B 1 253 ? 30.946 -12.5 -13.722 1 96.59 253 GLN B CA 1
ATOM 4478 C C . GLN B 1 253 ? 31.59 -11.551 -12.715 1 96.59 253 GLN B C 1
ATOM 4480 O O . GLN B 1 253 ? 31.013 -11.27 -11.663 1 96.59 253 GLN B O 1
ATOM 4485 N N . LYS B 1 254 ? 32.766 -11.019 -12.981 1 97.03 254 LYS B N 1
ATOM 4486 C CA . LYS B 1 254 ? 33.486 -10.123 -12.081 1 97.03 254 LYS B CA 1
ATOM 4487 C C . LYS B 1 254 ? 32.703 -8.834 -11.846 1 97.03 254 LYS B C 1
ATOM 4489 O O . LYS B 1 254 ? 32.733 -8.275 -10.747 1 97.03 254 LYS B O 1
ATOM 4494 N N . GLU B 1 255 ? 32.097 -8.417 -12.902 1 96.29 255 GLU B N 1
ATOM 4495 C CA . GLU B 1 255 ? 31.282 -7.211 -12.791 1 96.29 255 GLU B CA 1
ATOM 4496 C C . GLU B 1 255 ? 30.127 -7.415 -11.815 1 96.29 255 GLU B C 1
ATOM 4498 O O . GLU B 1 255 ? 29.8 -6.517 -11.036 1 96.29 255 GLU B O 1
ATOM 4503 N N . ILE B 1 256 ? 29.524 -8.565 -11.843 1 96.92 256 ILE B N 1
ATOM 4504 C CA . ILE B 1 256 ? 28.404 -8.888 -10.967 1 96.92 256 ILE B CA 1
ATOM 4505 C C . ILE B 1 256 ? 28.886 -8.971 -9.521 1 96.92 256 ILE B C 1
ATOM 4507 O O . ILE B 1 256 ? 28.25 -8.426 -8.615 1 96.92 256 ILE B O 1
ATOM 4511 N N . GLU B 1 257 ? 29.989 -9.601 -9.361 1 97 257 GLU B N 1
ATOM 4512 C CA . GLU B 1 257 ? 30.56 -9.729 -8.023 1 97 257 GLU B CA 1
ATOM 4513 C C . GLU B 1 257 ? 30.904 -8.363 -7.436 1 97 257 GLU B C 1
ATOM 4515 O O . GLU B 1 257 ? 30.626 -8.097 -6.265 1 97 257 GLU B O 1
ATOM 4520 N N . ARG B 1 258 ? 31.446 -7.508 -8.24 1 95.77 258 ARG B N 1
ATOM 4521 C CA . ARG B 1 258 ? 31.763 -6.151 -7.807 1 95.77 258 ARG B CA 1
ATOM 4522 C C . ARG B 1 258 ? 30.496 -5.381 -7.449 1 95.77 258 ARG B C 1
ATOM 4524 O O . ARG B 1 258 ? 30.483 -4.611 -6.486 1 95.77 258 ARG B O 1
ATOM 4531 N N . PHE B 1 259 ? 29.525 -5.61 -8.225 1 96.04 259 PHE B N 1
ATOM 4532 C CA . PHE B 1 259 ? 28.251 -4.947 -7.973 1 96.04 259 PHE B CA 1
ATOM 4533 C C . PHE B 1 259 ? 27.684 -5.362 -6.62 1 96.04 259 PHE B C 1
ATOM 4535 O O . PHE B 1 259 ? 27.312 -4.511 -5.809 1 96.04 259 PHE B O 1
ATOM 4542 N N . ILE B 1 260 ? 27.642 -6.645 -6.395 1 96.67 260 ILE B N 1
ATOM 4543 C CA . ILE B 1 260 ? 27.099 -7.168 -5.146 1 96.67 260 ILE B CA 1
ATOM 4544 C C . ILE B 1 260 ? 27.922 -6.651 -3.969 1 96.67 260 ILE B C 1
ATOM 4546 O O . ILE B 1 260 ? 27.366 -6.233 -2.95 1 96.67 260 ILE B O 1
ATOM 4550 N N . GLN B 1 261 ? 29.202 -6.598 -4.159 1 95.19 261 GLN B N 1
ATOM 4551 C CA . GLN B 1 261 ? 30.09 -6.092 -3.118 1 95.19 261 GLN B CA 1
ATOM 4552 C C . GLN B 1 261 ? 29.832 -4.613 -2.845 1 95.19 261 GLN B C 1
ATOM 4554 O O . GLN B 1 261 ? 29.895 -4.169 -1.697 1 95.19 261 GLN B O 1
ATOM 4559 N N . SER B 1 262 ? 29.564 -3.927 -3.89 1 94.8 262 SER B N 1
ATOM 4560 C CA . SER B 1 262 ? 29.34 -2.492 -3.754 1 94.8 262 SER B CA 1
ATOM 4561 C C . SER B 1 262 ? 28.076 -2.203 -2.952 1 94.8 262 SER B C 1
ATOM 4563 O O . SER B 1 262 ? 27.927 -1.117 -2.388 1 94.8 262 SER B O 1
ATOM 4565 N N . LEU B 1 263 ? 27.157 -3.143 -2.875 1 94.31 263 LEU B N 1
ATOM 4566 C CA . LEU B 1 263 ? 25.902 -2.959 -2.155 1 94.31 263 LEU B CA 1
ATOM 4567 C C . LEU B 1 263 ? 26.132 -2.984 -0.648 1 94.31 263 LEU B C 1
ATOM 4569 O O . LEU B 1 263 ? 25.235 -2.643 0.127 1 94.31 263 LEU B O 1
ATOM 4573 N N . GLN B 1 264 ? 27.306 -3.295 -0.268 1 92.45 264 GLN B N 1
ATOM 4574 C CA . GLN B 1 264 ? 27.644 -3.311 1.151 1 92.45 264 GLN B CA 1
ATOM 4575 C C . GLN B 1 264 ? 27.495 -1.923 1.768 1 92.45 264 GLN B C 1
ATOM 4577 O O . GLN B 1 264 ? 27.298 -1.794 2.978 1 92.45 264 GLN B O 1
ATOM 4582 N N . VAL B 1 265 ? 27.567 -0.964 0.904 1 89.96 265 VAL B N 1
ATOM 4583 C CA . VAL B 1 265 ? 27.429 0.415 1.36 1 89.96 265 VAL B CA 1
ATOM 4584 C C . VAL B 1 265 ? 26.054 0.616 1.993 1 89.96 265 VAL B C 1
ATOM 4586 O O . VAL B 1 265 ? 25.876 1.491 2.843 1 89.96 265 VAL B O 1
ATOM 4589 N N . LEU B 1 266 ? 25.097 -0.205 1.701 1 90.64 266 LEU B N 1
ATOM 4590 C CA . LEU B 1 266 ? 23.727 -0.088 2.19 1 90.64 266 LEU B CA 1
ATOM 4591 C C . LEU B 1 266 ? 23.602 -0.658 3.599 1 90.64 266 LEU B C 1
ATOM 4593 O O . LEU B 1 266 ? 22.566 -0.5 4.247 1 90.64 266 LEU B O 1
ATOM 4597 N N . GLU B 1 267 ? 24.625 -1.297 4.022 1 90.63 267 GLU B N 1
ATOM 4598 C CA . GLU B 1 267 ? 24.637 -1.896 5.353 1 90.63 267 GLU B CA 1
ATOM 4599 C C . GLU B 1 267 ? 23.406 -2.77 5.577 1 90.63 267 GLU B C 1
ATOM 4601 O O . GLU B 1 267 ? 22.711 -2.626 6.584 1 90.63 267 GLU B O 1
ATOM 4606 N N . ASN B 1 268 ? 23.072 -3.505 4.614 1 92.94 268 ASN B N 1
ATOM 4607 C CA . ASN B 1 268 ? 21.966 -4.457 4.589 1 92.94 268 ASN B CA 1
ATOM 4608 C C . ASN B 1 268 ? 22.44 -5.857 4.207 1 92.94 268 ASN B C 1
ATOM 4610 O O . ASN B 1 268 ? 22.279 -6.279 3.06 1 92.94 268 ASN B O 1
ATOM 4614 N N . PRO B 1 269 ? 22.943 -6.569 5.144 1 92.58 269 PRO B N 1
ATOM 4615 C CA . PRO B 1 269 ? 23.53 -7.88 4.855 1 92.58 269 PRO B CA 1
ATOM 4616 C C . PRO B 1 269 ? 22.515 -8.869 4.287 1 92.58 269 PRO B C 1
ATOM 4618 O O . PRO B 1 269 ? 22.87 -9.723 3.47 1 92.58 269 PRO B O 1
ATOM 4621 N N . GLN B 1 270 ? 21.306 -8.742 4.686 1 91.17 270 GLN B N 1
ATOM 4622 C CA . GLN B 1 270 ? 20.276 -9.638 4.172 1 91.17 270 GLN B CA 1
ATOM 4623 C C . GLN B 1 270 ? 20.057 -9.425 2.677 1 91.17 270 GLN B C 1
ATOM 4625 O O . GLN B 1 270 ? 19.887 -10.388 1.926 1 91.17 270 GLN B O 1
ATOM 4630 N N . LEU B 1 271 ? 20.058 -8.219 2.335 1 92.09 271 LEU B N 1
ATOM 4631 C CA . LEU B 1 271 ? 19.893 -7.882 0.925 1 92.09 271 LEU B CA 1
ATOM 4632 C C . LEU B 1 271 ? 21.058 -8.415 0.099 1 92.09 271 LEU B C 1
ATOM 4634 O O . LEU B 1 271 ? 20.852 -9.009 -0.962 1 92.09 271 LEU B O 1
ATOM 4638 N N . THR B 1 272 ? 22.284 -8.209 0.557 1 94.2 272 THR B N 1
ATOM 4639 C CA . THR B 1 272 ? 23.473 -8.682 -0.143 1 94.2 272 THR B CA 1
ATOM 4640 C C . THR B 1 272 ? 23.454 -10.203 -0.275 1 94.2 272 THR B C 1
ATOM 4642 O O . THR B 1 272 ? 23.772 -10.743 -1.337 1 94.2 272 THR B O 1
ATOM 4645 N N . SER B 1 273 ? 23.037 -10.839 0.757 1 93.86 273 SER B N 1
ATOM 4646 C CA . SER B 1 273 ? 22.948 -12.296 0.744 1 93.86 273 SER B CA 1
ATOM 4647 C C . SER B 1 273 ? 21.92 -12.778 -0.274 1 93.86 273 SER B C 1
ATOM 4649 O O . SER B 1 273 ? 22.116 -13.807 -0.923 1 93.86 273 SER B O 1
ATOM 4651 N N . LEU B 1 274 ? 20.916 -12.073 -0.33 1 91.83 274 LEU B N 1
ATOM 4652 C CA . LEU B 1 274 ? 19.871 -12.409 -1.291 1 91.83 274 LEU B CA 1
ATOM 4653 C C . LEU B 1 274 ? 20.414 -12.381 -2.716 1 91.83 274 LEU B C 1
ATOM 4655 O O . LEU B 1 274 ? 20.177 -13.308 -3.493 1 91.83 274 LEU B O 1
ATOM 4659 N N . PHE B 1 275 ? 21.166 -11.364 -3.052 1 95.04 275 PHE B N 1
ATOM 4660 C CA . PHE B 1 275 ? 21.687 -11.229 -4.408 1 95.04 275 PHE B CA 1
ATOM 4661 C C . PHE B 1 275 ? 22.781 -12.257 -4.673 1 95.04 275 PHE B C 1
ATOM 4663 O O . PHE B 1 275 ? 22.923 -12.745 -5.796 1 95.04 275 PHE B O 1
ATOM 4670 N N . GLU B 1 276 ? 23.54 -12.59 -3.634 1 95.62 276 GLU B N 1
ATOM 4671 C CA . GLU B 1 276 ? 24.538 -13.647 -3.765 1 95.62 276 GLU B CA 1
ATOM 4672 C C . GLU B 1 276 ? 23.881 -14.993 -4.06 1 95.62 276 GLU B C 1
ATOM 4674 O O . GLU B 1 276 ? 24.344 -15.74 -4.924 1 95.62 276 GLU B O 1
ATOM 4679 N N . LEU B 1 277 ? 22.874 -15.208 -3.362 1 93.1 277 LEU B N 1
ATOM 4680 C CA . LEU B 1 277 ? 22.137 -16.451 -3.563 1 93.1 277 LEU B CA 1
ATOM 4681 C C . LEU B 1 277 ? 21.547 -16.513 -4.968 1 93.1 277 LEU B C 1
ATOM 4683 O O . LEU B 1 277 ? 21.632 -17.545 -5.637 1 93.1 277 LEU B O 1
ATOM 4687 N N . ARG B 1 278 ? 20.967 -15.488 -5.368 1 93.61 278 ARG B N 1
ATOM 4688 C CA . ARG B 1 278 ? 20.39 -15.434 -6.707 1 93.61 278 ARG B CA 1
ATOM 4689 C C . ARG B 1 278 ? 21.464 -15.615 -7.774 1 93.61 278 ARG B C 1
ATOM 4691 O O . ARG B 1 278 ? 21.243 -16.298 -8.776 1 93.61 278 ARG B O 1
ATOM 4698 N N . PHE B 1 279 ? 22.576 -14.966 -7.542 1 96.2 279 PHE B N 1
ATOM 4699 C CA . PHE B 1 279 ? 23.688 -15.091 -8.476 1 96.2 279 PHE B CA 1
ATOM 4700 C C . PHE B 1 279 ? 24.123 -16.545 -8.611 1 96.2 279 PHE B C 1
ATOM 4702 O O . PHE B 1 279 ? 24.363 -17.027 -9.72 1 96.2 279 PHE B O 1
ATOM 4709 N N . GLN B 1 280 ? 24.141 -17.219 -7.516 1 94.64 280 GLN B N 1
ATOM 4710 C CA . GLN B 1 280 ? 24.514 -18.63 -7.531 1 94.64 280 GLN B CA 1
ATOM 4711 C C . GLN B 1 280 ? 23.506 -19.458 -8.323 1 94.64 280 GLN B C 1
ATOM 4713 O O . GLN B 1 280 ? 23.886 -20.374 -9.055 1 94.64 280 GLN B O 1
ATOM 4718 N N . GLN B 1 281 ? 22.32 -19.139 -8.203 1 91.28 281 GLN B N 1
ATOM 4719 C CA . GLN B 1 281 ? 21.269 -19.839 -8.934 1 91.28 281 GLN B CA 1
ATOM 4720 C C . GLN B 1 281 ? 21.426 -19.65 -10.44 1 91.28 281 GLN B C 1
ATOM 4722 O O . GLN B 1 281 ? 21.23 -20.59 -11.213 1 91.28 281 GLN B O 1
ATOM 4727 N N . TYR B 1 282 ? 21.771 -18.456 -10.787 1 93.98 282 TYR B N 1
ATOM 4728 C CA . TYR B 1 282 ? 21.945 -18.174 -12.208 1 93.98 282 TYR B CA 1
ATOM 4729 C C . TYR B 1 282 ? 23.194 -18.858 -12.75 1 93.98 282 TYR B C 1
ATOM 4731 O O . TYR B 1 282 ? 23.243 -19.236 -13.923 1 93.98 282 TYR B O 1
ATOM 4739 N N . LYS B 1 283 ? 24.209 -18.978 -11.944 1 94.48 283 LYS B N 1
ATOM 4740 C CA . LYS B 1 283 ? 25.423 -19.683 -12.345 1 94.48 283 LYS B CA 1
ATOM 4741 C C . LYS B 1 283 ? 25.118 -21.129 -12.726 1 94.48 283 LYS B C 1
ATOM 4743 O O . LYS B 1 283 ? 25.735 -21.678 -13.642 1 94.48 283 LYS B O 1
ATOM 4748 N N . GLU B 1 284 ? 24.135 -21.657 -12.11 1 91.38 284 GLU B N 1
ATOM 4749 C CA . GLU B 1 284 ? 23.751 -23.04 -12.376 1 91.38 284 GLU B CA 1
ATOM 4750 C C . GLU B 1 284 ? 23.084 -23.175 -13.742 1 91.38 284 GLU B C 1
ATOM 4752 O O . GLU B 1 284 ? 23.014 -24.273 -14.298 1 91.38 284 GLU B O 1
ATOM 4757 N N . LEU B 1 285 ? 22.634 -22.117 -14.207 1 90.23 285 LEU B N 1
ATOM 4758 C CA . LEU B 1 285 ? 21.925 -22.151 -15.482 1 90.23 285 LEU B CA 1
ATOM 4759 C C . LEU B 1 285 ? 22.905 -22.129 -16.65 1 90.23 285 LEU B C 1
ATOM 4761 O O . LEU B 1 285 ? 22.527 -22.412 -17.789 1 90.23 285 LEU B O 1
ATOM 4765 N N . ILE B 1 286 ? 24.057 -21.606 -16.516 1 88.25 286 ILE B N 1
ATOM 4766 C CA . ILE B 1 286 ? 25.034 -21.583 -17.599 1 88.25 286 ILE B CA 1
ATOM 4767 C C . ILE B 1 286 ? 25.917 -22.826 -17.524 1 88.25 286 ILE B C 1
ATOM 4769 O O . ILE B 1 286 ? 26.531 -23.22 -18.519 1 88.25 286 ILE B O 1
ATOM 4773 N N . ASP B 1 287 ? 26.194 -23.403 -16.333 1 74.83 287 ASP B N 1
ATOM 4774 C CA . ASP B 1 287 ? 26.966 -24.636 -16.214 1 74.83 287 ASP B CA 1
ATOM 4775 C C . ASP B 1 287 ? 26.18 -25.83 -16.75 1 74.83 287 ASP B C 1
ATOM 4777 O O . ASP B 1 287 ? 26.744 -26.708 -17.407 1 74.83 287 ASP B O 1
#

Solvent-accessible surface area (backbone atoms only — not comparable to full-atom values): 31446 Å² total; per-residue (Å²): 123,79,62,67,73,46,50,26,45,49,47,45,50,57,35,51,35,62,72,46,53,58,70,62,42,35,50,95,82,35,50,39,65,61,50,52,35,19,39,70,57,74,42,79,45,40,35,66,39,44,54,49,50,41,55,46,64,70,47,51,45,44,56,52,45,25,54,74,47,73,54,35,71,52,71,76,57,42,52,54,50,50,50,53,54,31,54,75,67,64,34,56,68,59,44,54,51,46,49,57,49,45,71,68,50,95,62,49,67,68,57,37,51,53,52,41,49,44,46,50,48,52,43,23,75,77,34,78,82,48,83,76,60,67,66,53,50,51,49,50,50,53,50,61,68,64,40,56,57,40,49,62,59,53,49,52,50,48,62,61,37,52,89,71,45,54,73,67,54,44,53,50,50,55,58,44,47,68,63,24,27,60,72,43,43,80,42,66,71,39,36,54,49,48,57,52,36,47,52,48,49,48,51,50,31,52,76,70,67,43,63,88,56,42,62,65,54,50,54,52,48,60,68,68,59,52,74,71,41,40,42,61,48,47,52,48,53,50,48,56,54,46,49,52,22,65,76,55,67,48,75,50,49,67,59,50,53,49,51,52,58,57,50,54,80,58,73,42,68,65,47,48,49,49,52,52,52,51,48,54,56,53,51,62,70,67,107,120,73,69,67,76,47,54,28,45,52,48,45,50,56,35,50,35,62,72,48,54,58,70,63,44,37,49,96,81,37,50,39,64,60,50,51,34,18,39,70,65,74,42,80,46,39,34,65,40,43,53,50,48,41,55,46,63,70,47,51,44,44,57,51,45,26,54,73,47,73,54,36,71,52,70,77,57,41,52,55,50,49,50,54,53,31,53,75,66,64,35,56,68,59,44,54,51,46,48,56,52,45,71,67,49,95,63,49,67,67,58,39,51,51,52,41,48,44,47,49,48,53,42,22,74,77,35,76,82,47,84,76,60,66,65,54,48,50,52,51,50,52,51,60,69,65,41,57,57,39,49,62,60,52,50,51,50,48,64,60,38,52,89,70,44,53,73,66,53,45,54,52,50,55,58,44,46,69,63,24,27,60,69,43,42,81,40,66,72,39,35,53,47,47,54,52,35,48,52,48,48,50,52,51,30,52,76,68,67,44,63,87,56,42,64,65,53,49,52,52,47,61,68,68,58,52,74,72,42,40,43,62,47,46,52,49,53,51,49,55,53,46,51,52,21,63,76,55,68,48,76,49,50,66,59,51,53,51,51,53,58,56,50,55,79,58,73,41,69,65,47,46,48,50,52,52,51,50,50,54,56,53,52,61,72,68,107

Secondary structure (DSSP, 8-state):
---GGGHHHHHHHHHHHTT--HHHH-BTTB-HHHHHHHHTTSSPPBHHHHHHHHHHTT--HHHHHHHHTTTS--HHHHHHHHHHHHHHTT-HHHHHHHHHHHHHSSS-HHHHHHHHHHHHHHHHHH-TTS---HHHHHHHHHHHHH-SS--HHHHHHHHHHGGGS-HHHHHHHHHHHHHHTTTTTTSHHHHHHHHHHHHHHHHHHHHTT-GGGHHHHHHHHHHH--TT-HHHHHHHHHHHHHHHHHHTTSTTHHHHHHHHHHGGGG--HHHHHHHHHHHHHHHHHH-/---GGGHHHHHHHHHHHTT--HHHH-BTTB-HHHHHHHHTTSSPPBHHHHHHHHHHTT--HHHHHHHHTTTS--HHHHHHHHHHHHHHTT-HHHHHHHHHHHHHSSS-HHHHHHHHHHHHHHHHHH-TTS---HHHHHHHHHHHHH-SS--HHHHHHHHHHGGGS-HHHHHHHHHHHHHHTTTTTTSHHHHHHHHHHHHHHHHHHHHTT-GGGHHHHHHHHHHH--TT-HHHHHHHHHHHHHHHHHHTTSTTHHHHHHHHHHGGGG--HHHHHHHHHHHHHHHHHH-

Organism: Streptococcus pneumoniae serotype 2 (strain D39 / NCTC 7466) (NCBI:txid373153)

Nearest PDB structures (foldseek):
  7zcv-assembly1_A  TM=9.365E-01  e=7.262E-31  Streptococcus pneumoniae
  5w4m-assembly1_A  TM=8.429E-01  e=2.037E-10  Streptococcus dysgalactiae
  4yv6-assembly2_C  TM=8.318E-01  e=6.456E-10  Streptococcus dysgalactiae
  4yv6-assembly1_A  TM=8.000E-01  e=1.540E-08  Streptococcus dysgalactiae
  2axv-assembly1_D  TM=6.779E-01  e=1.126E-04  Enterococcus faecalis

InterPro domains:
  IPR001387 Cro/C1-type, helix-turn-helix domain [PF01381] (12-64)
  IPR001387 Cro/C1-type, helix-turn-helix domain [PS50943] (12-64)
  IPR001387 Cro/C1-type, helix-turn-helix domain [SM00530] (10-64)
  IPR001387 Cro/C1-type, helix-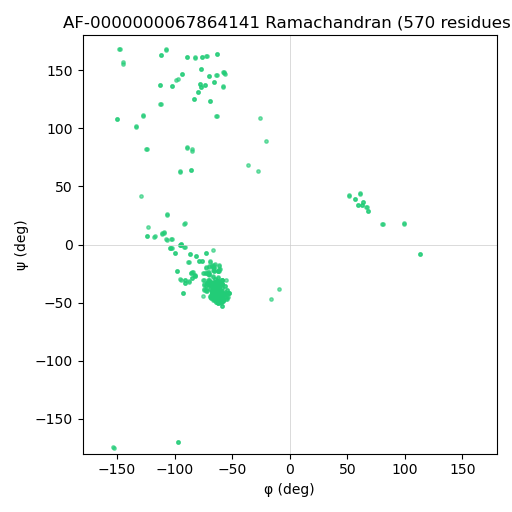turn-helix domain [cd00093] (8-64)
  IPR010057 HTH-type transcriptional regulator Rgg, C-terminal domain [PF21259] (97-276)
  IPR010057 HTH-type transcriptional regulator Rgg, C-terminal domain [TIGR01716] (66-284)
  IPR010982 Lambda repressor-like, DNA-binding domain superfamily [G3DSA:1.10.260.40] (1-65)
  IPR010982 Lambda repressor-like, DNA-binding domain superfamily [SSF47413] (5-65)
  IPR053163 HTH-type transcriptional regulator Rgg-like [PTHR37038] (5-285)

Foldseek 3Di:
DLPLQCLLCLLVVLQVVLPDQLCQLDDVPEHSVNSVCSNNSNDPDDPVRVVSNCVSSPHDPVRSVCSSVVNDDDPLVVLLVQLVVCLVVLPLVSLVVSLVVLVVDPDDPLSSLLSNLLSQQSNCVSPVPRDDDPVSQVSLLVVLVPQQADDPNSLSSCQRCLVVHDPVSLLVSLVSCVRRHVVPCPPPSNVVSLLSSLLSSLVSCLLVVVVVSNVVSVVVNVVSDDPVNVLSVLSVVLSVLLSVCSVVLRPCVVVSVVSLVVCCVVVCVVSSVVSVVVSVVSNVSSD/DLPPQQLLCLLVVLQVVLPDQLCQLDDVPEHSVNSVCCNVRNDPDDPVRVVSNCVSSPHDPVRSVCSSVVNDDDPLVVLLVQLVVCLVVLPLVSLVVSLVVLVVDPDDPLSSLLSNLLSQQSNCVSPVPRDDDPVSQVSLLVVLVPQQADDPNSLSSCLRCLVVHDPVSLLVSLVSCVRRHVVPCPPPSNVVSLLSSLLSSLVSCLLVVVVVSNVVSVVVNVVSDDPVNVLSVLSVVLSVLLSVCSVVLRPCVVVNVVSLVVCCVVVCVVSSVVSVVVSVVSNVSSD

Sequence (574 aa):
MIEKMELGEFYKELRLARKLKQTDVACEGLTASQLSKFELGQSMLSADKLILAIQGINVTFDEFGHKLNNYQESPHMRIGRKVVNRFAHQDIAALEQLLEEVDQEQMAQTYRRLNAIVIKDAIHSLNKSYPLAEEDSEFLTTYLYAIESWTWFELYLFCNTMPFLSNQDLIFLSTSLLEKSKEFKELVHNRLYMKQGLLNILSELMERKLFSYIPIFEAELERMLRPYDVFEKVSWQFLKKMSVFLQTKGSNQKEIERFIQSLQVLENPQLTSLFELRFQQYKELIDMIEKMELGEFYKELRLARKLKQTDVACEGLTASQLSKFELGQSMLSADKLILAIQGINVTFDEFGHKLNNYQESPHMRIGRKVVNRFAHQDIAALEQLLEEVDQEQMAQTYRRLNAIVIKDAIHSLNKSYPLAEEDSEFLTTYLYAIESWTWFELYLFCNTMPFLSNQDLIFLSTSLLEKSKEFKELVHNRLYMKQGLLNILSELMERKLFSYIPIFEAELERMLRPYDVFEKVSWQFLKKMSVFLQTKGSNQKEIERFIQSLQVLENPQLTSLFELRFQQYKELID